Protein AF-A0A923YH72-F1 (afdb_monomer)

Foldseek 3Di:
DDDDDFLLCLLCLLVDPAAPLLLVVLVVLVLVLLCVVCVVVQVVLCVVVVHFWEWEWDADPVQRKIKIKTQGQWDDPVRVVLLLDDQDADPDPQGSRGGSCSNSSSLSNFAQKKKKWWDGAQDQKIKMWIDRSVVCNVVSDPDIDIDIDGDDNSGGMIMMMRGHTPDDQDPVSLVVSLQLNCQFQVVVQVVVRYWYHYNNHTRHHDDQDPQQFDADPVRHGQKDWDWADFVNFIKTKMKTFTLDWDLQQAAEFEDGNSGTLEHGRGHDDDCLQANDPVHDPALNSTTIYMYIYRYPFDAPPSSNGTPDDDCRVVRCSVVVSVVCVVVSVVSRARNPPPPDDDDPVNVVVVVVVVCVVCVDPVVVCCVPVDDDDPPVVVVVVLVVVQVVQVVDAFPDWDDDPQATEGEAEDAPDDQPDDQKGWDQPPVSNYIYIYGDPNHPVCVVNDPVCVVVVVLLRRLLSVQQNVCCVPPVDRDPVSSVVSSVVSVCVVVVVVVVVVVVVVPDDDDDDPPDDD

Solvent-accessible surface area (backbone atoms only — not comparable to full-atom values): 28415 Å² total; per-residue (Å²): 139,80,94,75,86,60,67,51,58,59,67,56,36,53,72,56,94,69,53,73,42,49,41,50,41,36,53,53,34,51,46,53,41,48,32,65,79,40,39,75,62,48,50,61,50,21,63,76,67,74,57,64,45,40,37,40,38,42,75,42,83,86,77,32,31,39,38,39,36,33,56,31,51,43,39,52,68,70,53,46,53,55,61,68,41,86,83,41,68,45,98,51,91,80,54,74,54,68,69,44,45,53,58,60,42,31,48,40,41,44,16,49,28,37,32,44,40,22,19,17,58,73,36,57,49,28,40,32,40,67,48,49,50,63,62,33,37,73,69,65,46,90,84,68,73,74,48,77,42,84,43,61,37,86,45,39,18,37,36,40,40,31,29,64,41,77,67,83,80,48,74,66,52,52,52,50,30,47,53,37,51,18,46,31,40,33,57,48,48,70,72,65,55,39,46,43,27,52,73,92,38,75,51,70,63,86,71,87,51,89,78,40,38,25,58,52,98,87,65,50,58,44,62,46,77,46,78,44,78,41,97,88,37,63,34,38,39,36,42,34,21,35,52,68,68,38,64,44,66,10,24,32,27,36,24,43,79,70,30,43,39,26,24,56,64,64,28,48,63,54,47,85,71,52,43,62,88,92,40,67,100,44,50,38,41,13,12,31,24,33,40,36,38,46,54,93,62,52,58,39,100,68,50,58,40,76,46,73,55,97,60,46,55,59,52,46,44,55,56,48,32,64,74,35,49,66,50,47,58,53,23,60,49,79,70,91,79,70,84,65,77,83,47,74,66,55,48,53,53,53,49,53,52,48,50,54,52,61,69,29,71,69,40,47,48,54,69,76,68,60,75,79,73,58,66,72,57,54,52,51,52,29,53,53,53,51,60,58,56,64,74,47,85,60,82,40,79,47,77,57,88,85,36,33,43,33,36,38,72,34,80,83,47,57,52,88,48,66,65,55,39,65,49,77,41,76,93,73,36,32,44,38,38,36,34,34,69,42,26,64,67,55,70,77,50,34,85,79,39,43,66,58,52,56,49,50,55,53,38,49,54,51,13,41,51,52,19,31,70,75,71,73,45,79,43,73,69,51,25,52,53,44,31,52,58,56,69,45,44,68,58,53,56,54,53,54,53,58,57,59,66,73,73,58,83,82,79,78,84,90,85,78,85,135

Structure (mmCIF, N/CA/C/O backbone):
data_AF-A0A923YH72-F1
#
_entry.id   AF-A0A923YH72-F1
#
loop_
_atom_site.group_PDB
_atom_site.id
_atom_site.type_symbol
_atom_site.label_atom_id
_atom_site.label_alt_id
_atom_site.label_comp_id
_atom_site.label_asym_id
_atom_site.label_entity_id
_atom_site.label_seq_id
_atom_site.pdbx_PDB_ins_code
_atom_site.Cartn_x
_atom_site.Cartn_y
_atom_site.Cartn_z
_atom_site.occupancy
_atom_site.B_iso_or_equiv
_atom_site.auth_seq_id
_atom_site.auth_comp_id
_atom_site.auth_asym_id
_atom_site.auth_atom_id
_atom_site.pdbx_PDB_model_num
ATOM 1 N N . MET A 1 1 ? 31.620 -33.106 -16.768 1.00 39.75 1 MET A N 1
ATOM 2 C CA . MET A 1 1 ? 30.250 -32.613 -17.028 1.00 39.75 1 MET A CA 1
ATOM 3 C C . MET A 1 1 ? 30.181 -31.180 -16.534 1.00 39.75 1 MET A C 1
ATOM 5 O O . MET A 1 1 ? 30.630 -30.943 -15.422 1.00 39.75 1 MET A O 1
ATOM 9 N N . GLN A 1 2 ? 29.693 -30.248 -17.352 1.00 46.66 2 GLN A N 1
ATOM 10 C CA . GLN A 1 2 ? 29.525 -28.841 -16.980 1.00 46.66 2 GLN A CA 1
ATOM 11 C C . GLN A 1 2 ? 28.047 -28.489 -17.139 1.00 46.66 2 GLN A C 1
ATOM 13 O O . GLN A 1 2 ? 27.486 -28.662 -18.221 1.00 46.66 2 GLN A O 1
ATOM 18 N N . LEU A 1 3 ? 27.411 -28.048 -16.055 1.00 43.97 3 LEU A N 1
ATOM 19 C CA . LEU A 1 3 ? 26.077 -27.466 -16.121 1.00 43.97 3 LEU A CA 1
ATOM 20 C C . LEU A 1 3 ? 26.208 -26.098 -16.799 1.00 43.97 3 LEU A C 1
ATOM 22 O O . LEU A 1 3 ? 26.983 -25.259 -16.344 1.00 43.97 3 LEU A O 1
ATOM 26 N N . SER A 1 4 ? 25.483 -25.887 -17.894 1.00 61.50 4 SER A N 1
ATOM 27 C CA . SER A 1 4 ? 25.393 -24.590 -18.567 1.00 61.50 4 SER A CA 1
ATOM 28 C C . SER A 1 4 ? 23.926 -24.280 -18.834 1.00 61.50 4 SER A C 1
ATOM 30 O O . SER A 1 4 ? 23.159 -25.168 -19.203 1.00 61.50 4 SER A O 1
ATOM 32 N N . VAL A 1 5 ? 23.532 -23.033 -18.588 1.00 64.06 5 VAL A N 1
ATOM 33 C CA . VAL A 1 5 ? 22.211 -22.523 -18.956 1.00 64.06 5 VAL A CA 1
ATOM 34 C C . VAL A 1 5 ? 22.367 -21.874 -20.322 1.00 64.06 5 VAL A C 1
ATOM 36 O O . VAL A 1 5 ? 23.119 -20.910 -20.458 1.00 64.06 5 VAL A O 1
ATOM 39 N N . GLY A 1 6 ? 21.713 -22.424 -21.343 1.00 69.81 6 GLY A N 1
ATOM 40 C CA . GLY A 1 6 ? 21.777 -21.863 -22.684 1.00 69.81 6 GLY A CA 1
ATOM 41 C C . GLY A 1 6 ? 20.861 -20.651 -22.862 1.00 69.81 6 GLY A C 1
ATOM 42 O O . GLY A 1 6 ? 19.958 -20.377 -22.062 1.00 69.81 6 GLY A O 1
ATOM 43 N N . ILE A 1 7 ? 21.106 -19.902 -23.937 1.00 75.69 7 ILE A N 1
ATOM 44 C CA . ILE A 1 7 ? 20.365 -18.683 -24.304 1.00 75.69 7 ILE A CA 1
ATOM 45 C C . ILE A 1 7 ? 18.872 -18.976 -24.524 1.00 75.69 7 ILE A C 1
ATOM 47 O O . ILE A 1 7 ? 18.031 -18.111 -24.292 1.00 75.69 7 ILE A O 1
ATOM 51 N N . GLU A 1 8 ? 18.511 -20.215 -24.870 1.00 72.81 8 GLU A N 1
ATOM 52 C CA . GLU A 1 8 ? 17.124 -20.669 -24.990 1.00 72.81 8 GLU A CA 1
ATOM 53 C C . GLU A 1 8 ? 16.299 -20.512 -23.701 1.00 72.81 8 GLU A C 1
ATOM 55 O O . GLU A 1 8 ? 15.068 -20.458 -23.765 1.00 72.81 8 GLU A O 1
ATOM 60 N N . SER A 1 9 ? 16.952 -20.382 -22.539 1.00 75.88 9 SER A N 1
ATOM 61 C CA . SER A 1 9 ? 16.293 -20.110 -21.255 1.00 75.88 9 SER A CA 1
ATOM 62 C C . SER A 1 9 ? 15.446 -18.830 -21.262 1.00 75.88 9 SER A C 1
ATOM 64 O O . SER A 1 9 ? 14.452 -18.768 -20.536 1.00 75.88 9 SER A O 1
ATOM 66 N N . ILE A 1 10 ? 15.741 -17.867 -22.147 1.00 77.25 10 ILE A N 1
ATOM 67 C CA . ILE A 1 10 ? 14.959 -16.633 -22.325 1.00 77.25 10 ILE A CA 1
ATOM 68 C C . ILE A 1 10 ? 13.483 -16.907 -22.674 1.00 77.25 10 ILE A C 1
ATOM 70 O O . ILE A 1 10 ? 12.592 -16.162 -22.266 1.00 77.25 10 ILE A O 1
ATOM 74 N N . ASN A 1 11 ? 13.188 -18.027 -23.351 1.00 77.88 11 ASN A N 1
ATOM 75 C CA . ASN A 1 11 ? 11.813 -18.431 -23.671 1.00 77.88 11 ASN A CA 1
ATOM 76 C C . ASN A 1 11 ? 11.006 -18.835 -22.431 1.00 77.88 11 ASN A C 1
ATOM 78 O O . ASN A 1 11 ? 9.776 -18.748 -22.440 1.00 77.88 11 ASN A O 1
ATOM 82 N N . SER A 1 12 ? 11.669 -19.278 -21.362 1.00 80.25 12 SER A N 1
ATOM 83 C CA . SER A 1 12 ? 10.991 -19.651 -20.120 1.00 80.25 12 SER A CA 1
ATOM 84 C C . SER A 1 12 ? 10.458 -18.435 -19.365 1.00 80.25 12 SER A C 1
ATOM 86 O O . SER A 1 12 ? 9.470 -18.573 -18.645 1.00 80.25 12 SER A O 1
ATOM 88 N N . TYR A 1 13 ? 11.014 -17.237 -19.587 1.00 82.12 13 TYR A N 1
ATOM 89 C CA . TYR A 1 13 ? 10.549 -16.009 -18.934 1.00 82.12 13 TYR A CA 1
ATOM 90 C C . TYR A 1 13 ? 9.105 -15.643 -19.297 1.00 82.12 13 TYR A C 1
ATOM 92 O O . TYR A 1 13 ? 8.387 -15.094 -18.466 1.00 82.12 13 TYR A O 1
ATOM 100 N N . LYS A 1 14 ? 8.618 -16.052 -20.477 1.00 82.31 14 LYS A N 1
ATOM 101 C CA . LYS A 1 14 ? 7.213 -15.882 -20.901 1.00 82.31 14 LYS A CA 1
ATOM 102 C C . LYS A 1 14 ? 6.206 -16.532 -19.944 1.00 82.31 14 LYS A C 1
ATOM 104 O O . LYS A 1 14 ? 5.061 -16.081 -19.854 1.00 82.31 14 LYS A O 1
ATOM 109 N N . ARG A 1 15 ? 6.631 -17.595 -19.248 1.00 79.69 15 ARG A N 1
ATOM 110 C CA . ARG A 1 15 ? 5.808 -18.416 -18.345 1.00 79.69 15 ARG A CA 1
ATOM 111 C C . ARG A 1 15 ? 5.895 -17.997 -16.878 1.00 79.69 15 ARG A C 1
ATOM 113 O O . ARG A 1 15 ? 5.286 -18.652 -16.040 1.00 79.69 15 ARG A O 1
ATOM 120 N N . LEU A 1 16 ? 6.633 -16.935 -16.558 1.00 81.12 16 LEU A N 1
ATOM 121 C CA . LEU A 1 16 ? 6.698 -16.437 -15.188 1.00 81.12 16 LEU A CA 1
ATOM 122 C C . LEU A 1 16 ? 5.338 -15.902 -14.734 1.00 81.12 16 LEU A C 1
ATOM 124 O O . LEU A 1 16 ? 4.614 -15.252 -15.499 1.00 81.12 16 LEU A O 1
ATOM 128 N N . SER A 1 17 ? 5.019 -16.169 -13.470 1.00 79.69 17 SER A N 1
ATOM 129 C CA . SER A 1 17 ? 3.803 -15.701 -12.809 1.00 79.69 17 SER A CA 1
ATOM 130 C C . SER A 1 17 ? 3.969 -14.250 -12.351 1.00 79.69 17 SER A C 1
ATOM 132 O O . SER A 1 17 ? 4.040 -13.975 -11.160 1.00 79.69 17 SER A O 1
ATOM 134 N N . TYR A 1 18 ? 4.072 -13.330 -13.309 1.00 81.56 18 TYR A N 1
ATOM 135 C CA . TYR A 1 18 ? 4.056 -11.891 -13.050 1.00 81.56 18 TYR A CA 1
ATOM 136 C C . TYR A 1 18 ? 2.646 -11.326 -13.142 1.00 81.56 18 TYR A C 1
ATOM 138 O O . TYR A 1 18 ? 1.871 -11.687 -14.033 1.00 81.56 18 TYR A O 1
ATOM 146 N N . ASN A 1 19 ? 2.371 -10.317 -12.321 1.00 89.12 19 ASN A N 1
ATOM 147 C CA . ASN A 1 19 ? 1.337 -9.347 -12.657 1.00 89.12 19 ASN A CA 1
ATOM 148 C C . ASN A 1 19 ? 1.905 -8.201 -13.507 1.00 89.12 19 ASN A C 1
ATOM 150 O O . ASN A 1 19 ? 3.076 -7.834 -13.403 1.00 89.12 19 ASN A O 1
ATOM 154 N N . VAL A 1 20 ? 1.047 -7.579 -14.327 1.00 93.56 20 VAL A N 1
ATOM 155 C CA . VAL A 1 20 ? 1.446 -6.501 -15.254 1.00 93.56 20 VAL A CA 1
ATOM 156 C C . VAL A 1 20 ? 2.139 -5.343 -14.534 1.00 93.56 20 VAL A C 1
ATOM 158 O O . VAL A 1 20 ? 3.118 -4.810 -15.044 1.00 93.56 20 VAL A O 1
ATOM 161 N N . TRP A 1 21 ? 1.660 -4.950 -13.353 1.00 93.56 21 TRP A N 1
ATOM 162 C CA . TRP A 1 21 ? 2.254 -3.848 -12.593 1.00 93.56 21 TRP A CA 1
ATOM 163 C C . TRP A 1 21 ? 3.635 -4.167 -12.030 1.00 93.56 21 TRP A C 1
ATOM 165 O O . TRP A 1 21 ? 4.477 -3.281 -12.040 1.00 93.56 21 TRP A O 1
ATOM 175 N N . PHE A 1 22 ? 3.896 -5.402 -11.599 1.00 91.50 22 PHE A N 1
ATOM 176 C CA . PHE A 1 22 ? 5.218 -5.788 -11.104 1.00 91.50 22 PHE A CA 1
ATOM 177 C C . PHE A 1 22 ? 6.232 -5.929 -12.242 1.00 91.50 22 PHE A C 1
ATOM 179 O O . PHE A 1 22 ? 7.355 -5.451 -12.123 1.00 91.50 22 PHE A O 1
ATOM 186 N N . ALA A 1 23 ? 5.814 -6.457 -13.396 1.00 93.00 23 ALA A N 1
ATOM 187 C CA . ALA A 1 23 ? 6.661 -6.456 -14.587 1.00 93.00 23 ALA A CA 1
ATOM 188 C C . ALA A 1 23 ? 6.964 -5.028 -15.085 1.00 93.00 23 ALA A C 1
ATOM 190 O O . ALA A 1 23 ? 8.086 -4.746 -15.493 1.00 93.00 23 ALA A O 1
ATOM 191 N N . LEU A 1 24 ? 5.994 -4.104 -15.030 1.00 96.06 24 LEU A N 1
ATOM 192 C CA . LEU A 1 24 ? 6.240 -2.686 -15.333 1.00 96.06 24 LEU A CA 1
ATOM 193 C C . LEU A 1 24 ? 7.142 -2.012 -14.291 1.00 96.06 24 LEU A C 1
ATOM 195 O O . LEU A 1 24 ? 7.974 -1.182 -14.656 1.00 96.06 24 LEU A O 1
ATOM 199 N N . ALA A 1 25 ? 6.995 -2.382 -13.017 1.00 94.62 25 ALA A N 1
ATOM 200 C CA . ALA A 1 25 ? 7.820 -1.879 -11.928 1.00 94.62 25 ALA A CA 1
ATOM 201 C C . ALA A 1 25 ? 9.307 -2.199 -12.143 1.00 94.62 25 ALA A C 1
ATOM 203 O O . ALA A 1 25 ? 10.143 -1.377 -11.805 1.00 94.62 25 ALA A O 1
ATOM 204 N N . GLU A 1 26 ? 9.677 -3.305 -12.796 1.00 93.12 26 GLU A N 1
ATOM 205 C CA . GLU A 1 26 ? 11.091 -3.560 -13.128 1.00 93.12 26 GLU A CA 1
ATOM 206 C C . GLU A 1 26 ? 11.718 -2.458 -14.003 1.00 93.12 26 GLU A C 1
ATOM 208 O O . GLU A 1 26 ? 12.903 -2.159 -13.863 1.00 93.12 26 GLU A O 1
ATOM 213 N N . PHE A 1 27 ? 10.948 -1.815 -14.889 1.00 95.50 27 PHE A N 1
ATOM 214 C CA . PHE A 1 27 ? 11.456 -0.694 -15.686 1.00 95.50 27 PHE A CA 1
ATOM 215 C C . PHE A 1 27 ? 11.559 0.586 -14.854 1.00 95.50 27 PHE A C 1
ATOM 217 O O . PHE A 1 27 ? 12.588 1.255 -14.891 1.00 95.50 27 PHE A O 1
ATOM 224 N N . VAL A 1 28 ? 10.533 0.886 -14.054 1.00 96.25 28 VAL A N 1
ATOM 225 C CA . VAL A 1 28 ? 10.515 2.063 -13.169 1.00 96.25 28 VAL A CA 1
ATOM 226 C C . VAL A 1 28 ? 11.594 1.955 -12.078 1.00 96.25 28 VAL A C 1
ATOM 228 O O . VAL A 1 28 ? 12.237 2.949 -11.740 1.00 96.25 28 VAL A O 1
ATOM 231 N N . ASP A 1 29 ? 11.863 0.750 -11.571 1.00 93.75 29 ASP A N 1
ATOM 232 C CA . ASP A 1 29 ? 12.967 0.448 -10.656 1.00 93.75 29 ASP A CA 1
ATOM 233 C C . ASP A 1 29 ? 14.308 0.852 -11.280 1.00 93.75 29 ASP A C 1
ATOM 235 O O . ASP A 1 29 ? 15.088 1.544 -10.632 1.00 93.75 29 ASP A O 1
ATOM 239 N N . ASN A 1 30 ? 14.554 0.502 -12.549 1.00 92.88 30 ASN A N 1
ATOM 240 C CA . ASN A 1 30 ? 15.789 0.884 -13.242 1.00 92.88 30 ASN A CA 1
ATOM 241 C C . ASN A 1 30 ? 15.890 2.402 -13.441 1.00 92.88 30 ASN A C 1
ATOM 243 O O . ASN A 1 30 ? 16.937 2.976 -13.150 1.00 92.88 30 ASN A O 1
ATOM 247 N N . SER A 1 31 ? 14.815 3.067 -13.877 1.00 95.25 31 SER A N 1
ATOM 248 C CA . SER A 1 31 ? 14.815 4.522 -14.087 1.00 95.25 31 SER A CA 1
ATOM 249 C C . SER A 1 31 ? 15.045 5.291 -12.776 1.00 95.25 31 SER A C 1
ATOM 251 O O . SER A 1 31 ? 15.844 6.229 -12.729 1.00 95.25 31 SER A O 1
ATOM 253 N N . THR A 1 32 ? 14.386 4.872 -11.688 1.00 94.38 32 THR A N 1
ATOM 254 C CA . THR A 1 32 ? 14.515 5.499 -10.358 1.00 94.38 32 THR A CA 1
ATOM 255 C C . THR A 1 32 ? 15.845 5.178 -9.677 1.00 94.38 32 THR A C 1
ATOM 257 O O . THR A 1 32 ? 16.389 6.033 -8.980 1.00 94.38 32 THR A O 1
ATOM 260 N N . GLN A 1 33 ? 16.401 3.981 -9.882 1.00 91.88 33 GLN A N 1
ATOM 261 C CA . GLN A 1 33 ? 17.747 3.634 -9.421 1.00 91.88 33 GLN A CA 1
ATOM 262 C C . GLN A 1 33 ? 18.804 4.455 -10.166 1.00 91.88 33 GLN A C 1
ATOM 264 O O . GLN A 1 33 ? 19.639 5.092 -9.531 1.00 91.88 33 GLN A O 1
ATOM 269 N N . SER A 1 34 ? 18.704 4.520 -11.495 1.00 93.31 34 SER A N 1
ATOM 270 C CA . SER A 1 34 ? 19.573 5.338 -12.345 1.00 93.31 34 SER A CA 1
ATOM 271 C C . SER A 1 34 ? 19.558 6.811 -11.925 1.00 93.31 34 SER A C 1
ATOM 273 O O . SER A 1 34 ? 20.612 7.445 -11.846 1.00 93.31 34 SER A O 1
ATOM 275 N N . TYR A 1 35 ? 18.380 7.343 -11.577 1.00 94.69 35 TYR A N 1
ATOM 276 C CA . TYR A 1 35 ? 18.267 8.694 -11.033 1.00 94.69 35 TYR A CA 1
ATOM 277 C C . TYR A 1 35 ? 18.981 8.843 -9.690 1.00 94.69 35 TYR A C 1
ATOM 279 O O . TYR A 1 35 ? 19.804 9.741 -9.548 1.00 94.69 35 TYR A O 1
ATOM 287 N N . ARG A 1 36 ? 18.729 7.950 -8.722 1.00 92.56 36 ARG A N 1
ATOM 288 C CA . ARG A 1 36 ? 19.400 7.984 -7.409 1.00 92.56 36 ARG A CA 1
ATOM 289 C C . ARG A 1 36 ? 20.919 7.946 -7.537 1.00 92.56 36 ARG A C 1
ATOM 291 O O . ARG A 1 36 ? 21.608 8.714 -6.871 1.00 92.56 36 ARG A O 1
ATOM 298 N N . ASP A 1 37 ? 21.433 7.085 -8.410 1.00 92.81 37 ASP A N 1
ATOM 299 C CA . ASP A 1 37 ? 22.872 6.910 -8.605 1.00 92.81 37 ASP A CA 1
ATOM 300 C C . ASP A 1 37 ? 23.541 8.145 -9.233 1.00 92.81 37 ASP A C 1
ATOM 302 O O . ASP A 1 37 ? 24.736 8.352 -9.024 1.00 92.81 37 ASP A O 1
ATOM 306 N N . ASN A 1 38 ? 22.775 8.983 -9.941 1.00 95.25 38 ASN A N 1
ATOM 307 C CA . ASN A 1 38 ? 23.257 10.157 -10.675 1.00 95.25 38 ASN A CA 1
ATOM 308 C C . ASN A 1 38 ? 22.566 11.462 -10.243 1.00 95.25 38 ASN A C 1
ATOM 310 O O . ASN A 1 38 ? 22.560 12.438 -10.995 1.00 95.25 38 ASN A O 1
ATOM 314 N N . LYS A 1 39 ? 21.992 11.492 -9.033 1.00 94.69 39 LYS A N 1
ATOM 315 C CA . LYS A 1 39 ? 21.066 12.541 -8.583 1.00 94.69 39 LYS A CA 1
ATOM 316 C C . LYS A 1 39 ? 21.628 13.950 -8.756 1.00 94.69 39 LYS A C 1
ATOM 318 O O . LYS A 1 39 ? 20.964 14.797 -9.330 1.00 94.69 39 LYS A O 1
ATOM 323 N N . ALA A 1 40 ? 22.868 14.182 -8.324 1.00 95.69 40 ALA A N 1
ATOM 324 C CA . ALA A 1 40 ? 23.490 15.505 -8.401 1.00 95.69 40 ALA A CA 1
ATOM 325 C C . ALA A 1 40 ? 23.635 16.027 -9.843 1.00 95.69 40 ALA A C 1
ATOM 327 O O . ALA A 1 40 ? 23.420 17.209 -10.089 1.00 95.69 40 ALA A O 1
ATOM 328 N N . LEU A 1 41 ? 23.981 15.153 -10.796 1.00 96.25 41 LEU A N 1
ATOM 329 C CA . LEU A 1 41 ? 24.112 15.528 -12.208 1.00 96.25 41 LEU A CA 1
ATOM 330 C C . LEU A 1 41 ? 22.742 15.771 -12.846 1.00 96.25 41 LEU A C 1
ATOM 332 O O . LEU A 1 41 ? 22.570 16.731 -13.591 1.00 96.25 41 LEU A O 1
ATOM 336 N N . LEU A 1 42 ? 21.773 14.905 -12.541 1.00 97.06 42 LEU A N 1
ATOM 337 C CA . LEU A 1 42 ? 20.429 14.994 -13.101 1.00 97.06 42 LEU A CA 1
ATOM 338 C C . LEU A 1 42 ? 19.643 16.170 -12.537 1.00 97.06 42 LEU A C 1
ATOM 340 O O . LEU A 1 42 ? 18.976 16.840 -13.307 1.00 97.06 42 LEU A O 1
ATOM 344 N N . ASP A 1 43 ? 19.759 16.476 -11.246 1.00 96.00 43 ASP A N 1
ATOM 345 C CA . ASP A 1 43 ? 19.106 17.651 -10.663 1.00 96.00 43 ASP A CA 1
ATOM 346 C C . ASP A 1 43 ? 19.602 18.943 -11.333 1.00 96.00 43 ASP A C 1
ATOM 348 O O . ASP A 1 43 ? 18.791 19.783 -11.711 1.00 96.00 43 ASP A O 1
ATOM 352 N N . ALA A 1 44 ? 20.911 19.064 -11.590 1.00 95.62 44 ALA A N 1
ATOM 353 C CA . ALA A 1 44 ? 21.470 20.208 -12.313 1.00 95.62 44 ALA A CA 1
ATOM 354 C C . ALA A 1 44 ? 20.980 20.289 -13.774 1.00 95.62 44 ALA A C 1
ATOM 356 O O . ALA A 1 44 ? 20.737 21.379 -14.292 1.00 95.62 44 ALA A O 1
ATOM 357 N N . ALA A 1 45 ? 20.820 19.150 -14.457 1.00 95.62 45 ALA A N 1
ATOM 358 C CA . ALA A 1 45 ? 20.220 19.118 -15.792 1.00 95.62 45 ALA A CA 1
ATOM 359 C C . ALA A 1 45 ? 18.736 19.527 -15.742 1.00 95.62 45 ALA A C 1
ATOM 361 O O . ALA A 1 45 ? 18.301 20.403 -16.487 1.00 95.62 45 ALA A O 1
ATOM 362 N N . TYR A 1 46 ? 17.980 18.967 -14.799 1.00 96.62 46 TYR A N 1
ATOM 363 C CA . TYR A 1 46 ? 16.552 19.207 -14.628 1.00 96.62 46 TYR A CA 1
ATOM 364 C C . TYR A 1 46 ? 16.210 20.646 -14.242 1.00 96.62 46 TYR A C 1
ATOM 366 O O . TYR A 1 46 ? 15.176 21.150 -14.679 1.00 96.62 46 TYR A O 1
ATOM 374 N N . GLU A 1 47 ? 17.069 21.327 -13.479 1.00 95.00 47 GLU A N 1
ATOM 375 C CA . GLU A 1 47 ? 16.932 22.761 -13.198 1.00 95.00 47 GLU A CA 1
ATOM 376 C C . GLU A 1 47 ? 16.955 23.593 -14.488 1.00 95.00 47 GLU A C 1
ATOM 378 O O . GLU A 1 47 ? 16.115 24.473 -14.670 1.00 95.00 47 GLU A O 1
ATOM 383 N N . ASN A 1 48 ? 17.863 23.278 -15.418 1.00 92.62 48 ASN A N 1
ATOM 384 C CA . ASN A 1 48 ? 17.952 23.965 -16.710 1.00 92.62 48 ASN A CA 1
ATOM 385 C C . ASN A 1 48 ? 16.779 23.622 -17.639 1.00 92.62 48 ASN A C 1
ATOM 387 O O . ASN A 1 48 ? 16.316 24.465 -18.406 1.00 92.62 48 ASN A O 1
ATOM 391 N N . GLU A 1 49 ? 16.295 22.384 -17.571 1.00 93.50 49 GLU A N 1
ATOM 392 C CA . GLU A 1 49 ? 15.181 21.885 -18.382 1.00 93.50 49 GLU A CA 1
ATOM 393 C C . GLU A 1 49 ? 13.801 22.232 -17.805 1.00 93.50 49 GLU A C 1
ATOM 395 O O . GLU A 1 49 ? 12.785 22.018 -18.469 1.00 93.50 49 GLU A O 1
ATOM 400 N N . ASN A 1 50 ? 13.751 22.762 -16.578 1.00 94.38 50 ASN A N 1
ATOM 401 C CA . ASN A 1 50 ? 12.532 22.965 -15.798 1.00 94.38 50 ASN A CA 1
ATOM 402 C C . ASN A 1 50 ? 11.665 21.692 -15.729 1.00 94.38 50 ASN A C 1
ATOM 404 O O . ASN A 1 50 ? 10.462 21.702 -16.004 1.00 94.38 50 ASN A O 1
ATOM 408 N N . THR A 1 51 ? 12.300 20.572 -15.388 1.00 95.06 51 THR A N 1
ATOM 409 C CA . THR A 1 51 ? 11.661 19.256 -15.310 1.00 95.06 51 THR A CA 1
ATOM 410 C C . THR A 1 51 ? 12.075 18.522 -14.035 1.00 95.06 51 THR A C 1
ATOM 412 O O . THR A 1 51 ? 12.651 19.097 -13.114 1.00 95.06 51 THR A O 1
ATOM 415 N N . ARG A 1 52 ? 11.728 17.244 -13.952 1.00 95.81 52 ARG A N 1
ATOM 416 C CA . ARG A 1 52 ? 12.227 16.287 -12.964 1.00 95.81 52 ARG A CA 1
ATOM 417 C C . ARG A 1 52 ? 12.284 14.902 -13.596 1.00 95.81 52 ARG A C 1
ATOM 419 O O . ARG A 1 52 ? 11.958 14.753 -14.781 1.00 95.81 52 ARG A O 1
ATOM 426 N N . LEU A 1 53 ? 12.641 13.876 -12.819 1.00 97.88 53 LEU A N 1
ATOM 427 C CA . LEU A 1 53 ? 12.580 12.509 -13.329 1.00 97.88 53 LEU A CA 1
ATOM 428 C C . LEU A 1 53 ? 11.145 12.198 -13.761 1.00 97.88 53 LEU A C 1
ATOM 430 O O . LEU A 1 53 ? 10.234 12.174 -12.944 1.00 97.88 53 LEU A O 1
ATOM 434 N N . THR A 1 54 ? 10.960 11.939 -15.044 1.00 98.38 54 THR A N 1
ATOM 435 C CA . THR A 1 54 ? 9.678 11.674 -15.679 1.00 98.38 54 THR A CA 1
ATOM 436 C C . THR A 1 54 ? 9.755 10.327 -16.365 1.00 98.38 54 THR A C 1
ATOM 438 O O . THR A 1 54 ? 10.603 10.107 -17.227 1.00 98.38 54 THR A O 1
ATOM 441 N N . ILE A 1 55 ? 8.856 9.423 -15.993 1.00 98.69 55 ILE A N 1
ATOM 442 C CA . ILE A 1 55 ? 8.771 8.072 -16.540 1.00 98.69 55 ILE A CA 1
ATOM 443 C C . ILE A 1 55 ? 7.395 7.916 -17.175 1.00 98.69 55 ILE A C 1
ATOM 445 O O . ILE A 1 55 ? 6.377 8.017 -16.499 1.00 98.69 55 ILE A O 1
ATOM 449 N N . SER A 1 56 ? 7.349 7.663 -18.476 1.00 98.62 56 SER A N 1
ATOM 450 C CA . SER A 1 56 ? 6.118 7.503 -19.249 1.00 98.62 56 SER A CA 1
ATOM 451 C C . SER A 1 56 ? 5.937 6.057 -19.695 1.00 98.62 56 SER A C 1
ATOM 453 O O . SER A 1 56 ? 6.873 5.423 -20.174 1.00 98.62 56 SER A O 1
ATOM 455 N N . ILE A 1 57 ? 4.727 5.528 -19.526 1.00 98.69 57 ILE A N 1
ATOM 456 C CA . ILE A 1 57 ? 4.346 4.160 -19.879 1.00 98.69 57 ILE A CA 1
ATOM 457 C C . ILE A 1 57 ? 3.101 4.224 -20.767 1.00 98.69 57 ILE A C 1
ATOM 459 O O . ILE A 1 57 ? 2.003 4.582 -20.323 1.00 98.69 57 ILE A O 1
ATOM 463 N N . LEU A 1 58 ? 3.263 3.840 -22.031 1.00 98.25 58 LEU A N 1
ATOM 464 C CA . LEU A 1 58 ? 2.227 3.884 -23.058 1.00 98.25 58 LEU A CA 1
ATOM 465 C C . LEU A 1 58 ? 2.006 2.493 -23.639 1.00 98.25 58 LEU A C 1
ATOM 467 O O . LEU A 1 58 ? 2.921 1.873 -24.161 1.00 98.25 58 LEU A O 1
ATOM 471 N N . TYR A 1 59 ? 0.773 2.008 -23.564 1.00 97.50 59 TYR A N 1
ATOM 472 C CA . TYR A 1 59 ? 0.339 0.766 -24.202 1.00 97.50 59 TYR A CA 1
ATOM 473 C C . TYR A 1 59 ? -0.643 1.093 -25.322 1.00 97.50 59 TYR A C 1
ATOM 475 O O . TYR A 1 59 ? -1.687 1.698 -25.069 1.00 97.50 59 TYR A O 1
ATOM 483 N N . ASP A 1 60 ? -0.308 0.648 -26.524 1.00 96.38 60 ASP A N 1
ATOM 484 C CA . ASP A 1 60 ? -1.101 0.775 -27.734 1.00 96.38 60 ASP A CA 1
ATOM 485 C C . ASP A 1 60 ? -1.726 -0.596 -28.078 1.00 96.38 60 ASP A C 1
ATOM 487 O O . ASP A 1 60 ? -1.006 -1.546 -28.418 1.00 96.38 60 ASP A O 1
ATOM 491 N N . PRO A 1 61 ? -3.061 -0.741 -27.964 1.00 93.44 61 PRO A N 1
ATOM 492 C CA . PRO A 1 61 ? -3.755 -1.990 -28.256 1.00 93.44 61 PRO A CA 1
ATOM 493 C C . PRO A 1 61 ? -3.862 -2.319 -29.751 1.00 93.44 61 PRO A C 1
ATOM 495 O O . PRO A 1 61 ? -4.102 -3.491 -30.070 1.00 93.44 61 PRO A O 1
ATOM 498 N N . ASP A 1 62 ? -3.715 -1.329 -30.634 1.00 93.75 62 ASP A N 1
ATOM 499 C CA . ASP A 1 62 ? -3.877 -1.479 -32.081 1.00 93.75 62 ASP A CA 1
ATOM 500 C C . ASP A 1 62 ? -2.591 -2.033 -32.683 1.00 93.75 62 ASP A C 1
ATOM 502 O O . ASP A 1 62 ? -2.606 -3.042 -33.390 1.00 93.75 62 ASP A O 1
ATOM 506 N N . THR A 1 63 ? -1.453 -1.451 -32.298 1.00 94.50 63 THR A N 1
ATOM 507 C CA . THR A 1 63 ? -0.133 -1.949 -32.708 1.00 94.50 63 THR A CA 1
ATOM 508 C C . THR A 1 63 ? 0.406 -3.060 -31.802 1.00 94.50 63 THR A C 1
ATOM 510 O O . THR A 1 63 ? 1.438 -3.651 -32.114 1.00 94.50 63 THR A O 1
ATOM 513 N N . ARG A 1 64 ? -0.287 -3.378 -30.694 1.00 95.25 64 ARG A N 1
ATOM 514 C CA . ARG A 1 64 ? 0.172 -4.306 -29.640 1.00 95.25 64 ARG A CA 1
ATOM 515 C C . ARG A 1 64 ? 1.596 -3.969 -29.198 1.00 95.25 64 ARG A C 1
ATOM 517 O O . ARG A 1 64 ? 2.469 -4.840 -29.196 1.00 95.25 64 ARG A O 1
ATOM 524 N N . THR A 1 65 ? 1.789 -2.711 -28.818 1.00 97.75 65 THR A N 1
ATOM 525 C CA . THR A 1 65 ? 3.082 -2.158 -28.408 1.00 97.75 65 THR A CA 1
ATOM 526 C C . THR A 1 65 ? 2.997 -1.584 -26.999 1.00 97.75 65 THR A C 1
ATOM 528 O O . THR A 1 65 ? 1.993 -0.985 -26.621 1.00 97.75 65 THR A O 1
ATOM 531 N N . LEU A 1 66 ? 4.061 -1.750 -26.221 1.00 98.38 66 LEU A N 1
ATOM 532 C CA . LEU A 1 66 ? 4.278 -1.094 -24.939 1.00 98.38 66 LEU A CA 1
ATOM 533 C C . LEU A 1 66 ? 5.566 -0.269 -25.029 1.00 98.38 66 LEU A C 1
ATOM 535 O O . LEU A 1 66 ? 6.616 -0.813 -25.347 1.00 98.38 66 LEU A O 1
ATOM 539 N N . THR A 1 67 ? 5.493 1.022 -24.738 1.00 98.62 67 THR A N 1
ATOM 540 C CA . THR A 1 67 ? 6.640 1.933 -24.706 1.00 98.62 67 THR A CA 1
ATOM 541 C C . THR A 1 67 ? 6.820 2.445 -23.286 1.00 98.62 67 THR A C 1
ATOM 543 O O . THR A 1 67 ? 5.885 2.997 -22.708 1.00 98.62 67 THR A O 1
ATOM 546 N N . ILE A 1 68 ? 8.016 2.269 -22.735 1.00 98.62 68 ILE A N 1
ATOM 547 C CA . ILE A 1 68 ? 8.444 2.849 -21.466 1.00 98.62 68 ILE A CA 1
ATOM 548 C C . ILE A 1 68 ? 9.573 3.819 -21.775 1.00 98.62 68 ILE A C 1
ATOM 550 O O . ILE A 1 68 ? 10.558 3.420 -22.388 1.00 98.62 68 ILE A O 1
ATOM 554 N N . ARG A 1 69 ? 9.449 5.080 -21.374 1.00 98.62 69 ARG A N 1
ATOM 555 C CA . ARG A 1 69 ? 10.490 6.085 -21.593 1.00 98.62 69 ARG A CA 1
ATOM 556 C C . ARG A 1 69 ? 10.730 6.899 -20.338 1.00 98.62 69 ARG A C 1
ATOM 558 O O . ARG A 1 69 ? 9.774 7.437 -19.787 1.00 98.62 69 ARG A O 1
ATOM 565 N N . ASP A 1 70 ? 11.991 7.041 -19.959 1.00 98.62 70 ASP A N 1
ATOM 566 C CA . ASP A 1 70 ? 12.443 7.954 -18.915 1.00 98.62 70 ASP A CA 1
ATOM 567 C C . ASP A 1 70 ? 13.422 9.003 -19.454 1.00 98.62 70 ASP A C 1
ATOM 569 O O . ASP A 1 70 ? 14.035 8.815 -20.507 1.00 98.62 70 ASP A O 1
ATOM 573 N N . ASN A 1 71 ? 13.555 10.113 -18.728 1.00 98.12 71 ASN A N 1
ATOM 574 C CA . ASN A 1 71 ? 14.584 11.137 -18.932 1.00 98.12 71 ASN A CA 1
ATOM 575 C C . ASN A 1 71 ? 15.716 11.037 -17.889 1.00 98.12 71 ASN A C 1
ATOM 577 O O . ASN A 1 71 ? 16.288 12.052 -17.511 1.00 98.12 71 ASN A O 1
ATOM 581 N N . SER A 1 72 ? 16.045 9.833 -17.406 1.00 97.12 72 SER A N 1
ATOM 582 C CA . SER A 1 72 ? 17.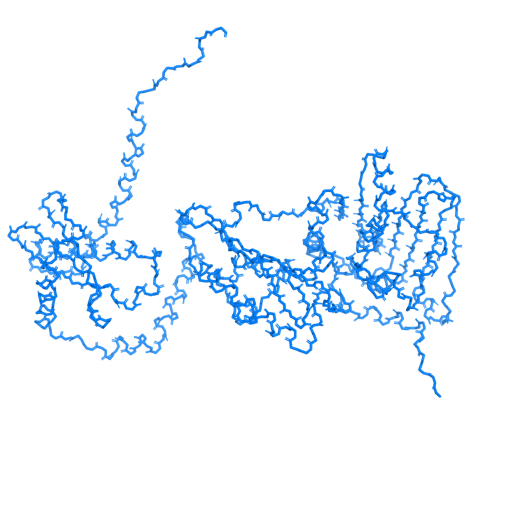186 9.625 -16.504 1.00 97.12 72 SER A CA 1
ATOM 583 C C . SER A 1 72 ? 18.522 9.797 -17.250 1.00 97.12 72 SER A C 1
ATOM 585 O O . SER A 1 72 ? 18.569 10.308 -18.370 1.00 97.12 72 SER A O 1
ATOM 587 N N . ILE A 1 73 ? 19.631 9.362 -16.643 1.00 97.50 73 ILE A N 1
ATOM 588 C CA . ILE A 1 73 ? 20.986 9.600 -17.165 1.00 97.50 73 ILE A CA 1
ATOM 589 C C . ILE A 1 73 ? 21.258 8.931 -18.517 1.00 97.50 73 ILE A C 1
ATOM 591 O O . ILE A 1 73 ? 22.107 9.423 -19.250 1.00 97.50 73 ILE A O 1
ATOM 595 N N . GLY A 1 74 ? 20.550 7.845 -18.846 1.00 97.12 74 GLY A N 1
ATOM 596 C CA . GLY A 1 74 ? 20.835 6.982 -19.993 1.00 97.12 74 GLY A CA 1
ATOM 597 C C . GLY A 1 74 ? 22.065 6.086 -19.799 1.00 97.12 74 GLY A C 1
ATOM 598 O O . GLY A 1 74 ? 22.672 6.028 -18.738 1.00 97.12 74 GLY A O 1
ATOM 599 N N . MET A 1 75 ? 22.419 5.350 -20.842 1.00 96.06 75 MET A N 1
ATOM 600 C CA . MET A 1 75 ? 23.529 4.391 -20.890 1.00 96.06 75 MET A CA 1
ATOM 601 C C . MET A 1 75 ? 24.368 4.610 -22.146 1.00 96.06 75 MET A C 1
ATOM 603 O O . MET A 1 75 ? 23.804 4.854 -23.220 1.00 96.06 75 MET A O 1
ATOM 607 N N . SER A 1 76 ? 25.687 4.473 -22.004 1.00 94.62 76 SER A N 1
ATOM 608 C CA . SER A 1 76 ? 26.626 4.347 -23.122 1.00 94.62 76 SER A CA 1
ATOM 609 C C . SER A 1 76 ? 26.501 2.978 -23.802 1.00 94.62 76 SER A C 1
ATOM 611 O O . SER A 1 76 ? 25.797 2.088 -23.311 1.00 94.62 76 SER A O 1
ATOM 613 N N . GLN A 1 77 ? 27.212 2.763 -24.915 1.00 92.88 77 GLN A N 1
ATOM 614 C CA . GLN A 1 77 ? 27.262 1.445 -25.563 1.00 92.88 77 GLN A CA 1
ATOM 615 C C . GLN A 1 77 ? 27.747 0.359 -24.591 1.00 92.88 77 GLN A C 1
ATOM 617 O O . GLN A 1 77 ? 27.087 -0.666 -24.442 1.00 92.88 77 GLN A O 1
ATOM 622 N N . THR A 1 78 ? 28.857 0.599 -23.892 1.00 90.81 78 THR A N 1
ATOM 623 C CA . THR A 1 78 ? 29.455 -0.367 -22.959 1.00 90.81 78 THR A CA 1
ATOM 624 C C . THR A 1 78 ? 28.524 -0.686 -21.789 1.00 90.81 78 THR A C 1
ATOM 626 O O . THR A 1 78 ? 28.423 -1.835 -21.362 1.00 90.81 78 THR A O 1
ATOM 629 N N . GLU A 1 79 ? 27.817 0.319 -21.266 1.00 90.81 79 GLU A N 1
ATOM 630 C CA . GLU A 1 79 ? 26.843 0.121 -20.187 1.00 90.81 79 GLU A CA 1
ATOM 631 C C . GLU A 1 79 ? 25.623 -0.669 -20.664 1.00 90.81 79 GLU A C 1
ATOM 633 O O . GLU A 1 79 ? 25.156 -1.560 -19.953 1.00 90.81 79 GLU A O 1
ATOM 638 N N . LEU A 1 80 ? 25.139 -0.396 -21.880 1.00 90.94 80 LEU A N 1
ATOM 639 C CA . LEU A 1 80 ? 24.046 -1.150 -22.485 1.00 90.94 80 LEU A CA 1
ATOM 640 C C . LEU A 1 80 ? 24.446 -2.607 -22.752 1.00 90.94 80 LEU A C 1
ATOM 642 O O . LEU A 1 80 ? 23.670 -3.515 -22.457 1.00 90.94 80 LEU A O 1
ATOM 646 N N . GLU A 1 81 ? 25.653 -2.847 -23.266 1.00 88.50 81 GLU A N 1
ATOM 647 C CA . GLU A 1 81 ? 26.201 -4.193 -23.459 1.00 88.50 81 GLU A CA 1
ATOM 648 C C . GLU A 1 81 ? 26.257 -4.957 -22.133 1.00 88.50 81 GLU A C 1
ATOM 650 O O . GLU A 1 81 ? 25.721 -6.063 -22.039 1.00 88.50 81 GLU A O 1
ATOM 655 N N . ALA A 1 82 ? 26.807 -4.343 -21.080 1.00 83.88 82 ALA A N 1
ATOM 656 C CA . ALA A 1 82 ? 26.846 -4.934 -19.745 1.00 83.88 82 ALA A CA 1
ATOM 657 C C . ALA A 1 82 ? 25.437 -5.219 -19.195 1.00 83.88 82 ALA A C 1
ATOM 659 O O . ALA A 1 82 ? 25.200 -6.282 -18.618 1.00 83.88 82 ALA A O 1
ATOM 660 N N . ALA A 1 83 ? 24.480 -4.314 -19.419 1.00 83.06 83 ALA A N 1
ATOM 661 C CA . ALA A 1 83 ? 23.094 -4.490 -19.001 1.00 83.06 83 ALA A CA 1
ATOM 662 C C . ALA A 1 83 ? 22.378 -5.631 -19.746 1.00 83.06 83 ALA A C 1
ATOM 664 O O . ALA A 1 83 ? 21.399 -6.171 -19.225 1.00 83.06 83 ALA A O 1
ATOM 665 N N . LEU A 1 84 ? 22.822 -6.008 -20.947 1.00 84.25 84 LEU A N 1
ATOM 666 C CA . LEU A 1 84 ? 22.232 -7.087 -21.747 1.00 84.25 84 LEU A CA 1
ATOM 667 C C . LEU A 1 84 ? 22.833 -8.470 -21.451 1.00 84.25 84 LEU A C 1
ATOM 669 O O . LEU A 1 84 ? 22.228 -9.478 -21.826 1.00 84.25 84 LEU A O 1
ATOM 673 N N . LEU A 1 85 ? 23.963 -8.545 -20.743 1.00 77.81 85 LEU A N 1
ATOM 674 C CA . LEU A 1 85 ? 24.560 -9.815 -20.330 1.00 77.81 85 LEU A CA 1
ATOM 675 C C . LEU A 1 85 ? 23.665 -10.557 -19.325 1.00 77.81 85 LEU A C 1
ATOM 677 O O . LEU A 1 85 ? 23.232 -10.020 -18.303 1.00 77.81 85 LEU A O 1
ATOM 681 N N . ILE A 1 86 ? 23.411 -11.836 -19.605 1.00 64.94 86 ILE A N 1
ATOM 682 C CA . ILE A 1 86 ? 22.703 -12.736 -18.691 1.00 64.94 86 ILE A CA 1
ATOM 683 C C . ILE A 1 86 ? 23.652 -13.051 -17.521 1.00 64.94 86 ILE A C 1
ATOM 685 O O . ILE A 1 86 ? 24.765 -13.513 -17.750 1.00 64.94 86 ILE A O 1
ATOM 689 N N . ALA A 1 87 ? 23.198 -12.816 -16.283 1.00 57.47 87 ALA A N 1
ATOM 690 C CA . ALA A 1 87 ? 23.915 -13.064 -15.019 1.00 57.47 87 ALA A CA 1
ATOM 691 C C . ALA A 1 87 ? 25.012 -12.059 -14.596 1.00 57.47 87 ALA A C 1
ATOM 693 O O . ALA A 1 87 ? 25.822 -12.374 -13.724 1.00 57.47 87 ALA A O 1
ATOM 694 N N . ALA A 1 88 ? 25.020 -10.832 -15.127 1.00 57.69 88 ALA A N 1
ATOM 695 C CA . ALA A 1 88 ? 25.804 -9.755 -14.519 1.00 57.69 88 ALA A CA 1
ATOM 696 C C . ALA A 1 88 ? 25.098 -9.243 -13.248 1.00 57.69 88 ALA A C 1
ATOM 698 O O . ALA A 1 88 ? 23.982 -8.719 -13.319 1.00 57.69 88 ALA A O 1
ATOM 699 N N . ASN A 1 89 ? 25.733 -9.397 -12.081 1.00 56.56 89 ASN A N 1
ATOM 700 C CA . ASN A 1 89 ? 25.243 -8.757 -10.862 1.00 56.56 89 ASN A CA 1
ATOM 701 C C . ASN A 1 89 ? 25.333 -7.229 -11.017 1.00 56.56 89 ASN A C 1
ATOM 703 O O . ASN A 1 89 ? 26.307 -6.726 -11.583 1.00 56.56 89 ASN A O 1
ATOM 707 N N . PRO A 1 90 ? 24.335 -6.479 -10.526 1.00 59.53 90 PRO A N 1
ATOM 708 C CA . PRO A 1 90 ? 24.395 -5.028 -10.530 1.00 59.53 90 PRO A CA 1
ATOM 709 C C . PRO A 1 90 ? 25.589 -4.548 -9.684 1.00 59.53 90 PRO A C 1
ATOM 711 O O . PRO A 1 90 ? 25.931 -5.186 -8.689 1.00 59.53 90 PRO A O 1
ATOM 714 N N . PRO A 1 91 ? 26.223 -3.420 -10.046 1.00 53.59 91 PRO A N 1
ATOM 715 C CA . PRO A 1 91 ? 27.463 -2.961 -9.415 1.00 53.59 91 PRO A CA 1
ATOM 716 C C . PRO A 1 91 ? 27.308 -2.521 -7.948 1.00 53.59 91 PRO A C 1
ATOM 718 O O . PRO A 1 91 ? 28.313 -2.311 -7.275 1.00 53.59 91 PRO A O 1
ATOM 721 N N . ARG A 1 92 ? 26.075 -2.360 -7.444 1.00 58.44 92 ARG A N 1
ATOM 722 C CA . ARG A 1 92 ? 25.786 -1.989 -6.052 1.00 58.44 92 ARG A CA 1
ATOM 723 C C . ARG A 1 92 ? 24.831 -2.991 -5.412 1.00 58.44 92 ARG A C 1
ATOM 725 O O . ARG A 1 92 ? 23.699 -3.159 -5.866 1.00 58.44 92 ARG A O 1
ATOM 732 N N . GLU A 1 93 ? 25.270 -3.602 -4.318 1.00 53.28 93 GLU A N 1
ATOM 733 C CA . GLU A 1 93 ? 24.399 -4.362 -3.425 1.00 53.28 93 GLU A CA 1
ATOM 734 C C . GLU A 1 93 ? 23.583 -3.373 -2.576 1.00 53.28 93 GLU A C 1
ATOM 736 O O . GLU A 1 93 ? 24.144 -2.468 -1.965 1.00 53.28 93 GLU A O 1
ATOM 741 N N . GLY A 1 94 ? 22.251 -3.498 -2.578 1.00 59.78 94 GLY A N 1
ATOM 742 C CA . GLY A 1 94 ? 21.356 -2.633 -1.790 1.00 59.78 94 GLY A CA 1
ATOM 743 C C . GLY A 1 94 ? 20.516 -1.624 -2.583 1.00 59.78 94 GLY A C 1
ATOM 744 O O . GLY A 1 94 ? 19.831 -0.816 -1.976 1.00 59.78 94 GLY A O 1
ATOM 745 N N . GLY A 1 95 ? 20.524 -1.662 -3.919 1.00 69.94 95 GLY A N 1
ATOM 746 C CA . GLY A 1 95 ? 19.603 -0.876 -4.754 1.00 69.94 95 GLY A CA 1
ATOM 747 C C . GLY A 1 95 ? 18.270 -1.581 -5.051 1.00 69.94 95 GLY A C 1
ATOM 748 O O . GLY A 1 95 ? 18.037 -2.724 -4.652 1.00 69.94 95 GLY A O 1
ATOM 749 N N . ARG A 1 96 ? 17.394 -0.927 -5.824 1.00 80.75 96 ARG A N 1
ATOM 750 C CA . ARG A 1 96 ? 16.131 -1.517 -6.334 1.00 80.75 96 ARG A CA 1
ATOM 751 C C . ARG A 1 96 ? 16.360 -2.613 -7.384 1.00 80.75 96 ARG A C 1
ATOM 753 O O . ARG A 1 96 ? 15.493 -3.457 -7.619 1.00 80.75 96 ARG A O 1
ATOM 760 N N . SER A 1 97 ? 17.545 -2.642 -7.987 1.00 70.94 97 SER A N 1
ATOM 761 C CA . SER A 1 97 ? 17.966 -3.640 -8.970 1.00 70.94 97 SER A CA 1
ATOM 762 C C . SER A 1 97 ? 18.991 -4.567 -8.322 1.00 70.94 97 SER A C 1
ATOM 764 O O . SER A 1 97 ? 20.154 -4.204 -8.230 1.00 70.94 97 SER A O 1
ATOM 766 N N . LYS A 1 98 ? 18.558 -5.742 -7.837 1.00 61.03 98 LYS A N 1
ATOM 767 C CA . LYS A 1 98 ? 19.403 -6.683 -7.066 1.00 61.03 98 LYS A CA 1
ATOM 768 C C . LYS A 1 98 ? 19.944 -7.863 -7.883 1.00 61.03 98 LYS A C 1
ATOM 770 O O . LYS A 1 98 ? 21.041 -8.333 -7.619 1.00 61.03 98 LYS A O 1
ATOM 775 N N . TYR A 1 99 ? 19.203 -8.325 -8.894 1.00 63.44 99 TYR A N 1
ATOM 776 C CA . TYR A 1 99 ? 19.488 -9.602 -9.575 1.00 63.44 99 TYR A CA 1
ATOM 777 C C . TYR A 1 99 ? 19.933 -9.470 -11.038 1.00 63.44 99 TYR A C 1
ATOM 779 O O . TYR A 1 99 ? 20.053 -10.480 -11.723 1.00 63.44 99 TYR A O 1
ATOM 787 N N . GLY A 1 100 ? 20.091 -8.250 -11.568 1.00 68.75 100 GLY A N 1
ATOM 788 C CA . GLY A 1 100 ? 20.549 -8.003 -12.948 1.00 68.75 100 GLY A CA 1
ATOM 789 C C . GLY A 1 100 ? 19.610 -8.476 -14.073 1.00 68.75 100 GLY A C 1
ATOM 790 O O . GLY A 1 100 ? 19.777 -8.075 -15.219 1.00 68.75 100 GLY A O 1
ATOM 791 N N . MET A 1 101 ? 18.579 -9.274 -13.773 1.00 78.38 101 MET A N 1
ATOM 792 C CA . MET A 1 101 ? 17.702 -9.916 -14.763 1.00 78.38 101 MET A CA 1
ATOM 793 C C . MET A 1 101 ? 16.410 -9.145 -15.073 1.00 78.38 101 MET A C 1
ATOM 795 O O . MET A 1 101 ? 15.870 -9.313 -16.165 1.00 78.38 101 MET A O 1
ATOM 799 N N . GLY A 1 102 ? 15.952 -8.261 -14.177 1.00 84.06 102 GLY A N 1
ATOM 800 C CA . GLY A 1 102 ? 14.612 -7.645 -14.204 1.00 84.06 102 GLY A CA 1
ATOM 801 C C . GLY A 1 102 ? 14.159 -7.120 -15.570 1.00 84.06 102 GLY A C 1
ATOM 802 O O . GLY A 1 102 ? 13.126 -7.547 -16.078 1.00 84.06 102 GLY A O 1
ATOM 803 N N . LEU A 1 103 ? 14.980 -6.283 -16.222 1.00 88.12 103 LEU A N 1
ATOM 804 C CA . LEU A 1 103 ? 14.673 -5.721 -17.547 1.00 88.12 103 LEU A CA 1
ATOM 805 C C . LEU A 1 103 ? 14.404 -6.802 -18.600 1.00 88.12 103 LEU A C 1
ATOM 807 O O . LEU A 1 103 ? 13.431 -6.717 -19.343 1.00 88.12 103 LEU A O 1
ATOM 811 N N . LYS A 1 104 ? 15.277 -7.813 -18.676 1.00 87.69 104 LYS A N 1
ATOM 812 C CA . LYS A 1 104 ? 15.218 -8.846 -19.722 1.00 87.69 104 LYS A CA 1
ATOM 813 C C . LYS A 1 104 ? 14.028 -9.757 -19.479 1.00 87.69 104 LYS A C 1
ATOM 815 O O . LYS A 1 104 ? 13.272 -10.053 -20.402 1.00 87.69 104 LYS A O 1
ATOM 820 N N . THR A 1 105 ? 13.839 -10.136 -18.220 1.00 88.81 105 THR A N 1
ATOM 821 C CA . THR A 1 105 ? 12.718 -10.952 -17.784 1.00 88.81 105 THR A CA 1
ATOM 822 C C . THR A 1 105 ? 11.388 -10.262 -18.079 1.00 88.81 105 THR A C 1
ATOM 824 O O . THR A 1 105 ? 10.534 -10.862 -18.727 1.00 88.81 105 THR A O 1
ATOM 827 N N . ALA A 1 106 ? 11.225 -8.994 -17.687 1.00 91.81 106 ALA A N 1
ATOM 828 C CA . ALA A 1 106 ? 10.005 -8.230 -17.934 1.00 91.81 106 ALA A CA 1
ATOM 829 C C . ALA A 1 106 ? 9.758 -7.999 -19.434 1.00 91.81 106 ALA A C 1
ATOM 831 O O . ALA A 1 106 ? 8.642 -8.213 -19.907 1.00 91.81 106 ALA A O 1
ATOM 832 N N . ALA A 1 107 ? 10.788 -7.629 -20.206 1.00 93.50 107 ALA A N 1
ATOM 833 C CA . ALA A 1 107 ? 10.654 -7.391 -21.644 1.00 93.50 107 ALA A CA 1
ATOM 834 C C . ALA A 1 107 ? 10.212 -8.655 -22.401 1.00 93.50 107 ALA A C 1
ATOM 836 O O . ALA A 1 107 ? 9.232 -8.612 -23.145 1.00 93.50 107 ALA A O 1
ATOM 837 N N . CYS A 1 108 ? 10.858 -9.796 -22.132 1.00 92.00 108 CYS A N 1
ATOM 838 C CA . CYS A 1 108 ? 10.506 -11.084 -22.741 1.00 92.00 108 CYS A CA 1
ATOM 839 C C . CYS A 1 108 ? 9.178 -11.641 -22.217 1.00 92.00 108 CYS A C 1
ATOM 841 O O . CYS A 1 108 ? 8.507 -12.406 -22.905 1.00 92.00 108 CYS A O 1
ATOM 843 N N . TRP A 1 109 ? 8.782 -11.277 -20.996 1.00 93.25 109 TRP A N 1
ATOM 844 C CA . TRP A 1 109 ? 7.455 -11.593 -20.485 1.00 93.25 109 TRP A CA 1
ATOM 845 C C . TRP A 1 109 ? 6.372 -10.784 -21.208 1.00 93.25 109 TRP A C 1
ATOM 847 O O . TRP A 1 109 ? 5.281 -11.299 -21.450 1.00 93.25 109 TRP A O 1
ATOM 857 N N . PHE A 1 110 ? 6.639 -9.537 -21.594 1.00 95.38 110 PHE A N 1
ATOM 858 C CA . PHE A 1 110 ? 5.662 -8.717 -22.305 1.00 95.38 110 PHE A CA 1
ATOM 859 C C . PHE A 1 110 ? 5.509 -9.093 -23.780 1.00 95.38 110 PHE A C 1
ATOM 861 O O . PHE A 1 110 ? 4.364 -9.207 -24.227 1.00 95.38 110 PHE A O 1
ATOM 868 N N . GLY A 1 111 ? 6.596 -9.301 -24.527 1.00 94.94 111 GLY A N 1
ATOM 869 C CA . GLY A 1 111 ? 6.523 -9.554 -25.969 1.00 94.94 111 GLY A CA 1
ATOM 870 C C . GLY A 1 111 ? 7.758 -10.214 -26.582 1.00 94.94 111 GLY A C 1
ATOM 871 O O . GLY A 1 111 ? 8.809 -10.333 -25.954 1.00 94.94 111 GLY A O 1
ATOM 872 N N . ASP A 1 112 ? 7.605 -10.635 -27.840 1.00 94.75 112 ASP A N 1
ATOM 873 C CA . ASP A 1 112 ? 8.641 -11.344 -28.608 1.00 94.75 112 ASP A CA 1
ATOM 874 C C . ASP A 1 112 ? 9.730 -10.437 -29.181 1.00 94.75 112 ASP A C 1
ATOM 876 O O . ASP A 1 112 ? 10.773 -10.923 -29.608 1.00 94.75 112 ASP A O 1
ATOM 880 N N . GLU A 1 113 ? 9.489 -9.133 -29.232 1.00 95.31 113 GLU A N 1
ATOM 881 C CA . GLU A 1 113 ? 10.423 -8.178 -29.810 1.00 95.31 113 GLU A CA 1
ATOM 882 C C . GLU A 1 113 ? 10.501 -6.954 -28.922 1.00 95.31 113 GLU A C 1
ATOM 884 O O . GLU A 1 113 ? 9.475 -6.385 -28.546 1.00 95.31 113 GLU A O 1
ATOM 889 N N . TRP A 1 114 ? 11.711 -6.531 -28.591 1.00 96.25 114 TRP A N 1
ATOM 890 C CA . TRP A 1 114 ? 11.900 -5.312 -27.828 1.00 96.25 114 TRP A CA 1
ATOM 891 C C . TRP A 1 114 ? 13.149 -4.562 -28.260 1.00 96.25 114 TRP A C 1
ATOM 893 O O . TRP A 1 114 ? 14.149 -5.138 -28.673 1.00 96.25 114 TRP A O 1
ATOM 903 N N . THR A 1 115 ? 13.069 -3.242 -28.198 1.00 97.31 115 THR A N 1
ATOM 904 C CA . THR A 1 115 ? 14.119 -2.309 -28.589 1.00 97.31 115 THR A CA 1
ATOM 905 C C . THR A 1 115 ? 14.450 -1.425 -27.404 1.00 97.31 115 THR A C 1
ATOM 907 O O . THR A 1 115 ? 13.543 -0.846 -26.812 1.00 97.31 115 THR A O 1
ATOM 910 N N . ILE A 1 116 ? 15.735 -1.285 -27.091 1.00 97.69 116 ILE A N 1
ATOM 911 C CA . ILE A 1 116 ? 16.235 -0.253 -26.183 1.00 97.69 116 ILE A CA 1
ATOM 912 C C . ILE A 1 116 ? 16.882 0.823 -27.042 1.00 97.69 116 ILE A C 1
ATOM 914 O O . ILE A 1 116 ? 17.767 0.524 -27.841 1.00 97.69 116 ILE A O 1
ATOM 918 N N . LYS A 1 117 ? 16.448 2.068 -26.877 1.00 98.19 117 LYS A N 1
ATOM 919 C CA . LYS A 1 117 ? 17.113 3.258 -27.398 1.00 98.19 117 LYS A CA 1
ATOM 920 C C . LYS A 1 117 ? 17.526 4.116 -26.213 1.00 98.19 117 LYS A C 1
ATOM 922 O O . LYS A 1 117 ? 16.683 4.507 -25.415 1.00 98.19 117 LYS A O 1
ATOM 927 N N . THR A 1 118 ? 18.805 4.422 -26.100 1.00 98.38 118 THR A N 1
ATOM 928 C CA . THR A 1 118 ? 19.354 5.140 -24.952 1.00 98.38 118 THR A CA 1
ATOM 929 C C . THR A 1 118 ? 20.317 6.220 -25.406 1.00 98.38 118 THR A C 1
ATOM 931 O O . THR A 1 118 ? 21.000 6.077 -26.421 1.00 98.38 118 THR A O 1
ATOM 934 N N . LYS A 1 119 ? 20.359 7.313 -24.653 1.00 98.19 119 LYS A N 1
ATOM 935 C CA . LYS A 1 119 ? 21.309 8.399 -24.834 1.00 98.19 119 LYS A CA 1
ATOM 936 C C . LYS A 1 119 ? 21.821 8.813 -23.463 1.00 98.19 119 LYS A C 1
ATOM 938 O O . LYS A 1 119 ? 21.015 9.222 -22.632 1.00 98.19 119 LYS A O 1
ATOM 943 N N . LYS A 1 120 ? 23.134 8.726 -23.240 1.00 98.06 120 LYS A N 1
ATOM 944 C CA . LYS A 1 120 ? 23.743 9.138 -21.975 1.00 98.06 120 LYS A CA 1
ATOM 945 C C . LYS A 1 120 ? 24.042 10.634 -21.940 1.00 98.06 120 LYS A C 1
ATOM 947 O O . LYS A 1 120 ? 24.620 11.147 -22.901 1.00 98.06 120 LYS A O 1
ATOM 952 N N . LEU A 1 121 ? 23.682 11.318 -20.853 1.00 97.62 121 LEU A N 1
ATOM 953 C CA . LEU A 1 121 ? 24.018 12.733 -20.646 1.00 97.62 121 LEU A CA 1
ATOM 954 C C . LEU A 1 121 ? 25.534 12.955 -20.789 1.00 97.62 121 LEU A C 1
ATOM 956 O O . LEU A 1 121 ? 26.329 12.231 -20.193 1.00 97.62 121 LEU A O 1
ATOM 960 N N . GLY A 1 122 ? 25.925 13.955 -21.578 1.00 96.19 122 GLY A N 1
ATOM 961 C CA . GLY A 1 122 ? 27.322 14.320 -21.835 1.00 96.19 122 GLY A CA 1
ATOM 962 C C . GLY A 1 122 ? 28.019 13.528 -22.949 1.00 96.19 122 GLY A C 1
ATOM 963 O O . GLY A 1 122 ? 29.105 13.912 -23.371 1.00 96.19 122 GLY A O 1
ATOM 964 N N . GLU A 1 123 ? 27.422 12.450 -23.466 1.00 96.69 123 GLU A N 1
ATOM 965 C CA . GLU A 1 123 ? 27.983 11.709 -24.611 1.00 96.69 123 GLU A CA 1
ATOM 966 C C . GLU A 1 123 ? 27.474 12.258 -25.957 1.00 96.69 123 GLU A C 1
ATOM 968 O O . GLU A 1 123 ? 26.480 12.972 -26.003 1.00 96.69 123 GLU A O 1
ATOM 973 N N . LYS A 1 124 ? 28.119 11.933 -27.083 1.00 97.06 124 LYS A N 1
ATOM 974 C CA . LYS A 1 124 ? 27.739 12.449 -28.423 1.00 97.06 124 LYS A CA 1
ATOM 975 C C . LYS A 1 124 ? 26.934 11.472 -29.270 1.00 97.06 124 LYS A C 1
ATOM 977 O O . LYS A 1 124 ? 26.630 11.743 -30.430 1.00 97.06 124 LYS A O 1
ATOM 982 N N . GLU A 1 125 ? 26.617 10.318 -28.703 1.00 97.12 125 GLU A N 1
ATOM 983 C CA . GLU A 1 125 ? 26.039 9.200 -29.430 1.00 97.12 125 GLU A CA 1
ATOM 984 C C . GLU A 1 125 ? 24.836 8.648 -28.671 1.00 97.12 125 GLU A C 1
ATOM 986 O O . GLU A 1 125 ? 24.837 8.562 -27.445 1.00 97.12 125 GLU A O 1
ATOM 991 N N . SER A 1 126 ? 23.788 8.291 -29.407 1.00 97.44 126 SER A N 1
ATOM 992 C CA . SER A 1 126 ? 22.696 7.455 -28.918 1.00 97.44 126 SER A CA 1
ATOM 993 C C . SER A 1 126 ? 22.863 6.046 -29.462 1.00 97.44 126 SER A C 1
ATOM 995 O O . SER A 1 126 ? 23.279 5.862 -30.606 1.00 97.44 126 SER A O 1
ATOM 997 N N . VAL A 1 127 ? 22.505 5.058 -28.651 1.00 97.56 127 VAL A N 1
ATOM 998 C CA . VAL A 1 127 ? 22.646 3.643 -28.986 1.00 97.56 127 VAL A CA 1
ATOM 999 C C . VAL A 1 127 ? 21.268 3.009 -29.035 1.00 97.56 127 VAL A C 1
ATOM 1001 O O . VAL A 1 127 ? 20.430 3.226 -28.154 1.00 97.56 127 VAL A O 1
ATOM 1004 N N . ARG A 1 128 ? 21.023 2.211 -30.071 1.00 97.19 128 ARG A N 1
ATOM 1005 C CA . ARG A 1 128 ? 19.816 1.407 -30.227 1.00 97.19 128 ARG A CA 1
ATOM 1006 C C . ARG A 1 128 ? 20.183 -0.064 -30.372 1.00 97.19 128 ARG A C 1
ATOM 1008 O O . ARG A 1 128 ? 20.990 -0.421 -31.218 1.00 97.19 128 ARG A O 1
ATOM 1015 N N . VAL A 1 129 ? 19.527 -0.929 -29.607 1.00 95.50 129 VAL A N 1
ATOM 1016 C CA . VAL A 1 129 ? 19.637 -2.388 -29.739 1.00 95.50 129 VAL A CA 1
ATOM 1017 C C . VAL A 1 129 ? 18.240 -2.988 -29.815 1.00 95.50 129 VAL A C 1
ATOM 1019 O O . VAL A 1 129 ? 17.373 -2.634 -29.019 1.00 95.50 129 VAL A O 1
ATOM 1022 N N . THR A 1 130 ? 18.023 -3.896 -30.767 1.00 94.50 130 THR A N 1
ATOM 1023 C CA . THR A 1 130 ? 16.766 -4.644 -30.919 1.00 94.50 130 THR A CA 1
ATOM 1024 C C . THR A 1 130 ? 17.008 -6.119 -30.648 1.00 94.50 130 THR A C 1
ATOM 1026 O O . THR A 1 130 ? 17.947 -6.704 -31.185 1.00 94.50 130 THR A O 1
ATOM 1029 N N . VAL A 1 131 ? 16.141 -6.718 -29.841 1.00 91.81 131 VAL A N 1
ATOM 1030 C CA . VAL A 1 131 ? 16.146 -8.141 -29.519 1.00 91.81 131 VAL A CA 1
ATOM 1031 C C . VAL A 1 131 ? 14.875 -8.772 -30.066 1.00 91.81 131 VAL A C 1
ATOM 1033 O O . VAL A 1 131 ? 13.771 -8.438 -29.639 1.00 91.81 131 VAL A O 1
ATOM 1036 N N . ASP A 1 132 ? 15.050 -9.705 -31.000 1.00 91.50 132 ASP A N 1
ATOM 1037 C CA . ASP A 1 132 ? 14.015 -10.641 -31.440 1.00 91.50 132 ASP A CA 1
ATOM 1038 C C . ASP A 1 132 ? 14.206 -11.946 -30.652 1.00 91.50 132 ASP A C 1
ATOM 1040 O O . ASP A 1 132 ? 15.182 -12.677 -30.847 1.00 91.50 132 ASP A O 1
ATOM 1044 N N . VAL A 1 133 ? 13.312 -12.192 -29.693 1.00 88.81 133 VAL A N 1
ATOM 1045 C CA . VAL A 1 133 ? 13.422 -13.294 -28.728 1.00 88.81 133 VAL A CA 1
ATOM 1046 C C . VAL A 1 133 ? 13.396 -14.662 -29.429 1.00 88.81 133 VAL A C 1
ATOM 1048 O O . VAL A 1 133 ? 14.291 -15.467 -29.145 1.00 88.81 133 VAL A O 1
ATOM 1051 N N . PRO A 1 134 ? 12.453 -14.952 -30.356 1.00 87.50 134 PRO A N 1
ATOM 1052 C CA . PRO A 1 134 ? 12.505 -16.166 -31.172 1.00 87.50 134 PRO A CA 1
ATOM 1053 C C . PRO A 1 134 ? 13.831 -16.343 -31.920 1.00 87.50 134 PRO A C 1
ATOM 1055 O O . PRO A 1 134 ? 14.456 -17.397 -31.801 1.00 87.50 134 PRO A O 1
ATOM 1058 N N . ALA A 1 135 ? 14.310 -15.314 -32.627 1.00 86.56 135 ALA A N 1
ATOM 1059 C CA . ALA A 1 135 ? 15.521 -15.423 -33.436 1.00 86.56 135 ALA A CA 1
ATOM 1060 C C . ALA A 1 135 ? 16.779 -15.666 -32.587 1.00 86.56 135 ALA A C 1
ATOM 1062 O O . ALA A 1 135 ? 17.631 -16.474 -32.964 1.00 86.56 135 ALA A O 1
ATOM 1063 N N . VAL A 1 136 ? 16.899 -14.999 -31.434 1.00 84.06 136 VAL A N 1
ATOM 1064 C CA . VAL A 1 136 ? 18.014 -15.198 -30.491 1.00 84.06 136 VAL A CA 1
ATOM 1065 C C . VAL A 1 136 ? 17.999 -16.617 -29.913 1.00 84.06 136 VAL A C 1
ATOM 1067 O O . VAL A 1 136 ? 19.047 -17.264 -29.836 1.00 84.06 136 VAL A O 1
ATOM 1070 N N . ALA A 1 137 ? 16.819 -17.137 -29.563 1.00 80.06 137 ALA A N 1
ATOM 1071 C CA . ALA A 1 137 ? 16.678 -18.490 -29.034 1.00 80.06 137 ALA A CA 1
ATOM 1072 C C . ALA A 1 137 ? 16.963 -19.579 -30.087 1.00 80.06 137 ALA A C 1
ATOM 1074 O O . ALA A 1 137 ? 17.621 -20.572 -29.778 1.00 80.06 137 ALA A O 1
ATOM 1075 N N . GLU A 1 138 ? 16.505 -19.396 -31.329 1.00 80.88 138 GLU A N 1
ATOM 1076 C CA . GLU A 1 138 ? 16.705 -20.350 -32.428 1.00 80.88 138 GLU A CA 1
ATOM 1077 C C . GLU A 1 138 ? 18.157 -20.401 -32.904 1.00 80.88 138 GLU A C 1
ATOM 1079 O O . GLU A 1 138 ? 18.724 -21.482 -33.069 1.00 80.88 138 GLU A O 1
ATOM 1084 N N . ARG A 1 139 ? 18.785 -19.233 -33.094 1.00 74.12 139 ARG A N 1
ATOM 1085 C CA . ARG A 1 139 ? 20.176 -19.141 -33.561 1.00 74.12 139 ARG A CA 1
ATOM 1086 C C . ARG A 1 139 ? 21.176 -19.585 -32.498 1.00 74.12 139 ARG A C 1
ATOM 1088 O O . ARG A 1 139 ? 22.322 -19.860 -32.837 1.00 74.12 139 ARG A O 1
ATOM 1095 N N . ARG A 1 140 ? 20.760 -19.645 -31.223 1.00 67.31 140 ARG A N 1
ATOM 1096 C CA . ARG A 1 140 ? 21.625 -19.887 -30.053 1.00 67.31 140 ARG A CA 1
ATOM 1097 C C . ARG A 1 140 ? 22.812 -18.917 -29.980 1.00 67.31 140 ARG A C 1
ATOM 1099 O O . ARG A 1 140 ? 23.835 -19.226 -29.376 1.00 67.31 140 ARG A O 1
ATOM 1106 N N . THR A 1 141 ? 22.677 -17.739 -30.590 1.00 67.31 141 THR A N 1
ATOM 1107 C CA . THR A 1 141 ? 23.671 -16.663 -30.552 1.00 67.31 141 THR A CA 1
ATOM 1108 C C . THR A 1 141 ? 23.047 -15.440 -29.898 1.00 67.31 141 THR A C 1
ATOM 1110 O O . THR A 1 141 ? 22.037 -14.938 -30.384 1.00 67.31 141 THR A O 1
ATOM 1113 N N . GLY A 1 142 ? 23.675 -14.921 -28.845 1.00 68.81 142 GLY A N 1
ATOM 1114 C CA . GLY A 1 142 ? 23.281 -13.668 -28.189 1.00 68.81 142 GLY A CA 1
ATOM 1115 C C . GLY A 1 142 ? 23.905 -12.429 -28.835 1.00 68.81 142 GLY A C 1
ATOM 1116 O O . GLY A 1 142 ? 23.990 -11.391 -28.192 1.00 68.81 142 GLY A O 1
ATOM 1117 N N . LEU A 1 143 ? 24.408 -12.549 -30.070 1.00 77.06 143 LEU A N 1
ATOM 1118 C CA . LEU A 1 143 ? 25.042 -11.447 -30.786 1.00 77.06 143 LEU A CA 1
ATOM 1119 C C . LEU A 1 143 ? 23.974 -10.447 -31.224 1.00 77.06 143 LEU A C 1
ATOM 1121 O O . LEU A 1 143 ? 23.131 -10.750 -32.069 1.00 77.06 143 LEU A O 1
ATOM 1125 N N . LEU A 1 144 ? 24.038 -9.257 -30.642 1.00 83.44 144 LEU A N 1
ATOM 1126 C CA . LEU A 1 144 ? 23.182 -8.127 -30.959 1.00 83.44 144 LEU A CA 1
ATOM 1127 C C . LEU A 1 144 ? 24.049 -7.049 -31.607 1.00 83.44 144 LEU A C 1
ATOM 1129 O O . LEU A 1 144 ? 25.146 -6.771 -31.129 1.00 83.44 144 LEU A O 1
ATOM 1133 N N . ALA A 1 145 ? 23.575 -6.463 -32.704 1.00 85.56 145 ALA A N 1
ATOM 1134 C CA . ALA A 1 145 ? 24.270 -5.370 -33.372 1.00 85.56 145 ALA A CA 1
ATOM 1135 C C . ALA A 1 145 ? 23.722 -4.031 -32.849 1.00 85.56 145 ALA A C 1
ATOM 1137 O O . ALA A 1 145 ? 22.542 -3.748 -33.088 1.00 85.56 145 ALA A O 1
ATOM 1138 N N . PRO A 1 146 ? 24.520 -3.226 -32.123 1.00 91.75 146 PRO A N 1
ATOM 1139 C CA . PRO A 1 146 ? 24.117 -1.880 -31.755 1.00 91.75 146 PRO A CA 1
ATOM 1140 C C . PRO A 1 146 ? 24.113 -0.969 -32.985 1.00 91.75 146 PRO A C 1
ATOM 1142 O O . PRO A 1 146 ? 25.014 -1.009 -33.820 1.00 91.75 146 PRO A O 1
ATOM 1145 N N . ASP A 1 147 ? 23.083 -0.141 -33.074 1.00 94.06 147 ASP A N 1
ATOM 1146 C CA . ASP A 1 147 ? 22.924 0.915 -34.064 1.00 94.06 147 ASP A CA 1
ATOM 1147 C C . ASP A 1 147 ? 23.204 2.262 -33.381 1.00 94.06 147 ASP A C 1
ATOM 1149 O O . ASP A 1 147 ? 22.501 2.645 -32.438 1.00 94.06 147 ASP A O 1
ATOM 1153 N N . ILE A 1 148 ? 24.277 2.935 -33.801 1.00 96.00 148 ILE A N 1
ATOM 1154 C CA . ILE A 1 148 ? 24.844 4.118 -33.139 1.00 96.00 148 ILE A CA 1
ATOM 1155 C C . ILE A 1 148 ? 24.567 5.349 -33.999 1.00 96.00 148 ILE A C 1
ATOM 1157 O O . ILE A 1 148 ? 24.891 5.376 -35.185 1.00 96.00 148 ILE A O 1
ATOM 1161 N N . HIS A 1 149 ? 23.992 6.385 -33.388 1.00 95.25 149 HIS A N 1
ATOM 1162 C CA . HIS A 1 149 ? 23.622 7.629 -34.067 1.00 95.25 149 HIS A CA 1
ATOM 1163 C C . HIS A 1 149 ? 24.180 8.847 -33.334 1.00 95.25 149 HIS A C 1
ATOM 1165 O O . HIS A 1 149 ? 24.064 8.889 -32.107 1.00 95.25 149 HIS A O 1
ATOM 1171 N N . PRO A 1 150 ? 24.678 9.878 -34.043 1.00 96.75 150 PRO A N 1
ATOM 1172 C CA . PRO A 1 150 ? 25.011 11.163 -33.435 1.00 96.75 150 PRO A CA 1
ATOM 1173 C C . PRO A 1 150 ? 23.815 11.764 -32.685 1.00 96.75 150 PRO A C 1
ATOM 1175 O O . PRO A 1 150 ? 22.672 11.676 -33.141 1.00 96.75 150 PRO A O 1
ATOM 1178 N N . ALA A 1 151 ? 24.075 12.381 -31.538 1.00 96.19 151 ALA A N 1
ATOM 1179 C CA . ALA A 1 151 ? 23.067 13.027 -30.709 1.00 96.19 151 ALA A CA 1
ATOM 1180 C C . ALA A 1 151 ? 23.687 14.144 -29.857 1.00 96.19 151 ALA A C 1
ATOM 1182 O O . ALA A 1 151 ? 24.868 14.098 -29.519 1.00 96.19 151 ALA A O 1
ATOM 1183 N N . GLU A 1 152 ? 22.867 15.124 -29.481 1.00 95.94 152 GLU A N 1
ATOM 1184 C CA . GLU A 1 152 ? 23.289 16.251 -28.644 1.00 95.94 152 GLU A CA 1
ATOM 1185 C C . GLU A 1 152 ? 23.796 15.794 -27.268 1.00 95.94 152 GLU A C 1
ATOM 1187 O O . GLU A 1 152 ? 23.222 14.891 -26.651 1.00 95.94 152 GLU A O 1
ATOM 1192 N N . GLU A 1 153 ? 24.843 16.450 -26.757 1.00 95.69 153 GLU A N 1
ATOM 1193 C CA . GLU A 1 153 ? 25.427 16.137 -25.442 1.00 95.69 153 GLU A CA 1
ATOM 1194 C C . GLU A 1 153 ? 24.442 16.370 -24.295 1.00 95.69 153 GLU A C 1
ATOM 1196 O O . GLU A 1 153 ? 24.433 15.609 -23.329 1.00 95.69 153 GLU A O 1
ATOM 1201 N N . SER A 1 154 ? 23.579 17.381 -24.424 1.00 94.50 154 SER A N 1
ATOM 1202 C CA . SER A 1 154 ? 22.541 17.691 -23.440 1.00 94.50 154 SER A CA 1
ATOM 1203 C C . SER A 1 154 ? 21.369 16.716 -23.469 1.00 94.50 154 SER A C 1
ATOM 1205 O O . SER A 1 154 ? 20.600 16.690 -22.523 1.00 94.50 154 SER A O 1
ATOM 1207 N N . ALA A 1 155 ? 21.203 15.906 -24.518 1.00 96.19 155 ALA A N 1
ATOM 1208 C CA . ALA A 1 155 ? 20.127 14.926 -24.548 1.00 96.19 155 ALA A CA 1
ATOM 1209 C C . ALA A 1 155 ? 20.461 13.740 -23.637 1.00 96.19 155 ALA A C 1
ATOM 1211 O O . ALA A 1 155 ? 21.578 13.212 -23.681 1.00 96.19 155 ALA A O 1
ATOM 1212 N N . HIS A 1 156 ? 19.464 13.274 -22.883 1.00 97.88 156 HIS A N 1
ATOM 1213 C CA . HIS A 1 156 ? 19.554 12.065 -22.072 1.00 97.88 156 HIS A CA 1
ATOM 1214 C C . HIS A 1 156 ? 18.192 11.389 -21.906 1.00 97.88 156 HIS A C 1
ATOM 1216 O O . HIS A 1 156 ? 17.168 12.053 -21.746 1.00 97.88 156 HIS A O 1
ATOM 1222 N N . TYR A 1 157 ? 18.162 10.064 -22.047 1.00 98.31 157 TYR A N 1
ATOM 1223 C CA . TYR A 1 157 ? 16.952 9.252 -21.890 1.00 98.31 157 TYR A CA 1
ATOM 1224 C C . TYR A 1 157 ? 17.255 7.760 -22.023 1.00 98.31 157 TYR A C 1
ATOM 1226 O O . TYR A 1 157 ? 18.242 7.359 -22.647 1.00 98.31 157 TYR A O 1
ATOM 1234 N N . THR A 1 158 ? 16.310 6.942 -21.563 1.00 98.56 158 THR A N 1
ATOM 1235 C CA . THR A 1 158 ? 16.150 5.554 -22.008 1.00 98.56 158 THR A CA 1
ATOM 1236 C C . THR A 1 158 ? 14.719 5.340 -22.493 1.00 98.56 158 THR A C 1
ATOM 1238 O O . THR A 1 158 ? 13.762 5.714 -21.824 1.00 98.56 158 THR A O 1
ATOM 1241 N N . GLU A 1 159 ? 14.556 4.740 -23.668 1.00 98.62 159 GLU A N 1
ATOM 1242 C CA . GLU A 1 159 ? 13.276 4.316 -24.232 1.00 98.62 159 GLU A CA 1
ATOM 1243 C C . GLU A 1 159 ? 13.324 2.816 -24.525 1.00 98.62 159 GLU A C 1
ATOM 1245 O O . GLU A 1 159 ? 14.185 2.332 -25.259 1.00 98.62 159 GLU A O 1
ATOM 1250 N N . ILE A 1 160 ? 12.375 2.079 -23.961 1.00 98.56 160 ILE A N 1
ATOM 1251 C CA . ILE A 1 160 ? 12.174 0.652 -24.174 1.00 98.56 160 ILE A CA 1
ATOM 1252 C C . ILE A 1 160 ? 10.844 0.479 -24.897 1.00 98.56 160 ILE A C 1
ATOM 1254 O O . ILE A 1 160 ? 9.784 0.772 -24.346 1.00 98.56 160 ILE A O 1
ATOM 1258 N N . LYS A 1 161 ? 10.891 -0.022 -26.129 1.00 98.56 161 LYS A N 1
ATOM 1259 C CA . LYS A 1 161 ? 9.709 -0.331 -26.936 1.00 98.56 161 LYS A CA 1
ATOM 1260 C C . LYS A 1 161 ? 9.574 -1.838 -27.081 1.00 98.56 161 LYS A C 1
ATOM 1262 O O . LYS A 1 161 ? 10.470 -2.473 -27.618 1.00 98.56 161 LYS A O 1
ATOM 1267 N N . ILE A 1 162 ? 8.461 -2.403 -26.635 1.00 98.38 162 ILE A N 1
ATOM 1268 C CA . ILE A 1 162 ? 8.166 -3.838 -26.661 1.00 98.38 162 ILE A CA 1
ATOM 1269 C C . ILE A 1 162 ? 6.989 -4.062 -27.610 1.00 98.38 162 ILE A C 1
ATOM 1271 O O . ILE A 1 162 ? 5.887 -3.571 -27.368 1.00 98.38 162 ILE A O 1
ATOM 1275 N N . GLY A 1 163 ? 7.229 -4.780 -28.700 1.00 97.44 163 GLY A N 1
ATOM 1276 C CA . GLY A 1 163 ? 6.241 -5.161 -29.702 1.00 97.44 163 GLY A CA 1
ATOM 1277 C C . GLY A 1 163 ? 5.834 -6.628 -29.585 1.00 97.44 163 GLY A C 1
ATOM 1278 O O . GLY A 1 163 ? 6.345 -7.379 -28.753 1.00 97.44 163 GLY A O 1
ATOM 1279 N N . LYS A 1 164 ? 4.890 -7.049 -30.439 1.00 95.62 164 LYS A N 1
ATOM 1280 C CA . LYS A 1 164 ? 4.384 -8.435 -30.484 1.00 95.62 164 LYS A CA 1
ATOM 1281 C C . LYS A 1 164 ? 3.944 -8.922 -29.091 1.00 95.62 164 LYS A C 1
ATOM 1283 O O . LYS A 1 164 ? 4.264 -10.034 -28.673 1.00 95.62 164 LYS A O 1
ATOM 1288 N N . LEU A 1 165 ? 3.222 -8.067 -28.356 1.00 95.88 165 LEU A N 1
ATOM 1289 C CA . LEU A 1 165 ? 2.863 -8.341 -26.964 1.00 95.88 165 LEU A CA 1
ATOM 1290 C C . LEU A 1 165 ? 2.067 -9.640 -26.818 1.00 95.88 165 LEU A C 1
ATOM 1292 O O . LEU A 1 165 ? 1.066 -9.840 -27.507 1.00 95.88 165 LEU A O 1
ATOM 1296 N N . HIS A 1 166 ? 2.434 -10.478 -25.854 1.00 92.19 166 HIS A N 1
ATOM 1297 C CA . HIS A 1 166 ? 1.775 -11.757 -25.568 1.00 92.19 166 HIS A CA 1
ATOM 1298 C C . HIS A 1 166 ? 0.384 -11.606 -24.949 1.00 92.19 166 HIS A C 1
ATOM 1300 O O . HIS A 1 166 ? -0.421 -12.535 -24.971 1.00 92.19 166 HIS A O 1
ATOM 1306 N N . ARG A 1 167 ? 0.095 -10.433 -24.382 1.00 88.50 167 ARG A N 1
ATOM 1307 C CA . ARG A 1 167 ? -1.074 -10.180 -23.540 1.00 88.50 167 ARG A CA 1
ATOM 1308 C C . ARG A 1 167 ? -1.628 -8.779 -23.804 1.00 88.50 167 ARG A C 1
ATOM 1310 O O . ARG A 1 167 ? -0.874 -7.853 -24.088 1.00 88.50 167 ARG A O 1
ATOM 1317 N N . ARG A 1 168 ? -2.957 -8.635 -23.743 1.00 90.44 168 ARG A N 1
ATOM 1318 C CA . ARG A 1 168 ? -3.665 -7.348 -23.873 1.00 90.44 168 ARG A CA 1
ATOM 1319 C C . ARG A 1 168 ? -3.977 -6.779 -22.493 1.00 90.44 168 ARG A C 1
ATOM 1321 O O . ARG A 1 168 ? -4.270 -7.534 -21.569 1.00 90.44 168 ARG A O 1
ATOM 1328 N N . PHE A 1 169 ? -3.966 -5.454 -22.357 1.00 91.69 169 PHE A N 1
ATOM 1329 C CA . PHE A 1 169 ? -4.355 -4.802 -21.103 1.00 91.69 169 PHE A CA 1
ATOM 1330 C C . PHE A 1 169 ? -5.843 -4.454 -21.145 1.00 91.69 169 PHE A C 1
ATOM 1332 O O . PHE A 1 169 ? -6.259 -3.576 -21.905 1.00 91.69 169 PHE A O 1
ATOM 1339 N N . SER A 1 170 ? -6.638 -5.137 -20.320 1.00 90.19 170 SER A N 1
ATOM 1340 C CA . SER A 1 170 ? -8.039 -4.770 -20.088 1.00 90.19 170 SER A CA 1
ATOM 1341 C C . SER A 1 170 ? -8.142 -3.435 -19.337 1.00 90.19 170 SER A C 1
ATOM 1343 O O . SER A 1 170 ? -7.170 -2.981 -18.728 1.00 90.19 170 SER A O 1
ATOM 1345 N N . THR A 1 171 ? -9.326 -2.818 -19.311 1.00 86.44 171 THR A N 1
ATOM 1346 C CA . THR A 1 171 ? -9.579 -1.616 -18.494 1.00 86.44 171 THR A CA 1
ATOM 1347 C C . THR A 1 171 ? -9.287 -1.862 -17.011 1.00 86.44 171 THR A C 1
ATOM 1349 O O . THR A 1 171 ? -8.650 -1.032 -16.364 1.00 86.44 171 THR A O 1
ATOM 1352 N N . ALA A 1 172 ? -9.671 -3.029 -16.481 1.00 86.38 172 ALA A N 1
ATOM 1353 C CA . ALA A 1 172 ? -9.379 -3.414 -15.101 1.00 86.38 172 ALA A CA 1
ATOM 1354 C C . ALA A 1 172 ? -7.867 -3.530 -14.852 1.00 86.38 172 ALA A C 1
ATOM 1356 O O . ALA A 1 172 ? -7.360 -2.991 -13.871 1.00 86.38 172 ALA A O 1
ATOM 1357 N N . THR A 1 173 ? -7.131 -4.152 -15.780 1.00 90.12 173 THR A N 1
ATOM 1358 C CA . THR A 1 173 ? -5.666 -4.253 -15.719 1.00 90.12 173 THR A CA 1
ATOM 1359 C C . THR A 1 173 ? -5.021 -2.871 -15.706 1.00 90.12 173 THR A C 1
ATOM 1361 O O . THR A 1 173 ? -4.206 -2.607 -14.834 1.00 90.12 173 THR A O 1
ATOM 1364 N N . LYS A 1 174 ? -5.426 -1.967 -16.609 1.00 92.38 174 LYS A N 1
ATOM 1365 C CA . LYS A 1 174 ? -4.925 -0.582 -16.656 1.00 92.38 174 LYS A CA 1
ATOM 1366 C C . LYS A 1 174 ? -5.160 0.154 -15.331 1.00 92.38 174 LYS A C 1
ATOM 1368 O O . LYS A 1 174 ? -4.254 0.803 -14.813 1.00 92.38 174 LYS A O 1
ATOM 1373 N N . ASN A 1 175 ? -6.355 0.014 -14.756 1.00 89.00 175 ASN A N 1
ATOM 1374 C CA . ASN A 1 175 ? -6.702 0.649 -13.485 1.00 89.00 175 ASN A CA 1
ATOM 1375 C C . ASN A 1 175 ? -5.913 0.084 -12.303 1.00 89.00 175 ASN A C 1
ATOM 1377 O O . ASN A 1 175 ? -5.411 0.860 -11.488 1.00 89.00 175 ASN A O 1
ATOM 1381 N N . ASN A 1 176 ? -5.757 -1.237 -12.231 1.00 90.38 176 ASN A N 1
ATOM 1382 C CA . ASN A 1 176 ? -4.924 -1.872 -11.214 1.00 90.38 176 ASN A CA 1
ATOM 1383 C C . ASN A 1 176 ? -3.459 -1.472 -11.382 1.00 90.38 176 ASN A C 1
ATOM 1385 O O . ASN A 1 176 ? -2.825 -1.110 -10.399 1.00 90.38 176 ASN A O 1
ATOM 1389 N N . THR A 1 177 ? -2.945 -1.417 -12.613 1.00 93.81 177 THR A N 1
ATOM 1390 C CA . THR A 1 177 ? -1.585 -0.944 -12.882 1.00 93.81 177 THR A CA 1
ATOM 1391 C C . THR A 1 177 ? -1.340 0.445 -12.314 1.00 93.81 177 THR A C 1
ATOM 1393 O O . THR A 1 177 ? -0.380 0.622 -11.572 1.00 93.81 177 THR A O 1
ATOM 1396 N N . ARG A 1 178 ? -2.233 1.406 -12.569 1.00 94.19 178 ARG A N 1
ATOM 1397 C CA . ARG A 1 178 ? -2.114 2.758 -12.005 1.00 94.19 178 ARG A CA 1
ATOM 1398 C C . ARG A 1 178 ? -2.095 2.744 -10.471 1.00 94.19 178 ARG A C 1
ATOM 1400 O O . ARG A 1 178 ? -1.229 3.372 -9.871 1.00 94.19 178 ARG A O 1
ATOM 1407 N N . LYS A 1 179 ? -3.015 2.002 -9.839 1.00 91.69 179 LYS A N 1
ATOM 1408 C CA . LYS A 1 179 ? -3.115 1.890 -8.370 1.00 91.69 179 LYS A CA 1
ATOM 1409 C C . LYS A 1 179 ? -1.863 1.269 -7.744 1.00 91.69 179 LYS A C 1
ATOM 1411 O O . LYS A 1 179 ? -1.357 1.785 -6.752 1.00 91.69 179 LYS A O 1
ATOM 1416 N N . HIS A 1 180 ? -1.364 0.180 -8.323 1.00 94.12 180 HIS A N 1
ATOM 1417 C CA . HIS A 1 180 ? -0.176 -0.503 -7.823 1.00 94.12 180 HIS A CA 1
ATOM 1418 C C . HIS A 1 180 ? 1.088 0.326 -8.045 1.00 94.12 180 HIS A C 1
ATOM 1420 O O . HIS A 1 180 ? 1.870 0.445 -7.114 1.00 94.12 180 HIS A O 1
ATOM 1426 N N . LEU A 1 181 ? 1.271 0.968 -9.206 1.00 95.62 181 LEU A N 1
ATOM 1427 C CA . LEU A 1 181 ? 2.411 1.871 -9.421 1.00 95.62 181 LEU A CA 1
ATOM 1428 C C . LEU A 1 181 ? 2.400 3.042 -8.427 1.00 95.62 181 LEU A C 1
ATOM 1430 O O . LEU A 1 181 ? 3.446 3.364 -7.868 1.00 95.62 181 LEU A O 1
ATOM 1434 N N . ALA A 1 182 ? 1.225 3.622 -8.148 1.00 94.62 182 ALA A N 1
ATOM 1435 C CA . ALA A 1 182 ? 1.089 4.660 -7.126 1.00 94.62 182 ALA A CA 1
ATOM 1436 C C . ALA A 1 182 ? 1.535 4.162 -5.747 1.00 94.62 182 ALA A C 1
ATOM 1438 O O . ALA A 1 182 ? 2.244 4.872 -5.043 1.00 94.62 182 ALA A O 1
ATOM 1439 N N . SER A 1 183 ? 1.146 2.939 -5.369 1.00 94.12 183 SER A N 1
ATOM 1440 C CA . SER A 1 183 ? 1.549 2.352 -4.090 1.00 94.12 183 SER A CA 1
ATOM 1441 C C . SER A 1 183 ? 3.039 2.011 -4.046 1.00 94.12 183 SER A C 1
ATOM 1443 O O . SER A 1 183 ? 3.701 2.391 -3.084 1.00 94.12 183 SER A O 1
ATOM 1445 N N . ILE A 1 184 ? 3.573 1.354 -5.083 1.00 95.25 184 ILE A N 1
ATOM 1446 C CA . ILE A 1 184 ? 4.971 0.901 -5.162 1.00 95.25 184 ILE A CA 1
ATOM 1447 C C . ILE A 1 184 ? 5.941 2.070 -4.992 1.00 95.25 184 ILE A C 1
ATOM 1449 O O . ILE A 1 184 ? 6.883 1.969 -4.203 1.00 95.25 184 ILE A O 1
ATOM 1453 N N . TYR A 1 185 ? 5.670 3.182 -5.679 1.00 95.00 185 TYR A N 1
ATOM 1454 C CA . TYR A 1 185 ? 6.555 4.348 -5.757 1.00 95.00 185 TYR A CA 1
ATOM 1455 C C . TYR A 1 185 ? 6.078 5.536 -4.921 1.00 95.00 185 TYR A C 1
ATOM 1457 O O . TYR A 1 185 ? 6.511 6.665 -5.130 1.00 95.00 185 TYR A O 1
ATOM 1465 N N . ARG A 1 186 ? 5.187 5.314 -3.950 1.00 92.69 186 ARG A N 1
ATOM 1466 C CA . ARG A 1 186 ? 4.582 6.398 -3.161 1.00 92.69 186 ARG A CA 1
ATOM 1467 C C . ARG A 1 186 ? 5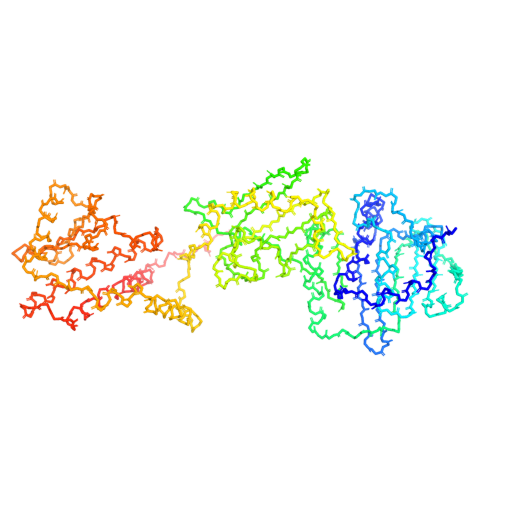.582 7.329 -2.472 1.00 92.69 186 ARG A C 1
ATOM 1469 O O . ARG A 1 186 ? 5.260 8.499 -2.299 1.00 92.69 186 ARG A O 1
ATOM 1476 N N . ARG A 1 187 ? 6.765 6.839 -2.071 1.00 91.31 187 ARG A N 1
ATOM 1477 C CA . ARG A 1 187 ? 7.820 7.683 -1.480 1.00 91.31 187 ARG A CA 1
ATOM 1478 C C . ARG A 1 187 ? 8.434 8.609 -2.528 1.00 91.31 187 ARG A C 1
ATOM 1480 O O . ARG A 1 187 ? 8.448 9.814 -2.307 1.00 91.31 187 ARG A O 1
ATOM 1487 N N . ASP A 1 188 ? 8.794 8.071 -3.697 1.00 92.25 188 ASP A N 1
ATOM 1488 C CA . ASP A 1 188 ? 9.318 8.865 -4.819 1.00 92.25 188 ASP A CA 1
ATOM 1489 C C . ASP A 1 188 ? 8.303 9.925 -5.292 1.00 92.25 188 ASP A C 1
ATOM 1491 O O . ASP A 1 188 ? 8.666 11.066 -5.576 1.00 92.25 188 ASP A O 1
ATOM 1495 N N . LEU A 1 189 ? 7.017 9.553 -5.347 1.00 92.25 189 LEU A N 1
ATOM 1496 C CA . LEU A 1 189 ? 5.926 10.448 -5.744 1.00 92.25 189 LEU A CA 1
ATOM 1497 C C . LEU A 1 189 ? 5.664 11.540 -4.694 1.00 92.25 189 LEU A C 1
ATOM 1499 O O . LEU A 1 189 ? 5.391 12.683 -5.052 1.00 92.25 189 LEU A O 1
ATOM 1503 N N . LYS A 1 190 ? 5.741 11.205 -3.398 1.00 87.56 190 LYS A N 1
ATOM 1504 C CA . LYS A 1 190 ? 5.484 12.144 -2.292 1.00 87.56 190 LYS A CA 1
ATOM 1505 C C . LYS A 1 190 ? 6.556 13.226 -2.185 1.00 87.56 190 LYS A C 1
ATOM 1507 O O . LYS A 1 190 ? 6.228 14.365 -1.876 1.00 87.56 190 LYS A O 1
ATOM 1512 N N . GLU A 1 191 ? 7.815 12.880 -2.433 1.00 82.44 191 GLU A N 1
ATOM 1513 C CA . GLU A 1 191 ? 8.923 13.843 -2.443 1.00 82.44 191 GLU A CA 1
ATOM 1514 C C . GLU A 1 191 ? 8.829 14.837 -3.610 1.00 82.44 191 GLU A C 1
ATOM 1516 O O . GLU A 1 191 ? 9.508 15.860 -3.604 1.00 82.44 191 GLU A O 1
ATOM 1521 N N . GLY A 1 192 ? 7.994 14.551 -4.616 1.00 83.38 192 GLY A N 1
ATOM 1522 C CA . GLY A 1 192 ? 7.838 15.392 -5.800 1.00 83.38 192 GLY A CA 1
ATOM 1523 C C . GLY A 1 192 ? 9.054 15.374 -6.728 1.00 83.38 192 GLY A C 1
ATOM 1524 O O . GLY A 1 192 ? 9.103 16.164 -7.664 1.00 83.38 192 GLY A O 1
ATOM 1525 N N . ALA A 1 193 ? 10.025 14.484 -6.493 1.00 81.88 193 ALA A N 1
ATOM 1526 C CA . ALA A 1 193 ? 11.228 14.337 -7.313 1.00 81.88 193 ALA A CA 1
ATOM 1527 C C . ALA A 1 193 ? 10.990 13.494 -8.579 1.00 81.88 193 ALA A C 1
ATOM 1529 O O . ALA A 1 193 ? 11.746 13.598 -9.543 1.00 81.88 193 ALA A O 1
ATOM 1530 N N . THR A 1 194 ? 9.947 12.655 -8.586 1.00 94.25 194 THR A N 1
ATOM 1531 C CA . THR A 1 194 ? 9.626 11.742 -9.691 1.00 94.25 194 THR A CA 1
ATOM 1532 C C . THR A 1 194 ? 8.169 11.876 -10.125 1.00 94.25 194 THR A C 1
ATOM 1534 O O . THR A 1 194 ? 7.260 11.871 -9.300 1.00 94.25 194 THR A O 1
ATOM 1537 N N . GLU A 1 195 ? 7.943 11.912 -11.434 1.00 97.19 195 GLU A N 1
ATOM 1538 C CA . GLU A 1 195 ? 6.640 11.794 -12.075 1.00 97.19 195 GLU A CA 1
ATOM 1539 C C . GLU A 1 195 ? 6.551 10.475 -12.843 1.00 97.19 195 GLU A C 1
ATOM 1541 O O . GLU A 1 195 ? 7.421 10.136 -13.645 1.00 97.19 195 GLU A O 1
ATOM 1546 N N . ILE A 1 196 ? 5.465 9.734 -12.629 1.00 98.38 196 ILE A N 1
ATOM 1547 C CA . ILE A 1 196 ? 5.160 8.522 -13.392 1.00 98.38 196 ILE A CA 1
ATOM 1548 C C . ILE A 1 196 ? 3.859 8.767 -14.147 1.00 98.38 196 ILE A C 1
ATOM 1550 O O . ILE A 1 196 ? 2.836 9.074 -13.543 1.00 98.38 196 ILE A O 1
ATOM 1554 N N . TRP A 1 197 ? 3.882 8.601 -15.462 1.00 98.19 197 TRP A N 1
ATOM 1555 C CA . TRP A 1 197 ? 2.742 8.779 -16.351 1.00 98.19 197 TRP A CA 1
ATOM 1556 C C . TRP A 1 197 ? 2.338 7.431 -16.940 1.00 98.19 197 TRP A C 1
ATOM 1558 O O . TRP A 1 197 ? 3.136 6.772 -17.603 1.00 98.19 197 TRP A O 1
ATOM 1568 N N . PHE A 1 198 ? 1.089 7.016 -16.739 1.00 97.75 198 PHE A N 1
ATOM 1569 C CA . PHE A 1 198 ? 0.538 5.799 -17.334 1.00 97.75 198 PHE A CA 1
ATOM 1570 C C . PHE A 1 198 ? -0.643 6.164 -18.231 1.00 97.75 198 PHE A C 1
ATOM 1572 O O . PHE A 1 198 ? -1.621 6.727 -17.751 1.00 97.75 198 PHE A O 1
ATOM 1579 N N . GLN A 1 199 ? -0.567 5.841 -19.528 1.00 95.38 199 GLN A N 1
ATOM 1580 C CA . GLN A 1 199 ? -1.605 6.208 -20.513 1.00 95.38 199 GLN A CA 1
ATOM 1581 C C . GLN A 1 199 ? -1.900 7.722 -20.544 1.00 95.38 199 GLN A C 1
ATOM 1583 O O . GLN A 1 199 ? -3.055 8.126 -20.621 1.00 95.38 199 GLN A O 1
ATOM 1588 N N . ASN A 1 200 ? -0.856 8.557 -20.479 1.00 93.31 200 ASN A N 1
ATOM 1589 C CA . ASN A 1 200 ? -0.944 10.026 -20.407 1.00 93.31 200 ASN A CA 1
ATOM 1590 C C . ASN A 1 200 ? -1.618 10.587 -19.142 1.00 93.31 200 ASN A C 1
ATOM 1592 O O . ASN A 1 200 ? -1.895 11.780 -19.076 1.00 93.31 200 ASN A O 1
ATOM 1596 N N . GLU A 1 201 ? -1.841 9.766 -18.117 1.00 96.38 201 GLU A N 1
ATOM 1597 C CA . GLU A 1 201 ? -2.328 10.223 -16.818 1.00 96.38 201 GLU A CA 1
ATOM 1598 C C . GLU A 1 201 ? -1.218 10.144 -15.772 1.00 96.38 201 GLU A C 1
ATOM 1600 O O . GLU A 1 201 ? -0.551 9.114 -15.632 1.00 96.38 201 GLU A O 1
ATOM 1605 N N . LEU A 1 202 ? -1.047 11.225 -15.009 1.00 96.25 202 LEU A N 1
ATOM 1606 C CA . LEU A 1 202 ? -0.104 11.265 -13.898 1.00 96.25 202 LEU A CA 1
ATOM 1607 C C . LEU A 1 202 ? -0.567 10.310 -12.789 1.00 96.25 202 LEU A C 1
ATOM 1609 O O . LEU A 1 202 ? -1.679 10.423 -12.266 1.00 96.25 202 LEU A O 1
ATOM 1613 N N . VAL A 1 203 ? 0.305 9.380 -12.415 1.00 96.31 203 VAL A N 1
ATOM 1614 C CA . VAL A 1 203 ? 0.117 8.477 -11.282 1.00 96.31 203 VAL A CA 1
ATOM 1615 C C . VAL A 1 203 ? 0.276 9.286 -9.999 1.00 96.31 203 VAL A C 1
ATOM 1617 O O . VAL A 1 203 ? 1.332 9.853 -9.734 1.00 96.31 203 VAL A O 1
ATOM 1620 N N . LYS A 1 204 ? -0.784 9.332 -9.191 1.00 91.69 204 LYS A N 1
ATOM 1621 C CA . LYS A 1 204 ? -0.813 10.063 -7.922 1.00 91.69 204 LYS A CA 1
ATOM 1622 C C . LYS A 1 204 ? -1.014 9.101 -6.764 1.00 91.69 204 LYS A C 1
ATOM 1624 O O . LYS A 1 204 ? -1.845 8.196 -6.845 1.00 91.69 204 LYS A O 1
ATOM 1629 N N . TRP A 1 205 ? -0.270 9.330 -5.690 1.00 90.06 205 TRP A N 1
ATOM 1630 C CA . TRP A 1 205 ? -0.485 8.675 -4.409 1.00 90.06 205 TRP A CA 1
ATOM 1631 C C . TRP A 1 205 ? -1.086 9.669 -3.420 1.00 90.06 205 TRP A C 1
ATOM 1633 O O . TRP A 1 205 ? -0.507 10.721 -3.158 1.00 90.06 205 TRP A O 1
ATOM 1643 N N . GLU A 1 206 ? -2.233 9.317 -2.850 1.00 82.06 206 GLU A N 1
ATOM 1644 C CA . GLU A 1 206 ? -2.819 10.054 -1.736 1.00 82.06 206 GLU A CA 1
ATOM 1645 C C . GLU A 1 206 ? -2.258 9.474 -0.435 1.00 82.06 206 GLU A C 1
ATOM 1647 O O . GLU A 1 206 ? -2.592 8.361 -0.028 1.00 82.06 206 GLU A O 1
ATOM 1652 N N . SER A 1 207 ? -1.339 10.205 0.199 1.00 71.88 207 SER A N 1
ATOM 1653 C CA . SER A 1 207 ? -0.782 9.797 1.489 1.00 71.88 207 SER A CA 1
ATOM 1654 C C . SER A 1 207 ? -1.821 9.911 2.597 1.00 71.88 207 SER A C 1
ATOM 1656 O O . SER A 1 207 ? -2.642 10.827 2.580 1.00 71.88 207 SER A O 1
ATOM 1658 N N . PHE A 1 208 ? -1.701 9.065 3.621 1.00 77.69 208 PHE A N 1
ATOM 1659 C CA . PHE A 1 208 ? -2.413 9.275 4.877 1.00 77.69 208 PHE A CA 1
ATOM 1660 C C . PHE A 1 208 ? -2.086 10.673 5.426 1.00 77.69 208 PHE A C 1
ATOM 1662 O O . PHE A 1 208 ? -0.923 11.002 5.667 1.00 77.69 208 PHE A O 1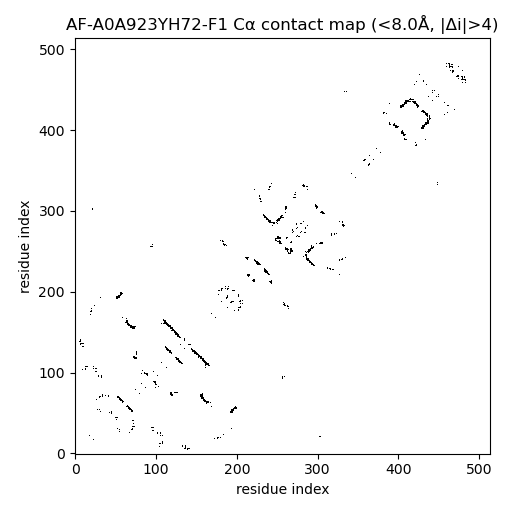
ATOM 1669 N N . GLY A 1 209 ? -3.111 11.514 5.557 1.00 69.44 209 GLY A N 1
ATOM 1670 C CA . GLY A 1 209 ? -3.005 12.851 6.132 1.00 69.44 209 GLY A CA 1
ATOM 1671 C C . GLY A 1 209 ? -3.204 12.828 7.646 1.00 69.44 209 GLY A C 1
ATOM 1672 O O . GLY A 1 209 ? -3.558 11.806 8.232 1.00 69.44 209 GLY A O 1
ATOM 1673 N N . SER A 1 210 ? -3.064 13.984 8.299 1.00 63.69 210 SER A N 1
ATOM 1674 C CA . SER A 1 210 ? -3.301 14.116 9.747 1.00 63.69 210 SER A CA 1
ATOM 1675 C C . SER A 1 210 ? -4.728 1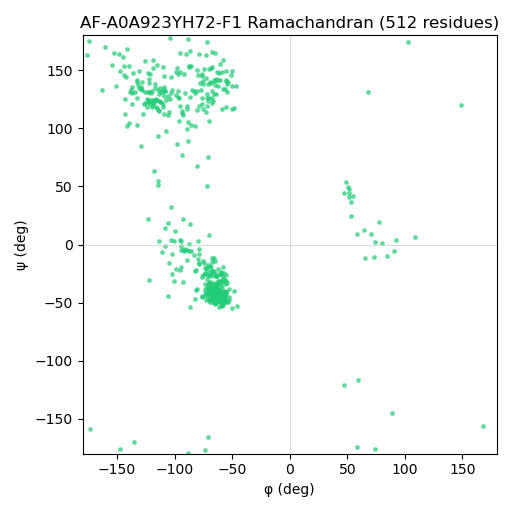3.735 10.173 1.00 63.69 210 SER A C 1
ATOM 1677 O O . SER A 1 210 ? -4.954 13.310 11.298 1.00 63.69 210 SER A O 1
ATOM 1679 N N . LYS A 1 211 ? -5.702 13.821 9.263 1.00 69.44 211 LYS A N 1
ATOM 1680 C CA . LYS A 1 211 ? -7.093 13.408 9.512 1.00 69.44 211 LYS A CA 1
ATOM 1681 C C . LYS A 1 211 ? -7.362 11.926 9.230 1.00 69.44 211 LYS A C 1
ATOM 1683 O O . LYS A 1 211 ? -8.471 11.462 9.462 1.00 69.44 211 LYS A O 1
ATOM 1688 N N . SER A 1 212 ? -6.384 11.191 8.694 1.00 82.94 212 SER A N 1
ATOM 1689 C CA . SER A 1 212 ? -6.559 9.776 8.354 1.00 82.94 212 SER A CA 1
ATOM 1690 C C . SER A 1 212 ? -6.524 8.874 9.583 1.00 82.94 212 SER A C 1
ATOM 1692 O O . SER A 1 212 ? -7.157 7.822 9.567 1.00 82.94 212 SER A O 1
ATOM 1694 N N . PHE A 1 213 ? -5.814 9.275 10.640 1.00 88.31 213 PHE A N 1
ATOM 1695 C CA . PHE A 1 213 ? -5.665 8.491 11.862 1.00 88.31 213 PHE A CA 1
ATOM 1696 C C . PHE A 1 213 ? -6.683 8.890 12.926 1.00 88.31 213 PHE A C 1
ATOM 1698 O O . PHE A 1 213 ? -7.109 10.040 13.014 1.00 88.31 213 PHE A O 1
ATOM 1705 N N . LEU A 1 214 ? -7.075 7.908 13.729 1.00 85.62 214 LEU A N 1
ATOM 1706 C CA . LEU A 1 214 ? -7.924 8.092 14.888 1.00 85.62 214 LEU A CA 1
ATOM 1707 C C . LEU A 1 214 ? -7.166 8.873 15.967 1.00 85.62 214 LEU A C 1
ATOM 1709 O O . LEU A 1 214 ? -6.007 8.566 16.231 1.00 85.62 214 LEU A O 1
ATOM 1713 N N . ASN A 1 215 ? -7.845 9.803 16.636 1.00 83.50 215 ASN A N 1
ATOM 1714 C CA . ASN A 1 215 ? -7.310 10.496 17.806 1.00 83.50 215 ASN A CA 1
ATOM 1715 C C . ASN 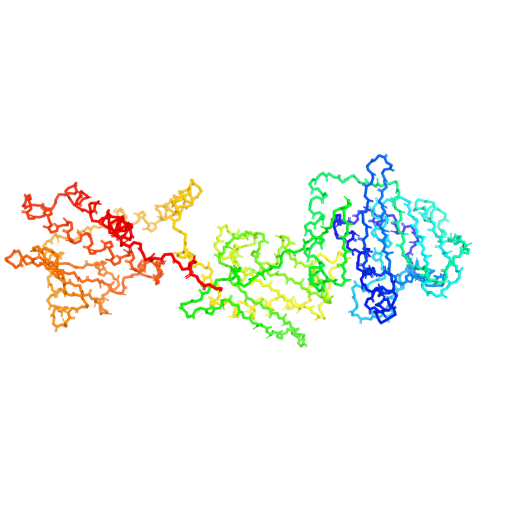A 1 215 ? -7.840 9.882 19.107 1.00 83.50 215 ASN A C 1
ATOM 1717 O O . ASN A 1 215 ? -8.976 9.398 19.159 1.00 83.50 215 ASN A O 1
ATOM 1721 N N . ASP A 1 216 ? -7.028 9.925 20.157 1.00 78.12 216 ASP A N 1
ATOM 1722 C CA . ASP A 1 216 ? -7.459 9.678 21.527 1.00 78.12 216 ASP A CA 1
ATOM 1723 C C . ASP A 1 216 ? -8.274 10.867 22.087 1.00 78.12 216 ASP A C 1
ATOM 1725 O O . ASP A 1 216 ? -8.572 11.843 21.392 1.00 78.12 216 ASP A O 1
ATOM 1729 N N . LYS A 1 217 ? -8.674 10.776 23.361 1.00 69.38 217 LYS A N 1
ATOM 1730 C CA . LYS A 1 217 ? -9.468 11.820 24.038 1.00 69.38 217 LYS A CA 1
ATOM 1731 C C . LYS A 1 217 ? -8.698 13.124 24.269 1.00 69.38 217 LYS A C 1
ATOM 1733 O O . LYS A 1 217 ? -9.325 14.149 24.510 1.00 69.38 217 LYS A O 1
ATOM 1738 N N . GLU A 1 218 ? -7.374 13.071 24.227 1.00 68.75 218 GLU A N 1
ATOM 1739 C CA . GLU A 1 218 ? -6.459 14.195 24.441 1.00 68.75 218 GLU A CA 1
ATOM 1740 C C . GLU A 1 218 ? -6.051 14.844 23.106 1.00 68.75 218 GLU A C 1
ATOM 1742 O O . GLU A 1 218 ? -5.414 15.894 23.091 1.00 68.75 218 GLU A O 1
ATOM 1747 N N . GLY A 1 219 ? -6.477 14.257 21.981 1.00 73.69 219 GLY A N 1
ATOM 1748 C CA . GLY A 1 219 ? -6.204 14.733 20.631 1.00 73.69 219 GLY A CA 1
ATOM 1749 C C . GLY A 1 219 ? -4.951 14.127 19.998 1.00 73.69 219 GLY A C 1
ATOM 1750 O O . GLY A 1 219 ? -4.625 14.496 18.869 1.00 73.69 219 GLY A O 1
ATOM 1751 N N . ASN A 1 220 ? -4.267 13.191 20.663 1.00 82.12 220 ASN A N 1
ATOM 1752 C CA . ASN A 1 220 ? -3.098 12.527 20.094 1.00 82.12 220 ASN A CA 1
ATOM 1753 C C . ASN A 1 220 ? -3.531 11.450 19.102 1.00 82.12 220 ASN A C 1
ATOM 1755 O O . ASN A 1 220 ? -4.461 10.684 19.352 1.00 82.12 220 ASN A O 1
ATOM 1759 N N . GLN A 1 221 ? -2.826 11.353 17.979 1.00 88.44 221 GLN A N 1
ATOM 1760 C CA . GLN A 1 221 ? -3.090 10.308 16.999 1.00 88.44 221 GLN A CA 1
ATOM 1761 C C . GLN A 1 221 ? -2.677 8.940 17.543 1.00 88.44 221 GLN A C 1
ATOM 1763 O O . GLN A 1 221 ? -1.588 8.776 18.095 1.00 88.44 221 GLN A O 1
ATOM 1768 N N . TYR A 1 222 ? -3.496 7.925 17.275 1.00 90.75 222 TYR A N 1
ATOM 1769 C CA . TYR A 1 222 ? -3.086 6.528 17.341 1.00 90.75 222 TYR A CA 1
ATOM 1770 C C . TYR A 1 222 ? -2.141 6.227 16.179 1.00 90.75 222 TYR A C 1
ATOM 1772 O O . TYR A 1 222 ? -2.515 5.589 15.193 1.00 90.75 222 TYR A O 1
ATOM 1780 N N . LEU A 1 223 ? -0.907 6.704 16.321 1.00 93.31 223 LEU A N 1
ATOM 1781 C CA . LEU A 1 223 ? 0.215 6.515 15.418 1.00 93.31 223 LEU A CA 1
ATOM 1782 C C . LEU A 1 223 ? 1.490 6.370 16.258 1.00 93.31 223 LEU A C 1
ATOM 1784 O O . LEU A 1 223 ? 1.798 7.230 17.080 1.00 93.31 223 LEU A O 1
ATOM 1788 N N . LYS A 1 224 ? 2.236 5.285 16.062 1.00 94.19 224 LYS A N 1
ATOM 1789 C CA . LYS A 1 224 ? 3.465 4.995 16.809 1.00 94.19 224 LYS A CA 1
ATOM 1790 C C . LYS A 1 224 ? 4.551 4.487 15.875 1.00 94.19 224 LYS A C 1
ATOM 1792 O O . LYS A 1 224 ? 4.296 3.606 15.060 1.00 94.19 224 LYS A O 1
ATOM 1797 N N . ASN A 1 225 ? 5.769 4.994 16.050 1.00 96.81 225 ASN A N 1
ATOM 1798 C CA . ASN A 1 225 ? 6.950 4.435 15.398 1.00 96.81 225 ASN A CA 1
ATOM 1799 C C . ASN A 1 225 ? 7.380 3.134 16.083 1.00 96.81 225 ASN A C 1
ATOM 1801 O O . ASN A 1 225 ? 7.361 3.037 17.311 1.00 96.81 225 ASN A O 1
ATOM 1805 N N . VAL A 1 226 ? 7.807 2.162 15.287 1.00 96.56 226 VAL A N 1
ATOM 1806 C CA . VAL A 1 226 ? 8.289 0.857 15.748 1.00 96.56 226 VAL A CA 1
ATOM 1807 C C . VAL A 1 226 ? 9.709 0.605 15.252 1.00 96.56 226 VAL A C 1
ATOM 1809 O O . VAL A 1 226 ? 10.098 1.061 14.174 1.00 96.56 226 VAL A O 1
ATOM 1812 N N . SER A 1 227 ? 10.480 -0.121 16.058 1.00 97.12 227 SER A N 1
ATOM 1813 C CA . SER A 1 227 ? 11.823 -0.596 15.730 1.00 97.12 227 SER A CA 1
ATOM 1814 C C . SER A 1 227 ? 11.986 -1.989 16.324 1.00 97.12 227 SER A C 1
ATOM 1816 O O . SER A 1 227 ? 11.991 -2.141 17.543 1.00 97.12 227 SER A O 1
ATOM 1818 N N . ILE A 1 228 ? 12.089 -2.997 15.467 1.00 97.06 228 ILE A N 1
ATOM 1819 C CA . ILE A 1 228 ? 12.065 -4.413 15.829 1.00 97.06 228 ILE A CA 1
ATOM 1820 C C . ILE A 1 228 ? 13.342 -5.061 15.304 1.00 97.06 228 ILE A C 1
ATOM 1822 O O . ILE A 1 228 ? 13.631 -4.988 14.115 1.00 97.06 228 ILE A O 1
ATOM 1826 N N . ASP A 1 229 ? 14.100 -5.706 16.183 1.00 96.12 229 ASP A N 1
ATOM 1827 C CA . ASP A 1 229 ? 15.229 -6.546 15.781 1.00 96.12 229 ASP A CA 1
ATOM 1828 C C . ASP A 1 229 ? 14.740 -7.946 15.381 1.00 96.12 229 ASP A C 1
ATOM 1830 O O . ASP A 1 229 ? 13.965 -8.566 16.114 1.00 96.12 229 ASP A O 1
ATOM 1834 N N . VAL A 1 230 ? 15.197 -8.446 14.237 1.00 95.94 230 VAL A N 1
ATOM 1835 C CA . VAL A 1 230 ? 14.919 -9.791 13.723 1.00 95.94 230 VAL A CA 1
ATOM 1836 C C . VAL A 1 230 ? 16.245 -10.392 13.271 1.00 95.94 230 VAL A C 1
ATOM 1838 O O . VAL A 1 230 ? 16.772 -10.023 12.222 1.00 95.94 230 VAL A O 1
ATOM 1841 N N . ASN A 1 231 ? 16.815 -11.289 14.074 1.00 93.25 231 ASN A N 1
ATOM 1842 C CA . ASN A 1 231 ? 18.099 -11.938 13.789 1.00 93.25 231 ASN A CA 1
ATOM 1843 C C . ASN A 1 231 ? 19.226 -10.937 13.447 1.00 93.25 231 ASN A C 1
ATOM 1845 O O . ASN A 1 231 ? 20.016 -11.159 12.528 1.00 93.25 231 ASN A O 1
ATOM 1849 N N . GLY A 1 232 ? 19.289 -9.806 14.165 1.00 91.38 232 GLY A N 1
ATOM 1850 C CA . GLY A 1 232 ? 20.268 -8.738 13.928 1.00 91.38 232 GLY A CA 1
ATOM 1851 C C . GLY A 1 232 ? 19.925 -7.783 12.776 1.00 91.38 232 GLY A C 1
ATOM 1852 O O . GLY A 1 232 ? 20.712 -6.880 12.484 1.00 91.38 232 GLY A O 1
ATOM 1853 N N . LYS A 1 233 ? 18.780 -7.966 12.103 1.00 94.50 233 LYS A N 1
ATOM 1854 C CA . LYS A 1 233 ? 18.235 -7.036 11.104 1.00 94.50 233 LYS A CA 1
ATOM 1855 C C . LYS A 1 233 ? 17.193 -6.139 11.759 1.00 94.50 233 LYS A C 1
ATOM 1857 O O . LYS A 1 233 ? 16.227 -6.626 12.343 1.00 94.50 233 LYS A O 1
ATOM 1862 N N . THR A 1 234 ? 17.345 -4.829 11.612 1.00 95.12 234 THR A N 1
ATOM 1863 C CA . THR A 1 234 ? 16.400 -3.867 12.187 1.00 95.12 234 THR A CA 1
ATOM 1864 C C . THR A 1 234 ? 15.268 -3.562 11.212 1.00 95.12 234 THR A C 1
ATOM 1866 O O . THR A 1 234 ? 15.485 -2.946 10.170 1.00 95.12 234 THR A O 1
ATOM 1869 N N . VAL A 1 235 ? 14.043 -3.917 11.591 1.00 97.44 235 VAL A N 1
ATOM 1870 C CA . VAL A 1 235 ? 12.809 -3.472 10.940 1.00 97.44 235 VAL A CA 1
ATOM 1871 C C . VAL A 1 235 ? 12.347 -2.179 11.598 1.00 97.44 235 VAL A C 1
ATOM 1873 O O . VAL A 1 235 ? 12.062 -2.154 12.793 1.00 97.44 235 VAL A O 1
ATOM 1876 N N . THR A 1 236 ? 12.253 -1.094 10.834 1.00 97.56 236 THR A N 1
ATOM 1877 C CA . THR A 1 236 ? 11.772 0.207 11.336 1.00 97.56 236 THR A CA 1
ATOM 1878 C C . THR A 1 236 ? 10.473 0.592 10.662 1.00 97.56 236 THR A C 1
ATOM 1880 O O . THR A 1 236 ? 10.212 0.170 9.543 1.00 97.56 236 THR A O 1
ATOM 1883 N N . GLY A 1 237 ? 9.645 1.415 11.291 1.00 96.00 237 GLY A N 1
ATOM 1884 C CA . GLY A 1 237 ? 8.390 1.791 10.661 1.00 96.00 237 GLY A CA 1
ATOM 1885 C C . GLY A 1 237 ? 7.425 2.491 11.586 1.00 96.00 237 GLY A C 1
ATOM 1886 O O . GLY A 1 237 ? 7.823 3.063 12.599 1.00 96.00 237 GLY A O 1
ATOM 1887 N N . TRP A 1 238 ? 6.146 2.411 11.244 1.00 95.44 238 TRP A N 1
ATOM 1888 C CA . TRP A 1 238 ? 5.063 2.912 12.074 1.00 95.44 238 TRP A CA 1
ATOM 1889 C C . TRP A 1 238 ? 3.819 2.029 11.986 1.00 95.44 238 TRP A C 1
ATOM 1891 O O . TRP A 1 238 ? 3.564 1.369 10.979 1.00 95.44 238 TRP A O 1
ATOM 1901 N N . VAL A 1 239 ? 3.032 2.062 13.057 1.00 95.81 239 VAL A N 1
ATOM 1902 C CA . VAL A 1 239 ? 1.724 1.417 13.204 1.00 95.81 239 VAL A CA 1
ATOM 1903 C C . VAL A 1 239 ? 0.701 2.495 13.536 1.00 95.81 239 VAL A C 1
ATOM 1905 O O . VAL A 1 239 ? 0.982 3.388 14.336 1.00 95.81 239 VAL A O 1
ATOM 1908 N N . GLY A 1 240 ? -0.487 2.423 12.943 1.00 94.19 240 GLY A N 1
ATOM 1909 C CA . GLY A 1 240 ? -1.561 3.368 13.212 1.00 94.19 240 GLY A CA 1
ATOM 1910 C C . GLY A 1 240 ? -2.957 2.768 13.091 1.00 94.19 240 GLY A C 1
ATOM 1911 O O . GLY A 1 240 ? -3.155 1.692 12.527 1.00 94.19 240 GLY A O 1
ATOM 1912 N N . VAL A 1 241 ? -3.941 3.482 13.640 1.00 92.50 241 VAL A N 1
ATOM 1913 C CA . VAL A 1 241 ? -5.367 3.152 13.501 1.00 92.50 241 VAL A CA 1
ATOM 1914 C C . VAL A 1 241 ? -6.053 4.237 12.689 1.00 92.50 241 VAL A C 1
ATOM 1916 O O . VAL A 1 241 ? -6.027 5.403 13.071 1.00 92.50 241 VAL A O 1
ATOM 1919 N N . LEU A 1 242 ? -6.701 3.865 11.589 1.00 89.50 242 LEU A N 1
ATOM 1920 C CA . LEU A 1 242 ? -7.440 4.802 10.749 1.00 89.50 242 LEU A CA 1
ATOM 1921 C C . LEU A 1 242 ? -8.749 5.263 11.414 1.00 89.50 242 LEU A C 1
ATOM 1923 O O . LEU A 1 242 ? -9.453 4.486 12.076 1.00 89.50 242 LEU A O 1
ATOM 1927 N N . ALA A 1 243 ? -9.098 6.535 11.213 1.00 82.62 243 ALA A N 1
ATOM 1928 C CA . ALA A 1 243 ? -10.367 7.112 11.655 1.00 82.62 243 ALA A CA 1
ATOM 1929 C C . ALA A 1 243 ? -11.548 6.495 10.887 1.00 82.62 243 ALA A C 1
ATOM 1931 O O . ALA A 1 243 ? -12.517 6.057 11.506 1.00 82.62 243 ALA A O 1
ATOM 1932 N N . SER A 1 244 ? -11.422 6.380 9.561 1.00 76.06 244 SER A N 1
ATOM 1933 C CA . SER A 1 244 ? -12.338 5.646 8.684 1.00 76.06 244 SER A CA 1
ATOM 1934 C C . SER A 1 244 ? -11.674 4.374 8.150 1.00 76.06 244 SER A C 1
ATOM 1936 O O . SER A 1 244 ? -10.503 4.371 7.772 1.00 76.06 244 SER A O 1
ATOM 1938 N N . GLY A 1 245 ? -12.411 3.263 8.166 1.00 67.81 245 GLY A N 1
ATOM 1939 C CA . GLY A 1 245 ? -11.902 1.962 7.738 1.00 67.81 245 GLY A CA 1
ATOM 1940 C C . GLY A 1 245 ? -12.063 1.702 6.240 1.00 67.81 245 GLY A C 1
ATOM 1941 O O . GLY A 1 245 ? -12.985 2.199 5.599 1.00 67.81 245 GLY A O 1
ATOM 1942 N N . GLY A 1 246 ? -11.193 0.854 5.694 1.00 73.25 246 GLY A N 1
ATOM 1943 C CA . GLY A 1 246 ? -11.370 0.211 4.395 1.00 73.25 246 GLY A CA 1
ATOM 1944 C C . GLY A 1 246 ? -10.435 -0.989 4.251 1.00 73.25 246 GLY A C 1
ATOM 1945 O O . GLY A 1 246 ? -9.245 -0.882 4.538 1.00 73.25 246 GLY A O 1
ATOM 1946 N N . ARG A 1 247 ? -10.944 -2.143 3.788 1.00 72.44 247 ARG A N 1
ATOM 1947 C CA . ARG A 1 247 ? -10.166 -3.407 3.737 1.00 72.44 247 ARG A CA 1
ATOM 1948 C C . ARG A 1 247 ? -8.841 -3.284 2.981 1.00 72.44 247 ARG A C 1
ATOM 1950 O O . ARG A 1 247 ? -7.879 -3.951 3.351 1.00 72.44 247 ARG A O 1
ATOM 1957 N N . THR A 1 248 ? -8.811 -2.443 1.946 1.00 80.94 248 THR A N 1
ATOM 1958 C CA . THR A 1 248 ? -7.632 -2.178 1.111 1.00 80.94 248 THR A CA 1
ATOM 1959 C C . THR A 1 248 ? -6.574 -1.327 1.812 1.00 80.94 248 THR A C 1
ATOM 1961 O O . THR A 1 248 ? -5.413 -1.387 1.426 1.00 80.94 248 THR A O 1
ATOM 1964 N N . PHE A 1 249 ? -6.964 -0.524 2.809 1.00 83.00 249 PHE A N 1
ATOM 1965 C CA . PHE A 1 249 ? -6.069 0.355 3.570 1.00 83.00 249 PHE A CA 1
ATOM 1966 C C . PHE A 1 249 ? -5.562 -0.281 4.870 1.00 83.00 249 PHE A C 1
ATOM 1968 O O . PHE A 1 249 ? -4.547 0.165 5.399 1.00 83.00 249 PHE A O 1
ATOM 1975 N N . GLY A 1 250 ? -6.244 -1.315 5.373 1.00 87.94 250 GLY A N 1
ATOM 1976 C CA . GLY A 1 250 ? -5.780 -2.111 6.508 1.00 87.94 250 GLY A CA 1
ATOM 1977 C C . GLY A 1 250 ? -4.642 -3.069 6.138 1.00 87.94 250 GLY A C 1
ATOM 1978 O O . GLY A 1 250 ? -4.576 -3.577 5.017 1.00 87.94 250 GLY A O 1
ATOM 1979 N N . GLY A 1 251 ? -3.783 -3.368 7.111 1.00 92.88 251 GLY A N 1
ATOM 1980 C CA . GLY A 1 251 ? -2.578 -4.186 6.955 1.00 92.88 251 GLY A CA 1
ATOM 1981 C C . GLY A 1 251 ? -1.283 -3.372 6.885 1.00 92.88 251 GLY A C 1
ATOM 1982 O O . GLY A 1 251 ? -1.282 -2.140 6.857 1.00 92.88 251 GLY A O 1
ATOM 1983 N N . PHE A 1 252 ? -0.160 -4.083 6.858 1.00 95.00 252 PHE A N 1
ATOM 1984 C CA . PHE A 1 252 ? 1.180 -3.510 6.826 1.00 95.00 252 PHE A CA 1
ATOM 1985 C C . PHE A 1 252 ? 1.735 -3.499 5.407 1.00 95.00 252 PHE A C 1
ATOM 1987 O O . PHE A 1 252 ? 1.747 -4.511 4.706 1.00 95.00 252 PHE A O 1
ATOM 1994 N N . SER A 1 253 ? 2.212 -2.340 4.970 1.00 95.31 253 SER A N 1
ATOM 1995 C CA . SER A 1 253 ? 3.022 -2.260 3.760 1.00 95.31 253 SER A CA 1
ATOM 1996 C C . SER A 1 253 ? 4.484 -2.515 4.111 1.00 95.31 253 SER A C 1
ATOM 1998 O O . SER A 1 253 ? 5.031 -1.832 4.972 1.00 95.31 253 SER A O 1
ATOM 2000 N N . LEU A 1 254 ? 5.112 -3.458 3.424 1.00 96.56 254 LEU A N 1
ATOM 2001 C CA . LEU A 1 254 ? 6.518 -3.811 3.557 1.00 96.56 254 LEU A CA 1
ATOM 2002 C C . LEU A 1 254 ? 7.318 -3.089 2.475 1.00 96.56 254 LEU A C 1
ATOM 2004 O O . LEU A 1 254 ? 6.992 -3.190 1.289 1.00 96.56 254 LEU A O 1
ATOM 2008 N N . LEU A 1 255 ? 8.347 -2.350 2.877 1.00 95.00 255 LEU A N 1
ATOM 2009 C CA . LEU A 1 255 ? 9.194 -1.563 1.990 1.00 95.00 255 LEU A CA 1
ATOM 2010 C C . LEU A 1 255 ? 10.648 -1.996 2.100 1.00 95.00 255 LEU A C 1
ATOM 2012 O O . LEU A 1 255 ? 11.120 -2.334 3.178 1.00 95.00 255 LEU A O 1
ATOM 2016 N N . GLN A 1 256 ? 11.361 -1.911 0.987 1.00 92.38 256 GLN A N 1
ATOM 2017 C CA . GLN A 1 256 ? 12.808 -2.060 0.933 1.00 92.38 256 GLN A CA 1
ATOM 2018 C C . GLN A 1 256 ? 13.359 -1.011 -0.033 1.00 92.38 256 GLN A C 1
ATOM 2020 O O . GLN A 1 256 ? 12.835 -0.868 -1.141 1.00 92.38 256 GLN A O 1
ATOM 2025 N N . ASN A 1 257 ? 14.388 -0.262 0.368 1.00 89.75 257 ASN A N 1
ATOM 2026 C CA . ASN A 1 257 ? 14.995 0.800 -0.455 1.00 89.75 257 ASN A CA 1
ATOM 2027 C C . ASN A 1 257 ? 13.955 1.799 -1.015 1.00 89.75 257 ASN A C 1
ATOM 2029 O O . ASN A 1 257 ? 13.885 2.071 -2.223 1.00 89.75 257 ASN A O 1
ATOM 2033 N N . ASP A 1 258 ? 13.071 2.272 -0.130 1.00 91.31 258 ASP A N 1
ATOM 2034 C CA . ASP A 1 258 ? 11.937 3.166 -0.415 1.00 91.31 258 ASP A CA 1
ATOM 2035 C C . ASP A 1 258 ? 10.911 2.653 -1.440 1.00 91.31 258 ASP A C 1
ATOM 2037 O O . ASP A 1 258 ? 10.030 3.402 -1.862 1.00 91.31 258 ASP A O 1
ATOM 2041 N N . ARG A 1 259 ? 11.001 1.385 -1.850 1.00 92.81 259 ARG A N 1
ATOM 2042 C CA . ARG A 1 259 ? 10.060 0.722 -2.757 1.00 92.81 259 ARG A CA 1
ATOM 2043 C C . ARG A 1 259 ? 9.152 -0.193 -1.950 1.00 92.81 259 ARG A C 1
ATOM 2045 O O . ARG A 1 259 ? 9.639 -1.024 -1.186 1.00 92.81 259 ARG A O 1
ATOM 2052 N N . VAL A 1 260 ? 7.838 -0.104 -2.144 1.00 94.75 260 VAL A N 1
ATOM 2053 C CA . VAL A 1 260 ? 6.922 -1.091 -1.546 1.00 94.75 260 VAL A CA 1
ATOM 2054 C C . VAL A 1 260 ? 7.106 -2.435 -2.254 1.00 94.75 260 VAL A C 1
ATOM 2056 O O . VAL A 1 260 ? 7.030 -2.514 -3.480 1.00 94.75 260 VAL A O 1
ATOM 2059 N N . ILE A 1 261 ? 7.367 -3.489 -1.484 1.00 93.94 261 ILE A N 1
ATOM 2060 C CA . ILE A 1 261 ? 7.416 -4.873 -1.970 1.00 93.94 261 ILE A CA 1
ATOM 2061 C C . ILE A 1 261 ? 6.009 -5.465 -1.947 1.00 93.94 261 ILE A C 1
ATOM 2063 O O . ILE A 1 261 ? 5.492 -5.884 -2.978 1.00 93.94 261 ILE A O 1
ATOM 2067 N N . ARG A 1 262 ? 5.360 -5.390 -0.781 1.00 93.12 262 ARG A N 1
ATOM 2068 C CA . ARG A 1 262 ? 3.983 -5.835 -0.559 1.00 93.12 262 ARG A CA 1
ATOM 2069 C C . ARG A 1 262 ? 3.225 -4.756 0.197 1.00 93.12 262 ARG A C 1
ATOM 2071 O O . ARG A 1 262 ? 3.673 -4.302 1.240 1.00 93.12 262 ARG A O 1
ATOM 2078 N N . GLY A 1 263 ? 2.086 -4.312 -0.315 1.00 89.94 263 GLY A N 1
ATOM 2079 C CA . GLY A 1 263 ? 1.345 -3.192 0.264 1.00 89.94 263 GLY A CA 1
ATOM 2080 C C . GLY A 1 263 ? 0.004 -2.993 -0.418 1.00 89.94 263 GLY A C 1
ATOM 2081 O O . GLY A 1 263 ? -0.519 -3.923 -1.028 1.00 89.94 263 GLY A O 1
ATOM 2082 N N . TYR A 1 264 ? -0.558 -1.790 -0.307 1.00 83.62 264 TYR A N 1
ATOM 2083 C CA . TYR A 1 264 ? -1.862 -1.462 -0.886 1.00 83.62 264 TYR A CA 1
ATOM 2084 C C . TYR A 1 264 ? -1.994 -1.937 -2.352 1.00 83.62 264 TYR A C 1
ATOM 2086 O O . TYR A 1 264 ? -1.086 -1.717 -3.157 1.00 83.62 264 TYR A O 1
ATOM 2094 N N . PRO A 1 265 ? -3.136 -2.536 -2.742 1.00 80.50 265 PRO A N 1
ATOM 2095 C CA . PRO A 1 265 ? -4.325 -2.844 -1.940 1.00 80.50 265 PRO A CA 1
ATOM 2096 C C . PRO A 1 265 ? -4.260 -4.201 -1.210 1.00 80.50 265 PRO A C 1
ATOM 2098 O O . PRO A 1 265 ? -5.215 -4.570 -0.532 1.00 80.50 265 PRO A O 1
ATOM 2101 N N . THR A 1 266 ? -3.165 -4.948 -1.352 1.00 85.94 266 THR A N 1
ATOM 2102 C CA . THR A 1 266 ? -2.957 -6.309 -0.825 1.00 85.94 266 THR A CA 1
ATOM 2103 C C . THR A 1 266 ? -1.853 -6.323 0.235 1.00 85.94 266 THR A C 1
ATOM 2105 O O . THR A 1 266 ? -0.851 -7.036 0.117 1.00 85.94 266 THR A O 1
ATOM 2108 N N . ALA A 1 267 ? -2.010 -5.471 1.250 1.00 91.31 267 ALA A N 1
ATOM 2109 C CA . ALA A 1 267 ? -1.043 -5.327 2.333 1.00 91.31 267 ALA A CA 1
ATOM 2110 C C . ALA A 1 267 ? -0.850 -6.641 3.112 1.00 91.31 267 ALA A C 1
ATOM 2112 O O . ALA A 1 267 ? -1.727 -7.507 3.135 1.00 91.31 267 ALA A O 1
ATOM 2113 N N . TRP A 1 268 ? 0.310 -6.788 3.748 1.00 93.44 268 TRP A N 1
ATOM 2114 C CA . TRP A 1 268 ? 0.626 -7.945 4.578 1.00 93.44 268 TRP A CA 1
ATOM 2115 C C . TRP A 1 268 ? -0.184 -7.901 5.881 1.00 93.44 268 TRP A C 1
ATOM 2117 O O . TRP A 1 268 ? -0.237 -6.874 6.560 1.00 93.44 268 TRP A O 1
ATOM 2127 N N . LYS A 1 269 ? -0.858 -9.006 6.210 1.00 92.44 269 LYS A N 1
ATOM 2128 C CA . LYS A 1 269 ? -1.749 -9.128 7.372 1.00 92.44 269 LYS A CA 1
ATOM 2129 C C . LYS A 1 269 ? -1.363 -10.372 8.172 1.00 92.44 269 LYS A C 1
ATOM 2131 O O . LYS A 1 269 ? -1.942 -11.428 7.934 1.00 92.44 269 LYS A O 1
ATOM 2136 N N . PRO A 1 270 ? -0.378 -10.270 9.077 1.00 90.44 270 PRO A N 1
ATOM 2137 C CA . PRO A 1 270 ? 0.062 -11.413 9.867 1.00 90.44 270 PRO A CA 1
ATOM 2138 C C . PRO A 1 270 ? -1.064 -11.936 10.759 1.00 90.44 270 PRO A C 1
ATOM 2140 O O . PRO A 1 270 ? -1.787 -11.155 11.395 1.00 90.44 270 PRO A O 1
ATOM 2143 N N . ALA A 1 271 ? -1.209 -13.261 10.810 1.00 85.50 271 ALA A N 1
ATOM 2144 C CA . ALA A 1 271 ? -2.342 -13.913 11.462 1.00 85.50 271 ALA A CA 1
ATOM 2145 C C . ALA A 1 271 ? -2.386 -13.632 12.971 1.00 85.50 271 ALA A C 1
ATOM 2147 O O . ALA A 1 271 ? -3.461 -13.422 13.537 1.00 85.50 271 ALA A O 1
ATOM 2148 N N . ALA A 1 272 ? -1.213 -13.503 13.601 1.00 85.31 272 ALA A N 1
ATOM 2149 C CA . ALA A 1 272 ? -1.068 -13.116 15.005 1.00 85.31 272 ALA A CA 1
ATOM 2150 C C . ALA A 1 272 ? -1.771 -11.783 15.348 1.00 85.31 272 ALA A C 1
ATOM 2152 O O . ALA A 1 272 ? -2.200 -11.569 16.482 1.00 85.31 272 ALA A O 1
ATOM 2153 N N . ILE A 1 273 ? -1.936 -10.892 14.363 1.00 86.19 273 ILE A N 1
ATOM 2154 C CA . ILE A 1 273 ? -2.534 -9.563 14.537 1.00 86.19 273 ILE A CA 1
ATOM 2155 C C . ILE A 1 273 ? -3.950 -9.517 13.955 1.00 86.19 273 ILE A C 1
ATOM 2157 O O . ILE A 1 273 ? -4.869 -8.995 14.595 1.00 86.19 273 ILE A O 1
ATOM 2161 N N . PHE A 1 274 ? -4.153 -10.069 12.760 1.00 83.56 274 PHE A N 1
ATOM 2162 C CA . PHE A 1 274 ? -5.391 -9.901 11.992 1.00 83.56 274 PHE A CA 1
ATOM 2163 C C . PHE A 1 274 ? -6.347 -11.103 12.034 1.00 83.56 274 PHE A C 1
ATOM 2165 O O . PHE A 1 274 ? -7.493 -10.956 11.613 1.00 83.56 274 PHE A O 1
ATOM 2172 N N . GLY A 1 275 ? -5.938 -12.247 12.594 1.00 77.81 275 GLY A N 1
ATOM 2173 C CA . GLY A 1 275 ? -6.744 -13.472 12.632 1.00 77.81 275 GLY A CA 1
ATOM 2174 C C . GLY A 1 275 ? -6.529 -14.365 11.405 1.00 77.81 275 GLY A C 1
ATOM 2175 O O . GLY A 1 275 ? -5.412 -14.472 10.915 1.00 77.81 275 GLY A O 1
ATOM 2176 N N . GLN A 1 276 ? -7.581 -15.044 10.934 1.00 62.81 276 GLN A N 1
ATOM 2177 C CA . GLN A 1 276 ? -7.487 -15.963 9.787 1.00 62.81 276 GLN A CA 1
ATOM 2178 C C . GLN A 1 276 ? -6.989 -15.262 8.509 1.00 62.81 276 GLN A C 1
ATOM 2180 O O . GLN A 1 276 ? -7.278 -14.082 8.292 1.00 62.81 276 GLN A O 1
ATOM 2185 N N . GLU A 1 277 ? -6.269 -15.999 7.653 1.00 48.62 277 GLU A N 1
ATOM 2186 C CA . GLU A 1 277 ? -5.831 -15.515 6.336 1.00 48.62 277 GLU A CA 1
ATOM 2187 C C . GLU A 1 277 ? -7.029 -15.010 5.508 1.00 48.62 277 GLU A C 1
ATOM 2189 O O . GLU A 1 277 ? -8.108 -15.591 5.527 1.00 48.62 277 GLU A O 1
ATOM 2194 N N . GLU A 1 278 ? -6.835 -13.879 4.821 1.00 51.06 278 GLU A N 1
ATOM 2195 C CA . GLU A 1 278 ? -7.846 -13.031 4.147 1.00 51.06 278 GLU A CA 1
ATOM 2196 C C . GLU A 1 278 ? -8.774 -12.182 5.037 1.00 51.06 278 GLU A C 1
ATOM 2198 O O . GLU A 1 278 ? -9.387 -11.232 4.529 1.00 51.06 278 GLU A O 1
ATOM 2203 N N . GLY A 1 279 ? -8.770 -12.410 6.354 1.00 50.19 279 GLY A N 1
ATOM 2204 C CA . GLY A 1 279 ? -9.419 -11.576 7.363 1.00 50.19 279 GLY A CA 1
ATOM 2205 C C . GLY A 1 279 ? -10.950 -11.589 7.296 1.00 50.19 279 GLY A C 1
ATOM 2206 O O . GLY A 1 279 ? -11.565 -11.330 6.258 1.00 50.19 279 GLY A O 1
ATOM 2207 N N . SER A 1 280 ? -11.587 -11.796 8.448 1.00 53.25 280 SER A N 1
ATOM 2208 C CA . SER A 1 280 ? -12.981 -11.402 8.669 1.00 53.25 280 SER A CA 1
ATOM 2209 C C . SER A 1 280 ? -13.188 -9.939 8.241 1.00 53.25 280 SER A C 1
ATOM 2211 O O . SER A 1 280 ? -12.263 -9.124 8.309 1.00 53.25 280 SER A O 1
ATOM 2213 N N . ASN A 1 281 ? -14.390 -9.570 7.780 1.00 59.91 281 ASN A N 1
ATOM 2214 C CA . ASN A 1 281 ? -14.737 -8.177 7.455 1.00 59.91 281 ASN A CA 1
ATOM 2215 C C . ASN A 1 281 ? -14.893 -7.322 8.734 1.00 59.91 281 ASN A C 1
ATOM 2217 O O . ASN A 1 281 ? -15.898 -6.651 8.932 1.00 59.91 281 ASN A O 1
ATOM 2221 N N . ASP A 1 282 ? -13.907 -7.382 9.622 1.00 69.62 282 ASP A N 1
ATOM 2222 C CA . ASP A 1 282 ? -13.897 -6.713 10.910 1.00 69.62 282 ASP A CA 1
ATOM 2223 C C . ASP A 1 282 ? -13.166 -5.366 10.854 1.00 69.62 282 ASP A C 1
ATOM 2225 O O . ASP A 1 282 ? -12.411 -5.037 9.931 1.00 69.62 282 ASP A O 1
ATOM 2229 N N . THR A 1 283 ? -13.396 -4.568 11.889 1.00 76.00 283 THR A N 1
ATOM 2230 C CA . THR A 1 283 ? -12.854 -3.217 12.024 1.00 76.00 283 THR A CA 1
ATOM 2231 C C . THR A 1 283 ? -11.328 -3.195 12.136 1.00 76.00 283 THR A C 1
ATOM 2233 O O . THR A 1 283 ? -10.707 -2.234 11.682 1.00 76.00 283 THR A O 1
ATOM 2236 N N . VAL A 1 284 ? -10.688 -4.256 12.643 1.00 83.50 284 VAL A N 1
ATOM 2237 C CA . VAL A 1 284 ? -9.217 -4.369 12.694 1.00 83.50 284 VAL A CA 1
ATOM 2238 C C . VAL A 1 284 ? -8.652 -4.484 11.283 1.00 83.50 284 VAL A C 1
ATOM 2240 O O . VAL A 1 284 ? -7.779 -3.706 10.904 1.00 83.50 284 VAL A O 1
ATOM 2243 N N . ASN A 1 285 ? -9.209 -5.387 10.478 1.00 82.62 285 ASN A N 1
ATOM 2244 C CA . ASN A 1 285 ? -8.823 -5.655 9.096 1.00 82.62 285 ASN A CA 1
ATOM 2245 C C . ASN A 1 285 ? -9.072 -4.478 8.145 1.00 82.62 285 ASN A C 1
ATOM 2247 O O . ASN A 1 285 ? -8.544 -4.475 7.026 1.00 82.62 285 ASN A O 1
ATOM 2251 N N . GLN A 1 286 ? -9.857 -3.494 8.581 1.00 83.81 286 GLN A N 1
ATOM 2252 C CA . GLN A 1 286 ? -10.153 -2.269 7.849 1.00 83.81 286 GLN A CA 1
ATOM 2253 C C . GLN A 1 286 ? -9.369 -1.043 8.342 1.00 83.81 286 GLN A C 1
ATOM 2255 O O . GLN A 1 286 ? -9.207 -0.101 7.569 1.00 83.81 286 GLN A O 1
ATOM 2260 N N . ARG A 1 287 ? -8.932 -1.008 9.610 1.00 88.25 287 ARG A N 1
ATOM 2261 C CA . ARG A 1 287 ? -8.425 0.223 10.249 1.00 88.25 287 ARG A CA 1
ATOM 2262 C C . ARG A 1 287 ? -7.005 0.129 10.777 1.00 88.25 287 ARG A C 1
ATOM 2264 O O . ARG A 1 287 ? -6.338 1.156 10.818 1.00 88.25 287 ARG A O 1
ATOM 2271 N N . LEU A 1 288 ? -6.551 -1.044 11.215 1.00 92.06 288 LEU A N 1
ATOM 2272 C CA . LEU A 1 288 ? -5.174 -1.207 11.671 1.00 92.06 288 LEU A CA 1
ATOM 2273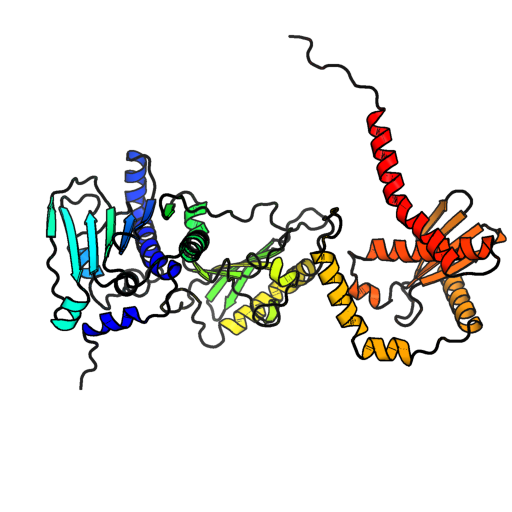 C C . LEU A 1 288 ? -4.261 -1.256 10.448 1.00 92.06 288 LEU A C 1
ATOM 2275 O O . LEU A 1 288 ? -4.427 -2.120 9.584 1.00 92.06 288 LEU A O 1
ATOM 2279 N N . CYS A 1 289 ? -3.313 -0.331 10.366 1.00 94.00 289 CYS A N 1
ATOM 2280 C CA . CYS A 1 289 ? -2.386 -0.240 9.250 1.00 94.00 289 CYS A CA 1
ATOM 2281 C C . CYS A 1 289 ? -0.980 0.143 9.710 1.00 94.00 289 CYS A C 1
ATOM 2283 O O . CYS A 1 289 ? -0.759 0.543 10.854 1.00 94.00 289 CYS A O 1
ATOM 2285 N N . GLY A 1 290 ? -0.019 0.020 8.805 1.00 94.31 290 GLY A N 1
ATOM 2286 C CA . GLY A 1 290 ? 1.331 0.492 9.060 1.00 94.31 290 GLY A CA 1
ATOM 2287 C C . GLY A 1 290 ? 2.248 0.381 7.858 1.00 94.31 290 GLY A C 1
ATOM 2288 O O . GLY A 1 290 ? 1.892 -0.169 6.810 1.00 94.31 290 GLY A O 1
ATOM 2289 N N . GLU A 1 291 ? 3.457 0.889 8.031 1.00 95.06 291 GLU A N 1
ATOM 2290 C CA . GLU A 1 291 ? 4.552 0.738 7.082 1.00 95.06 291 GLU A CA 1
ATOM 2291 C C . GLU A 1 291 ? 5.782 0.228 7.808 1.00 95.06 291 GLU A C 1
ATOM 2293 O O . GLU A 1 291 ? 6.147 0.778 8.843 1.00 95.06 291 GLU A O 1
ATOM 2298 N N . LEU A 1 292 ? 6.426 -0.790 7.245 1.00 97.06 292 LEU A N 1
ATOM 2299 C CA . LEU A 1 292 ? 7.621 -1.413 7.797 1.00 97.06 292 LEU A CA 1
ATOM 2300 C C . LEU A 1 292 ? 8.718 -1.419 6.731 1.00 97.06 292 LEU A C 1
ATOM 2302 O O . LEU A 1 292 ? 8.542 -1.984 5.653 1.00 97.06 292 LEU A O 1
ATOM 2306 N N . ASN A 1 293 ? 9.846 -0.787 7.030 1.00 96.81 293 ASN A N 1
ATOM 2307 C CA . ASN A 1 293 ? 11.087 -0.897 6.277 1.00 96.81 293 ASN A CA 1
ATOM 2308 C C . ASN A 1 293 ? 11.784 -2.192 6.694 1.00 96.81 293 ASN A C 1
ATOM 2310 O O . ASN A 1 293 ? 12.185 -2.343 7.847 1.00 96.81 293 ASN A O 1
ATOM 2314 N N . VAL A 1 294 ? 11.919 -3.110 5.747 1.00 95.19 294 VAL A N 1
ATOM 2315 C CA . VAL A 1 294 ? 12.523 -4.438 5.895 1.00 95.19 294 VAL A CA 1
ATOM 2316 C C . VAL A 1 294 ? 13.795 -4.514 5.044 1.00 95.19 294 VAL A C 1
ATOM 2318 O O . VAL A 1 294 ? 14.004 -5.410 4.217 1.00 95.19 294 VAL A O 1
ATOM 2321 N N . ASP A 1 295 ? 14.666 -3.522 5.218 1.00 91.06 295 ASP A N 1
ATOM 2322 C CA . ASP A 1 295 ? 15.975 -3.510 4.573 1.00 91.06 295 ASP A CA 1
ATOM 2323 C C . ASP A 1 295 ? 16.825 -4.682 5.105 1.00 91.06 295 ASP A C 1
ATOM 2325 O O . ASP A 1 295 ? 16.804 -5.007 6.289 1.00 91.06 295 ASP A O 1
ATOM 2329 N N . GLY A 1 296 ? 17.533 -5.383 4.212 1.00 87.62 296 GLY A N 1
ATOM 2330 C CA . GLY A 1 296 ? 18.327 -6.575 4.561 1.00 87.62 296 GLY A CA 1
ATOM 2331 C C . GLY A 1 296 ? 17.591 -7.924 4.472 1.00 87.62 296 GLY A C 1
ATOM 2332 O O . GLY A 1 296 ? 18.227 -8.978 4.578 1.00 87.62 296 GLY A O 1
ATOM 2333 N N . PHE A 1 297 ? 16.282 -7.933 4.211 1.00 91.62 297 PHE A N 1
ATOM 2334 C CA . PHE A 1 297 ? 15.523 -9.159 3.930 1.00 91.62 297 PHE A CA 1
ATOM 2335 C C . PHE A 1 297 ? 15.592 -9.534 2.442 1.00 91.62 297 PHE A C 1
ATOM 2337 O O . PHE A 1 297 ? 15.815 -8.687 1.569 1.00 91.62 297 PHE A O 1
ATOM 2344 N N . GLN A 1 298 ? 15.449 -10.824 2.130 1.00 89.56 298 GLN A N 1
ATOM 2345 C CA . GLN A 1 298 ? 15.397 -11.277 0.739 1.00 89.56 298 GLN A CA 1
ATOM 2346 C C . GLN A 1 298 ? 14.002 -11.035 0.165 1.00 89.56 298 GLN A C 1
ATOM 2348 O O . GLN A 1 298 ? 13.007 -11.155 0.867 1.00 89.56 298 GLN A O 1
ATOM 2353 N N . VAL A 1 299 ? 13.923 -10.716 -1.122 1.00 88.69 299 VAL A N 1
ATOM 2354 C CA . VAL A 1 299 ? 12.653 -10.600 -1.849 1.00 88.69 299 VAL A CA 1
ATOM 2355 C C . VAL A 1 299 ? 12.548 -11.749 -2.838 1.00 88.69 299 VAL A C 1
ATOM 2357 O O . VAL A 1 299 ? 13.565 -12.271 -3.302 1.00 88.69 299 VAL A O 1
ATOM 2360 N N . ASN A 1 300 ? 11.328 -12.157 -3.169 1.00 85.19 300 ASN A N 1
ATOM 2361 C CA . ASN A 1 300 ? 11.135 -13.144 -4.223 1.00 85.19 300 ASN A CA 1
ATOM 2362 C C . ASN A 1 300 ? 11.580 -12.589 -5.597 1.00 85.19 300 ASN A C 1
ATOM 2364 O O . ASN A 1 300 ? 11.762 -11.386 -5.792 1.00 85.19 300 ASN A O 1
ATOM 2368 N N . HIS A 1 301 ? 11.754 -13.477 -6.579 1.00 77.50 301 HIS A N 1
ATOM 2369 C CA . HIS A 1 301 ? 12.249 -13.108 -7.914 1.00 77.50 301 HIS A CA 1
ATOM 2370 C C . HIS A 1 301 ? 11.367 -12.087 -8.657 1.00 77.50 301 HIS A C 1
ATOM 2372 O O . HIS A 1 301 ? 11.859 -11.393 -9.545 1.00 77.50 301 HIS A O 1
ATOM 2378 N N . THR A 1 302 ? 10.080 -11.995 -8.309 1.00 78.62 302 THR A N 1
ATOM 2379 C CA . THR A 1 302 ? 9.130 -11.034 -8.882 1.00 78.62 302 THR A CA 1
ATOM 2380 C C . THR A 1 302 ? 9.031 -9.718 -8.097 1.00 78.62 302 THR A C 1
ATOM 2382 O O . THR A 1 302 ? 8.363 -8.792 -8.557 1.00 78.62 302 THR A O 1
ATOM 2385 N N . LYS A 1 303 ? 9.708 -9.610 -6.942 1.00 84.88 303 LYS A N 1
ATOM 2386 C CA . LYS A 1 303 ? 9.628 -8.496 -5.978 1.00 84.88 303 LYS A CA 1
ATOM 2387 C C . LYS A 1 303 ? 8.194 -8.165 -5.538 1.00 84.88 303 LYS A C 1
ATOM 2389 O O . LYS A 1 303 ? 7.858 -6.989 -5.360 1.00 84.88 303 LYS A O 1
ATOM 2394 N N . GLU A 1 304 ? 7.371 -9.201 -5.401 1.00 85.94 304 GLU A N 1
ATOM 2395 C CA . GLU A 1 304 ? 5.970 -9.127 -4.959 1.00 85.94 304 GLU A CA 1
ATOM 2396 C C . GLU A 1 304 ? 5.813 -9.456 -3.470 1.00 85.94 304 GLU A C 1
ATOM 2398 O O . GLU A 1 304 ? 4.817 -9.079 -2.857 1.00 85.94 304 GLU A O 1
ATOM 2403 N N . ASP A 1 305 ? 6.787 -10.162 -2.888 1.00 90.50 305 ASP A N 1
ATOM 2404 C CA . ASP A 1 305 ? 6.775 -10.520 -1.472 1.00 90.50 305 ASP A CA 1
ATOM 2405 C C . ASP A 1 305 ? 8.188 -10.702 -0.905 1.00 90.50 305 ASP A C 1
ATOM 2407 O O . ASP A 1 305 ? 9.173 -10.844 -1.645 1.00 90.50 305 ASP A O 1
ATOM 2411 N N . ILE A 1 306 ? 8.271 -10.709 0.422 1.00 92.31 306 ILE A N 1
ATOM 2412 C CA . ILE A 1 306 ? 9.486 -11.038 1.161 1.00 92.31 306 ILE A CA 1
ATOM 2413 C C . ILE A 1 306 ? 9.683 -12.556 1.144 1.00 92.31 306 ILE A C 1
ATOM 2415 O O . ILE A 1 306 ? 8.764 -13.334 1.383 1.00 92.31 306 ILE A O 1
ATOM 2419 N N . SER A 1 307 ? 10.904 -12.978 0.838 1.00 91.88 307 SER A N 1
ATOM 2420 C CA . SER A 1 307 ? 11.342 -14.367 0.917 1.00 91.88 307 SER A CA 1
ATOM 2421 C C . SER A 1 307 ? 11.988 -14.597 2.280 1.00 91.88 307 SER A C 1
ATOM 2423 O O . SER A 1 307 ? 13.217 -14.626 2.387 1.00 91.88 307 SER A O 1
ATOM 2425 N N . TRP A 1 308 ? 11.156 -14.725 3.311 1.00 92.44 308 TRP A N 1
ATOM 2426 C CA . TRP A 1 308 ? 11.588 -14.976 4.686 1.00 92.44 308 TRP A CA 1
ATOM 2427 C C . TRP A 1 308 ? 12.504 -16.202 4.774 1.00 92.44 308 TRP A C 1
ATOM 2429 O O . TRP A 1 308 ? 12.297 -17.188 4.062 1.00 92.44 308 TRP A O 1
ATOM 2439 N N . GLN A 1 309 ? 13.549 -16.113 5.592 1.00 92.50 309 GLN A N 1
ATOM 2440 C CA . GLN A 1 309 ? 14.460 -17.217 5.897 1.00 92.50 309 GLN A CA 1
ATOM 2441 C C . GLN A 1 309 ? 14.249 -17.678 7.338 1.00 92.50 309 GLN A C 1
ATOM 2443 O O . GLN A 1 309 ? 13.997 -16.848 8.207 1.00 92.50 309 GLN A O 1
ATOM 2448 N N . ASP A 1 310 ? 14.391 -18.980 7.582 1.00 92.38 310 ASP A N 1
ATOM 2449 C CA . ASP A 1 310 ? 14.302 -19.575 8.919 1.00 92.38 310 ASP A CA 1
ATOM 2450 C C . ASP A 1 310 ? 13.067 -19.072 9.703 1.00 92.38 310 ASP A C 1
ATOM 2452 O O . ASP A 1 310 ? 11.940 -19.233 9.237 1.00 92.38 310 ASP A O 1
ATOM 2456 N N . ASP A 1 311 ? 13.275 -18.446 10.862 1.00 93.62 311 ASP A N 1
ATOM 2457 C CA . ASP A 1 311 ? 12.257 -17.917 11.776 1.00 93.62 311 ASP A CA 1
ATOM 2458 C C . ASP A 1 311 ? 12.031 -16.395 11.640 1.00 93.62 311 ASP A C 1
ATOM 2460 O O . ASP A 1 311 ? 11.342 -15.786 12.460 1.00 93.62 311 ASP A O 1
ATOM 2464 N N . GLU A 1 312 ? 12.567 -15.753 10.592 1.00 95.38 312 GLU A N 1
ATOM 2465 C CA . GLU A 1 312 ? 12.486 -14.296 10.402 1.00 95.38 312 GLU A CA 1
ATOM 2466 C C . GLU A 1 312 ? 11.043 -13.770 10.428 1.00 95.38 312 GLU A C 1
ATOM 2468 O O . GLU A 1 312 ? 10.764 -12.737 11.043 1.00 95.38 312 GLU A O 1
ATOM 2473 N N . GLN A 1 313 ? 10.128 -14.472 9.750 1.00 94.94 313 GLN A N 1
ATOM 2474 C CA . GLN A 1 313 ? 8.719 -14.085 9.708 1.00 94.94 313 GLN A CA 1
ATOM 2475 C C . GLN A 1 313 ? 8.077 -14.231 11.087 1.00 94.94 313 GLN A C 1
ATOM 2477 O O . GLN A 1 313 ? 7.416 -13.308 11.550 1.00 94.94 313 GLN A O 1
ATOM 2482 N N . GLU A 1 314 ? 8.300 -15.361 11.756 1.00 94.88 314 GLU A N 1
ATOM 2483 C CA . GLU A 1 314 ? 7.702 -15.680 13.055 1.00 94.88 314 GLU A CA 1
ATOM 2484 C C . GLU A 1 314 ? 8.128 -14.661 14.122 1.00 94.88 314 GLU A C 1
ATOM 2486 O O . GLU A 1 314 ? 7.277 -14.092 14.807 1.00 94.88 314 GLU A O 1
ATOM 2491 N N . ILE A 1 315 ? 9.425 -14.335 14.183 1.00 95.69 315 ILE A N 1
ATOM 2492 C CA . ILE A 1 315 ? 9.972 -13.332 15.107 1.00 95.69 315 ILE A CA 1
ATOM 2493 C C . ILE A 1 315 ? 9.377 -11.947 14.834 1.00 95.69 315 ILE A C 1
ATOM 2495 O O . ILE A 1 315 ? 9.040 -11.217 15.774 1.00 95.69 315 ILE A O 1
ATOM 2499 N N . LEU A 1 316 ? 9.265 -11.551 13.560 1.00 96.12 316 LEU A N 1
ATOM 2500 C CA . LEU A 1 316 ? 8.673 -10.263 13.208 1.00 96.12 316 LEU A CA 1
ATOM 2501 C C . LEU A 1 316 ? 7.192 -10.217 13.592 1.00 96.12 316 LEU A C 1
ATOM 2503 O O . LEU A 1 316 ? 6.749 -9.219 14.155 1.00 96.12 316 LEU A O 1
ATOM 2507 N N . GLU A 1 317 ? 6.433 -11.273 13.301 1.00 94.94 317 GLU A N 1
ATOM 2508 C CA . GLU A 1 317 ? 5.010 -11.357 13.629 1.00 94.94 317 GLU A CA 1
ATOM 2509 C C . GLU A 1 317 ? 4.764 -11.298 15.136 1.00 94.94 317 GLU A C 1
ATOM 2511 O O . GLU A 1 317 ? 3.903 -10.534 15.572 1.00 94.94 317 GLU A O 1
ATOM 2516 N N . GLU A 1 318 ? 5.542 -12.035 15.932 1.00 94.75 318 GLU A N 1
ATOM 2517 C CA . GLU A 1 318 ? 5.441 -12.040 17.392 1.00 94.75 318 GLU A CA 1
ATOM 2518 C C . GLU A 1 318 ? 5.726 -10.650 17.973 1.00 94.75 318 GLU A C 1
ATOM 2520 O O . GLU A 1 318 ? 4.891 -10.071 18.675 1.00 94.75 318 GLU A O 1
ATOM 2525 N N . LYS A 1 319 ? 6.878 -10.060 17.629 1.00 96.12 319 LYS A N 1
ATOM 2526 C CA . LYS A 1 319 ? 7.278 -8.747 18.157 1.00 96.12 319 LYS A CA 1
ATOM 2527 C C . LYS A 1 319 ? 6.347 -7.634 17.679 1.00 96.12 319 LYS A C 1
ATOM 2529 O O . LYS A 1 319 ? 6.007 -6.739 18.450 1.00 96.12 319 LYS A O 1
ATOM 2534 N N . LEU A 1 320 ? 5.890 -7.687 16.428 1.00 95.81 320 LEU A N 1
ATOM 2535 C CA . LEU A 1 320 ? 4.935 -6.712 15.907 1.00 95.81 320 LEU A CA 1
ATOM 2536 C C . LEU A 1 320 ? 3.560 -6.865 16.567 1.00 95.81 320 LEU A C 1
ATOM 2538 O O . LEU A 1 320 ? 2.892 -5.859 16.808 1.00 95.81 320 LEU A O 1
ATOM 2542 N N . ALA A 1 321 ? 3.131 -8.088 16.890 1.00 92.88 321 ALA A N 1
ATOM 2543 C CA . ALA A 1 321 ? 1.875 -8.317 17.594 1.00 92.88 321 ALA A CA 1
ATOM 2544 C C . ALA A 1 321 ? 1.889 -7.698 18.994 1.00 92.88 321 ALA A C 1
ATOM 2546 O O . ALA A 1 321 ? 0.905 -7.057 19.375 1.00 92.88 321 ALA A O 1
ATOM 2547 N N . GLU A 1 322 ? 3.008 -7.809 19.714 1.00 91.62 322 GLU A N 1
ATOM 2548 C CA . GLU A 1 322 ? 3.226 -7.128 20.995 1.00 91.62 322 GLU A CA 1
ATOM 2549 C C . GLU A 1 322 ? 3.096 -5.603 20.859 1.00 91.62 322 GLU A C 1
ATOM 2551 O O . GLU A 1 322 ? 2.317 -4.978 21.584 1.00 91.62 322 GLU A O 1
ATOM 2556 N N . GLU A 1 3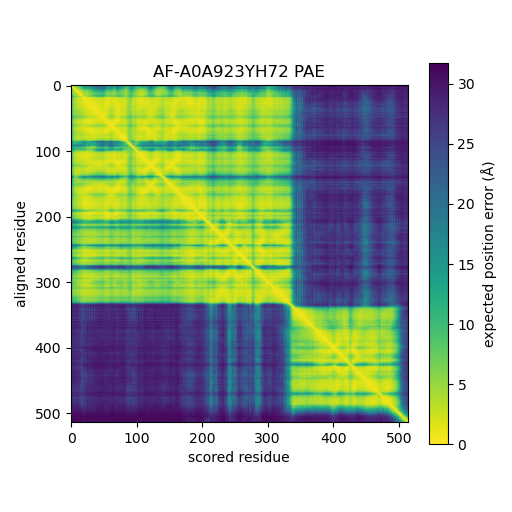23 ? 3.766 -5.010 19.866 1.00 91.38 323 GLU A N 1
ATOM 2557 C CA . GLU A 1 323 ? 3.679 -3.573 19.565 1.00 91.38 323 GLU A CA 1
ATOM 2558 C C . GLU A 1 323 ? 2.252 -3.122 19.198 1.00 91.38 323 GLU A C 1
ATOM 2560 O O . GLU A 1 323 ? 1.833 -2.002 19.510 1.00 91.38 323 GLU A O 1
ATOM 2565 N N . CYS A 1 324 ? 1.472 -4.004 18.568 1.00 90.94 324 CYS A N 1
ATOM 2566 C CA . CYS A 1 324 ? 0.128 -3.711 18.080 1.00 90.94 324 CYS A CA 1
ATOM 2567 C C . CYS A 1 324 ? -0.991 -3.965 19.100 1.00 90.94 324 CYS A C 1
ATOM 2569 O O . CYS A 1 324 ? -2.137 -3.635 18.789 1.00 90.94 324 CYS A O 1
ATOM 2571 N N . LYS A 1 325 ? -0.727 -4.514 20.298 1.00 86.69 325 LYS A N 1
ATOM 2572 C CA . LYS A 1 325 ? -1.777 -4.906 21.269 1.00 86.69 325 LYS A CA 1
ATOM 2573 C C . LYS A 1 325 ? -2.807 -3.801 21.530 1.00 86.69 325 LYS A C 1
ATOM 2575 O O . LYS A 1 325 ? -4.005 -4.004 21.316 1.00 86.69 325 LYS A O 1
ATOM 2580 N N . THR A 1 326 ? -2.344 -2.615 21.923 1.00 83.81 326 THR A N 1
ATOM 2581 C CA . THR A 1 326 ? -3.212 -1.460 22.214 1.00 83.81 326 THR A CA 1
ATOM 2582 C C . THR A 1 326 ? -3.909 -0.941 20.955 1.00 83.81 326 THR A C 1
ATOM 2584 O O . THR A 1 326 ? -5.110 -0.682 20.965 1.00 83.81 326 THR A O 1
ATOM 2587 N N . PHE A 1 327 ? -3.182 -0.850 19.839 1.00 88.94 327 PHE A N 1
ATOM 2588 C CA . PHE A 1 327 ? -3.704 -0.366 18.556 1.00 88.94 327 PHE A CA 1
ATOM 2589 C C . PHE A 1 327 ? -4.814 -1.271 18.025 1.00 88.94 327 PHE A C 1
ATOM 2591 O O . PHE A 1 327 ? -5.842 -0.796 17.548 1.00 88.94 327 PHE A O 1
ATOM 2598 N N . ARG A 1 328 ? -4.653 -2.584 18.176 1.00 84.06 328 ARG A N 1
ATOM 2599 C CA . ARG A 1 328 ? -5.651 -3.583 17.809 1.00 84.06 328 ARG A CA 1
ATOM 2600 C C . ARG A 1 328 ? -6.920 -3.455 18.648 1.00 84.06 328 ARG A C 1
ATOM 2602 O O . ARG A 1 328 ? -8.014 -3.516 18.094 1.00 84.06 328 ARG A O 1
ATOM 2609 N N . GLN A 1 329 ? -6.800 -3.251 19.961 1.00 77.50 329 GLN A N 1
ATOM 2610 C CA . GLN A 1 329 ? -7.956 -3.020 20.838 1.00 77.50 329 GLN A CA 1
ATOM 2611 C C . GLN A 1 329 ? -8.718 -1.745 20.450 1.00 77.50 329 GLN A C 1
ATOM 2613 O O . GLN A 1 329 ? -9.948 -1.729 20.401 1.00 77.50 329 GLN A O 1
ATOM 2618 N N . VAL A 1 330 ? -7.984 -0.688 20.111 1.00 77.75 330 VAL A N 1
ATOM 2619 C CA . VAL A 1 330 ? -8.559 0.578 19.653 1.00 77.75 330 VAL A CA 1
ATOM 2620 C C . VAL A 1 330 ? -9.237 0.418 18.290 1.00 77.75 330 VAL A C 1
ATOM 2622 O O . VAL A 1 330 ? -10.366 0.868 18.115 1.00 77.75 330 VA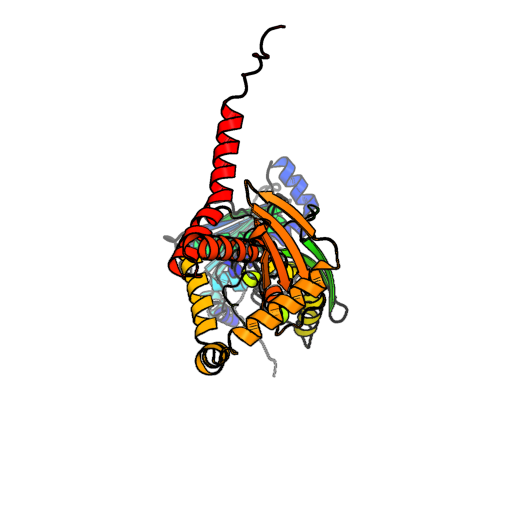L A O 1
ATOM 2625 N N . ALA A 1 331 ? -8.607 -0.286 17.345 1.00 81.94 331 ALA A N 1
ATOM 2626 C CA . ALA A 1 331 ? -9.171 -0.551 16.021 1.00 81.94 331 ALA A CA 1
ATOM 2627 C C . ALA A 1 331 ? -10.480 -1.354 16.088 1.00 81.94 331 ALA A C 1
ATOM 2629 O O . ALA A 1 331 ? -11.388 -1.083 15.299 1.00 81.94 331 ALA A O 1
ATOM 2630 N N . ARG A 1 332 ? -10.603 -2.273 17.063 1.00 74.88 332 ARG A N 1
ATOM 2631 C CA . ARG A 1 332 ? -11.841 -3.020 17.352 1.00 74.88 332 ARG A CA 1
ATOM 2632 C C . ARG A 1 332 ? -12.997 -2.123 17.779 1.00 74.88 332 ARG A C 1
ATOM 2634 O O . ARG A 1 332 ? -14.143 -2.456 17.503 1.00 74.88 332 ARG A O 1
ATOM 2641 N N . THR A 1 333 ? -12.707 -1.004 18.439 1.00 65.62 333 THR A N 1
ATOM 2642 C CA . THR A 1 333 ? -13.738 -0.119 18.986 1.00 65.62 333 THR A CA 1
ATOM 2643 C C . THR A 1 333 ? -14.324 0.747 17.863 1.00 65.62 333 THR A C 1
ATOM 2645 O O . THR A 1 333 ? -13.573 1.518 17.254 1.00 65.62 333 THR A O 1
ATOM 2648 N N . PRO A 1 334 ? -15.636 0.672 17.569 1.00 56.88 334 PRO A N 1
ATOM 2649 C CA . PRO A 1 334 ? -16.272 1.517 16.559 1.00 56.88 334 PRO A CA 1
ATOM 2650 C C . PRO A 1 334 ? -16.034 3.002 16.861 1.00 56.88 334 PRO A C 1
ATOM 2652 O O . PRO A 1 334 ? -16.160 3.440 18.009 1.00 56.88 334 PRO A O 1
ATOM 2655 N N . TYR A 1 335 ? -15.651 3.790 15.851 1.00 49.00 335 TYR A N 1
ATOM 2656 C CA . TYR A 1 335 ? -15.464 5.229 16.034 1.00 49.00 335 TYR A CA 1
ATOM 2657 C C . TYR A 1 335 ? -16.814 5.901 16.311 1.00 49.00 335 TYR A C 1
ATOM 2659 O O . TYR A 1 335 ? -17.729 5.839 15.499 1.00 49.00 335 TYR A O 1
ATOM 2667 N N . LYS A 1 336 ? -16.914 6.579 17.456 1.00 49.28 336 LYS A N 1
ATOM 2668 C CA . LYS A 1 336 ? -18.114 7.270 17.960 1.00 49.28 336 LYS A CA 1
ATOM 2669 C C . LYS A 1 336 ? -18.528 8.540 17.196 1.00 49.28 336 LYS A C 1
ATOM 2671 O O . LYS A 1 336 ? -19.387 9.270 17.678 1.00 49.28 336 LYS A O 1
ATOM 2676 N N . GLY A 1 337 ? -17.905 8.843 16.061 1.00 45.59 337 GLY A N 1
ATOM 2677 C CA . GLY A 1 337 ? -18.160 10.079 15.314 1.00 45.59 337 GLY A CA 1
ATOM 2678 C C . GLY A 1 337 ? -19.191 9.958 14.196 1.00 45.59 337 GLY A C 1
ATOM 2679 O O . GLY A 1 337 ? -19.454 10.951 13.526 1.00 45.59 337 GLY A O 1
ATOM 2680 N N . ASP A 1 338 ? -19.746 8.770 13.958 1.00 48.25 338 ASP A N 1
ATOM 2681 C CA . ASP A 1 338 ? -20.674 8.569 12.852 1.00 48.25 338 ASP A CA 1
ATOM 2682 C C . ASP A 1 338 ? -22.112 8.872 13.291 1.00 48.25 338 ASP A C 1
ATOM 2684 O O . ASP A 1 338 ? -22.828 8.015 13.801 1.00 48.25 338 ASP A O 1
ATOM 2688 N N . THR A 1 339 ? -22.519 10.136 13.153 1.00 48.06 339 THR A N 1
ATOM 2689 C CA . THR A 1 339 ? -23.885 10.602 13.449 1.00 48.06 339 THR A CA 1
ATOM 2690 C C . THR A 1 339 ? -24.874 10.287 12.326 1.00 48.06 339 THR A C 1
ATOM 2692 O O . THR A 1 339 ? -26.043 10.676 12.398 1.00 48.06 339 THR A O 1
ATOM 2695 N N . ARG A 1 340 ? -24.432 9.593 11.267 1.00 62.22 340 ARG A N 1
ATOM 2696 C CA . ARG A 1 340 ? -25.316 9.187 10.178 1.00 62.22 340 ARG A CA 1
ATOM 2697 C C . ARG A 1 340 ? -26.307 8.133 10.662 1.00 62.22 340 ARG A C 1
ATOM 2699 O O . ARG A 1 340 ? -26.020 7.322 11.541 1.00 62.22 340 ARG A O 1
ATOM 2706 N N . ARG A 1 341 ? -27.478 8.100 10.028 1.00 60.81 341 ARG A N 1
ATOM 2707 C CA . ARG A 1 341 ? -28.395 6.971 10.203 1.00 60.81 341 ARG A CA 1
ATOM 2708 C C . ARG A 1 341 ? -27.723 5.684 9.700 1.00 60.81 341 ARG A C 1
ATOM 2710 O O . ARG A 1 341 ? -27.053 5.743 8.662 1.00 60.81 341 ARG A O 1
ATOM 2717 N N . PRO A 1 342 ? -27.914 4.543 10.385 1.00 69.62 342 PRO A N 1
ATOM 2718 C CA . PRO A 1 342 ? -27.468 3.251 9.877 1.00 69.62 342 PRO A CA 1
ATOM 2719 C C . PRO A 1 342 ? -27.942 3.034 8.433 1.00 69.62 342 PRO A C 1
ATOM 2721 O O . PRO A 1 342 ? -29.075 3.369 8.085 1.00 69.62 342 PRO A O 1
ATOM 2724 N N . THR A 1 343 ? -27.053 2.526 7.586 1.00 73.94 343 THR A N 1
ATOM 2725 C CA . THR A 1 343 ? -27.356 2.097 6.214 1.00 73.94 343 THR A CA 1
ATOM 2726 C C . THR A 1 343 ? -27.839 0.651 6.223 1.00 73.94 343 THR A C 1
ATOM 2728 O O . THR A 1 343 ? -27.608 -0.057 7.199 1.00 73.94 343 THR A O 1
ATOM 2731 N N . GLU A 1 344 ? -28.424 0.185 5.115 1.00 78.50 344 GLU A N 1
ATOM 2732 C CA . GLU A 1 344 ? -28.782 -1.235 4.924 1.00 78.50 344 GLU A CA 1
ATOM 2733 C C . GLU A 1 344 ? -27.624 -2.174 5.277 1.00 78.50 344 GLU A C 1
ATOM 2735 O O . GLU A 1 344 ? -27.806 -3.159 5.976 1.00 78.50 344 GLU A O 1
ATOM 2740 N N . LYS A 1 345 ? -26.392 -1.804 4.911 1.00 62.22 345 LYS A N 1
ATOM 2741 C CA . LYS A 1 345 ? -25.214 -2.606 5.239 1.00 62.22 345 LYS A CA 1
ATOM 2742 C C . LYS A 1 345 ? -24.936 -2.681 6.746 1.00 62.22 345 LYS A C 1
ATOM 2744 O O . LYS A 1 345 ? -24.557 -3.739 7.233 1.00 62.22 345 LYS A O 1
ATOM 2749 N N . ASP A 1 346 ? -25.091 -1.578 7.481 1.00 64.31 346 ASP A N 1
ATOM 2750 C CA . ASP A 1 346 ? -24.892 -1.604 8.939 1.00 64.31 346 ASP A CA 1
ATOM 2751 C C . ASP A 1 346 ? -25.999 -2.417 9.623 1.00 64.31 346 ASP A C 1
ATOM 2753 O O . ASP A 1 346 ? -25.750 -3.062 10.639 1.00 64.31 346 ASP A O 1
ATOM 2757 N N . ILE A 1 347 ? -27.213 -2.394 9.058 1.00 75.12 347 ILE A N 1
ATOM 2758 C CA . ILE A 1 347 ? -28.336 -3.218 9.513 1.00 75.12 347 ILE A CA 1
ATOM 2759 C C . ILE A 1 347 ? -28.010 -4.697 9.287 1.00 75.12 347 ILE A C 1
ATOM 2761 O O . ILE A 1 347 ? -28.096 -5.469 10.237 1.00 75.12 347 ILE A O 1
ATOM 2765 N N . ASP A 1 348 ? -27.572 -5.080 8.087 1.00 73.88 348 ASP A N 1
ATOM 2766 C CA . ASP A 1 348 ? -27.189 -6.459 7.761 1.00 73.88 348 ASP A CA 1
ATOM 2767 C C . ASP A 1 348 ? -26.065 -6.971 8.674 1.00 73.88 348 ASP A C 1
ATOM 2769 O O . ASP A 1 348 ? -26.123 -8.094 9.176 1.00 73.88 348 ASP A O 1
ATOM 2773 N N . GLU A 1 349 ? -25.048 -6.143 8.935 1.00 65.31 349 GLU A N 1
ATOM 2774 C CA . GLU A 1 349 ? -23.955 -6.490 9.848 1.00 65.31 349 GLU A CA 1
ATOM 2775 C C . GLU A 1 349 ? -24.456 -6.673 11.294 1.00 65.31 349 GLU A C 1
ATOM 2777 O O . GLU A 1 349 ? -24.070 -7.643 11.949 1.00 65.31 349 GLU A O 1
ATOM 2782 N N . ALA A 1 350 ? -25.342 -5.798 11.785 1.00 69.12 350 ALA A N 1
ATOM 2783 C CA . ALA A 1 350 ? -25.932 -5.921 13.120 1.00 69.12 350 ALA A CA 1
ATOM 2784 C C . ALA A 1 350 ? -26.841 -7.157 13.249 1.00 69.12 350 ALA A C 1
ATOM 2786 O O . ALA A 1 350 ? -26.790 -7.857 14.261 1.00 69.12 350 ALA A O 1
ATOM 2787 N N . VAL A 1 351 ? -27.643 -7.453 12.220 1.00 80.19 351 VAL A N 1
ATOM 2788 C CA . VAL A 1 351 ? -28.500 -8.646 12.168 1.00 80.19 351 VAL A CA 1
ATOM 2789 C C . VAL A 1 351 ? -27.648 -9.909 12.158 1.00 80.19 351 VAL A C 1
ATOM 2791 O O . VAL A 1 351 ? -27.895 -10.803 12.959 1.00 80.19 351 VAL A O 1
ATOM 2794 N N . SER A 1 352 ? -26.607 -9.966 11.326 1.00 80.88 352 SER A N 1
ATOM 2795 C CA . SER A 1 352 ? -25.731 -11.137 11.240 1.00 80.88 352 SER A CA 1
ATOM 2796 C C . SER A 1 352 ? -24.998 -11.422 12.557 1.00 80.88 352 SER A C 1
ATOM 2798 O O . SER A 1 352 ? -24.886 -12.581 12.960 1.00 80.88 352 SER A O 1
ATOM 2800 N N . GLN A 1 353 ? -24.542 -10.381 13.263 1.00 72.44 353 GLN A N 1
ATOM 2801 C CA . GLN A 1 353 ? -23.956 -10.534 14.600 1.00 72.44 353 GLN A CA 1
ATOM 2802 C C . GLN A 1 353 ? -24.970 -11.118 15.588 1.00 72.44 353 GLN A C 1
ATOM 2804 O O . GLN A 1 353 ? -24.661 -12.077 16.294 1.00 72.44 353 GLN A O 1
ATOM 2809 N N . LEU A 1 354 ? -26.197 -10.591 15.590 1.00 81.31 354 LEU A N 1
ATOM 2810 C CA . LEU A 1 354 ? -27.257 -11.073 16.469 1.00 81.31 354 LEU A CA 1
ATOM 2811 C C . LEU A 1 354 ? -27.671 -12.519 16.145 1.00 81.31 354 LEU A C 1
ATOM 2813 O O . LEU A 1 354 ? -27.894 -13.308 17.059 1.00 81.31 354 LEU A O 1
ATOM 2817 N N . GLU A 1 355 ? -27.739 -12.892 14.865 1.00 84.06 355 GLU A N 1
ATOM 2818 C CA . GLU A 1 355 ? -28.004 -14.271 14.435 1.00 84.06 355 GLU A CA 1
ATOM 2819 C C . GLU A 1 355 ? -26.928 -15.237 14.938 1.00 84.06 355 GLU A C 1
ATOM 2821 O O . GLU A 1 355 ? -27.248 -16.328 15.407 1.00 84.06 355 GLU A O 1
ATOM 2826 N N . GLN A 1 356 ? -25.655 -14.838 14.882 1.00 81.25 356 GLN A N 1
ATOM 2827 C CA . GLN A 1 356 ? -24.557 -15.653 15.392 1.00 81.25 356 GLN A CA 1
ATOM 2828 C C . GLN A 1 356 ? -24.631 -15.824 16.916 1.00 81.25 356 GLN A C 1
ATOM 2830 O O . GLN A 1 356 ? -24.403 -16.925 17.422 1.00 81.25 356 GLN A O 1
ATOM 2835 N N . GLU A 1 357 ? -24.948 -14.754 17.648 1.00 80.00 357 GLU A N 1
ATOM 2836 C CA . GLU A 1 357 ? -25.100 -14.797 19.104 1.00 80.00 357 GLU A CA 1
ATOM 2837 C C . GLU A 1 357 ? -26.279 -15.688 19.517 1.00 80.00 357 GLU A C 1
ATOM 2839 O O . GLU A 1 357 ? -26.095 -16.620 20.305 1.00 80.00 357 GLU A O 1
ATOM 2844 N N . LEU A 1 358 ? -27.465 -15.463 18.940 1.00 86.00 358 LEU A N 1
ATOM 2845 C CA . LEU A 1 358 ? -28.682 -16.224 19.245 1.00 86.00 358 LEU A CA 1
ATOM 2846 C C . LEU A 1 358 ? -28.638 -17.668 18.727 1.00 86.00 358 LEU A C 1
ATOM 2848 O O . LEU A 1 358 ? -29.288 -18.538 19.298 1.00 86.00 358 LEU A O 1
ATOM 2852 N N . GLY A 1 359 ? -27.863 -17.938 17.674 1.00 84.50 359 GLY A N 1
ATOM 2853 C CA . GLY A 1 359 ? -27.632 -19.282 17.145 1.00 84.50 359 GLY A CA 1
ATOM 2854 C C . GLY A 1 359 ? -26.607 -20.102 17.935 1.00 84.50 359 GLY A C 1
ATOM 2855 O O . GLY A 1 359 ? -26.371 -21.265 17.606 1.00 84.50 359 GLY A O 1
ATOM 2856 N N . SER A 1 360 ? -25.965 -19.521 18.952 1.00 88.12 360 SER A N 1
ATOM 2857 C CA . SER A 1 360 ? -24.984 -20.226 19.775 1.00 88.12 360 SER A CA 1
ATOM 2858 C C . SER A 1 360 ? -25.649 -21.177 20.776 1.00 88.12 360 SER A C 1
ATOM 2860 O O . SER A 1 360 ? -26.695 -20.872 21.346 1.00 88.12 360 SER A O 1
ATOM 2862 N N . ASN A 1 361 ? -24.992 -22.304 21.073 1.00 84.31 361 ASN A N 1
ATOM 2863 C CA . ASN A 1 361 ? -25.462 -23.230 22.114 1.00 84.31 361 ASN A CA 1
ATOM 2864 C C . ASN A 1 361 ? -25.622 -22.529 23.477 1.00 84.31 361 ASN A C 1
ATOM 2866 O O . ASN A 1 361 ? -26.554 -22.829 24.209 1.00 84.31 361 ASN A O 1
ATOM 2870 N N . ALA A 1 362 ? -24.766 -21.548 23.787 1.00 80.62 362 ALA A N 1
ATOM 2871 C CA . ALA A 1 362 ? -24.865 -20.770 25.022 1.00 80.62 362 ALA A CA 1
ATOM 2872 C C . ALA A 1 362 ? -26.160 -19.941 25.102 1.00 80.62 362 ALA A C 1
ATOM 2874 O O . ALA A 1 362 ? -26.744 -19.822 26.179 1.00 80.62 362 ALA A O 1
ATOM 2875 N N . ALA A 1 363 ? -26.625 -19.379 23.980 1.00 83.44 363 ALA A N 1
ATOM 2876 C CA . ALA A 1 363 ? -27.902 -18.675 23.924 1.00 83.44 363 ALA A CA 1
ATOM 2877 C C . ALA A 1 363 ? -29.082 -19.644 24.072 1.00 83.44 363 ALA A C 1
ATOM 2879 O O . ALA A 1 363 ? -30.002 -19.348 24.830 1.00 83.44 363 ALA A O 1
ATOM 2880 N N . ILE A 1 364 ? -29.023 -20.813 23.420 1.00 79.50 364 ILE A N 1
ATOM 2881 C CA . ILE A 1 364 ? -30.037 -21.872 23.564 1.00 79.50 364 ILE A CA 1
ATOM 2882 C C . ILE A 1 364 ? -30.156 -22.294 25.032 1.00 79.50 364 ILE A C 1
ATOM 2884 O O . ILE A 1 364 ? -31.246 -22.229 25.594 1.00 79.50 364 ILE A O 1
ATOM 2888 N N . ASP A 1 365 ? -29.035 -22.622 25.679 1.00 84.06 365 ASP A N 1
ATOM 2889 C CA . ASP A 1 365 ? -29.002 -23.000 27.094 1.00 84.06 365 ASP A CA 1
ATOM 2890 C C . ASP A 1 365 ? -29.566 -21.880 27.984 1.00 84.06 365 ASP A C 1
ATOM 2892 O O . ASP A 1 365 ? -30.334 -22.135 28.910 1.00 84.06 365 ASP A O 1
ATOM 2896 N N . THR A 1 366 ? -29.235 -20.620 27.683 1.00 84.81 366 THR A N 1
ATOM 2897 C CA . THR A 1 366 ? -29.734 -19.466 28.446 1.00 84.81 366 THR A CA 1
ATOM 2898 C C . THR A 1 366 ? -31.249 -19.286 28.306 1.00 84.81 366 THR A C 1
ATOM 2900 O O . THR A 1 366 ? -31.910 -18.915 29.269 1.00 84.81 366 THR A O 1
ATOM 2903 N N . ILE A 1 367 ? -31.812 -19.540 27.123 1.00 83.25 367 ILE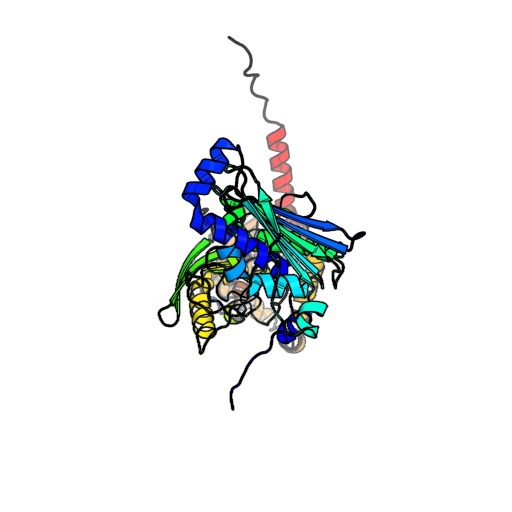 A N 1
ATOM 2904 C CA . ILE A 1 367 ? -33.243 -19.350 26.847 1.00 83.25 367 ILE A CA 1
ATOM 2905 C C . ILE A 1 367 ? -34.076 -20.534 27.356 1.00 83.25 367 ILE A C 1
ATOM 2907 O O . ILE A 1 367 ? -35.176 -20.324 27.864 1.00 83.25 367 ILE A O 1
ATOM 2911 N N . GLU A 1 368 ? -33.579 -21.765 27.212 1.00 84.00 368 GLU A N 1
ATOM 2912 C CA . GLU A 1 368 ? -34.343 -22.980 27.521 1.00 84.00 368 GLU A CA 1
ATOM 2913 C C . GLU A 1 368 ? -34.142 -23.495 28.951 1.00 84.00 368 GLU A C 1
ATOM 2915 O O . GLU A 1 368 ? -35.070 -24.076 29.513 1.00 84.00 368 GLU A O 1
ATOM 2920 N N . LEU A 1 369 ? -32.955 -23.314 29.545 1.00 81.25 369 LEU A N 1
ATOM 2921 C CA . LEU A 1 369 ? -32.597 -23.958 30.819 1.00 81.25 369 LEU A CA 1
ATOM 2922 C C . LEU A 1 369 ? -32.616 -23.012 32.025 1.00 81.25 369 LEU A C 1
ATOM 2924 O O . LEU A 1 369 ? -32.606 -23.482 33.164 1.00 81.25 369 LEU A O 1
ATOM 2928 N N . VAL A 1 370 ? -32.619 -21.693 31.816 1.00 82.75 370 VAL A N 1
ATOM 2929 C CA . VAL A 1 370 ? -32.602 -20.722 32.919 1.00 82.75 370 VAL A CA 1
ATOM 2930 C C . VAL A 1 370 ? -34.025 -20.465 33.408 1.00 82.75 370 VAL A C 1
ATOM 2932 O O . VAL A 1 370 ? -34.792 -19.716 32.807 1.00 82.75 370 VAL A O 1
ATOM 2935 N N . GLU A 1 371 ? -34.371 -21.063 34.545 1.00 81.19 371 GLU A N 1
ATOM 2936 C CA . GLU A 1 371 ? -35.622 -20.772 35.245 1.00 81.19 371 GLU A CA 1
ATOM 2937 C C . GLU A 1 371 ? -35.484 -19.517 36.116 1.00 81.19 371 GLU A C 1
ATOM 2939 O O . GLU A 1 371 ? -34.552 -19.380 36.914 1.00 81.19 371 GLU A O 1
ATOM 2944 N N . ALA A 1 372 ? -36.442 -18.597 35.988 1.00 80.94 372 ALA A N 1
ATOM 2945 C CA . ALA A 1 372 ? -36.488 -17.408 36.828 1.00 80.94 372 ALA A CA 1
ATOM 2946 C C . ALA A 1 372 ? -36.790 -17.791 38.292 1.00 80.94 372 ALA A C 1
ATOM 2948 O O . ALA A 1 372 ? -37.754 -18.523 38.548 1.00 80.94 372 ALA A O 1
ATOM 2949 N N . PRO A 1 373 ? -36.027 -17.273 39.276 1.00 86.94 373 PRO A N 1
ATOM 2950 C CA . PRO A 1 373 ? -36.389 -17.398 40.682 1.00 86.94 373 PRO A CA 1
ATOM 2951 C C . PRO A 1 373 ? -37.775 -16.790 40.963 1.00 86.94 373 PRO A C 1
ATOM 2953 O O . PRO A 1 373 ? -38.219 -15.909 40.225 1.00 86.94 373 PRO A O 1
ATOM 2956 N N . PRO A 1 374 ? -38.453 -17.186 42.056 1.00 89.88 374 PRO A N 1
ATOM 2957 C CA . PRO A 1 374 ? -39.712 -16.563 42.451 1.00 89.88 374 PRO A CA 1
ATOM 2958 C C . PRO A 1 374 ? -39.574 -15.043 42.607 1.00 89.88 374 PRO A C 1
ATOM 2960 O O . PRO A 1 374 ? -38.596 -14.572 43.189 1.00 89.88 374 PRO A O 1
ATOM 2963 N N . GLU A 1 375 ? -40.591 -14.290 42.181 1.00 87.00 375 GLU A N 1
ATOM 2964 C CA . GLU A 1 375 ? -40.582 -12.816 42.206 1.00 87.00 375 GLU A CA 1
ATOM 2965 C C . GLU A 1 375 ? -40.226 -12.248 43.589 1.00 87.00 375 GLU A C 1
ATOM 2967 O O . GLU A 1 375 ? -39.436 -11.318 43.720 1.00 87.00 375 GLU A O 1
ATOM 2972 N N . THR A 1 376 ? -40.716 -12.881 44.657 1.00 88.88 376 THR A N 1
ATOM 2973 C CA . THR A 1 376 ? -40.430 -12.478 46.042 1.00 88.88 376 THR A CA 1
ATOM 2974 C C . THR A 1 376 ? -38.940 -12.543 46.397 1.00 88.88 376 THR A C 1
ATOM 2976 O O . THR A 1 376 ? -38.461 -11.738 47.201 1.00 88.88 376 THR A O 1
ATOM 2979 N N . VAL A 1 377 ? -38.187 -13.474 45.803 1.00 88.25 377 VAL A N 1
ATOM 2980 C CA . VAL A 1 377 ? -36.731 -13.599 45.975 1.00 88.25 377 VAL A CA 1
ATOM 2981 C C . VAL A 1 377 ? -36.014 -12.478 45.225 1.00 88.25 377 VAL A C 1
ATOM 2983 O O . VAL A 1 377 ? -35.123 -11.846 45.797 1.00 88.25 377 VAL A O 1
ATOM 2986 N N . LEU A 1 378 ? -36.430 -12.192 43.988 1.00 88.69 378 LEU A N 1
ATOM 2987 C CA . LEU A 1 378 ? -35.870 -11.116 43.164 1.00 88.69 378 LEU A CA 1
ATOM 2988 C C . LEU A 1 378 ? -36.102 -9.741 43.808 1.00 88.69 378 LEU A C 1
ATOM 2990 O O . LEU A 1 378 ? -35.157 -8.966 43.971 1.00 88.69 378 LEU A O 1
ATOM 2994 N N . GLU A 1 379 ? -37.321 -9.476 44.286 1.00 87.38 379 GLU A N 1
ATOM 2995 C CA . GLU A 1 379 ? -37.657 -8.256 45.025 1.00 87.38 379 GLU A CA 1
ATOM 2996 C C . GLU A 1 379 ? -36.813 -8.096 46.296 1.00 87.38 379 GLU A C 1
ATOM 2998 O O . GLU A 1 379 ? -36.309 -7.007 46.585 1.00 87.38 379 GLU A O 1
ATOM 3003 N N . THR A 1 380 ? -36.652 -9.173 47.074 1.00 89.19 380 THR A N 1
ATOM 3004 C CA . THR A 1 380 ? -35.868 -9.143 48.319 1.00 89.19 380 THR A CA 1
ATOM 3005 C C . THR A 1 380 ? -34.392 -8.884 48.031 1.00 89.19 380 THR A C 1
ATOM 3007 O O . THR A 1 380 ? -33.770 -8.067 48.710 1.00 89.19 380 THR A O 1
ATOM 3010 N N . SER A 1 381 ? -33.840 -9.529 46.999 1.00 88.75 381 SER A N 1
ATOM 3011 C CA . SER A 1 381 ? -32.467 -9.300 46.544 1.00 88.75 381 SER A CA 1
ATOM 3012 C C . SER A 1 381 ? -32.254 -7.842 46.131 1.00 88.75 381 SER A C 1
ATOM 3014 O O . SER A 1 381 ? -31.320 -7.207 46.622 1.00 88.75 381 SER A O 1
ATOM 3016 N N . SER A 1 382 ? -33.161 -7.283 45.323 1.00 90.25 382 SER A N 1
ATOM 3017 C CA . SER A 1 382 ? -33.089 -5.882 44.897 1.00 90.25 382 SER A CA 1
ATOM 3018 C C . SER A 1 382 ? -33.119 -4.921 46.087 1.00 90.25 382 SER A C 1
ATOM 3020 O O . SER A 1 382 ? -32.255 -4.053 46.200 1.00 90.25 382 SER A O 1
ATOM 3022 N N . LYS A 1 383 ? -34.041 -5.119 47.039 1.00 90.81 383 LYS A N 1
ATOM 3023 C CA . LYS A 1 383 ? -34.133 -4.291 48.256 1.00 90.81 383 LYS A CA 1
ATOM 3024 C C . LYS A 1 383 ? -32.853 -4.328 49.094 1.00 90.81 383 LYS A C 1
ATOM 3026 O O . LYS A 1 383 ? -32.421 -3.288 49.582 1.00 90.81 383 LYS A O 1
ATOM 3031 N N . LEU A 1 384 ? -32.231 -5.499 49.254 1.00 91.19 384 LEU A N 1
ATOM 3032 C CA . LEU A 1 384 ? -30.984 -5.639 50.017 1.00 91.19 384 LEU A CA 1
ATOM 3033 C C . LEU A 1 384 ? -29.819 -4.896 49.355 1.00 91.19 384 LEU A C 1
ATOM 3035 O O . LEU A 1 384 ? -29.097 -4.170 50.038 1.00 91.19 384 LEU A O 1
ATOM 3039 N N . VAL A 1 385 ? -29.662 -5.040 48.035 1.00 92.62 385 VAL A N 1
ATOM 3040 C CA . VAL A 1 385 ? -28.620 -4.328 47.279 1.00 92.62 385 VAL A CA 1
ATOM 3041 C C . VAL A 1 385 ? -28.838 -2.819 47.370 1.00 92.62 385 VAL A C 1
ATOM 3043 O O . VAL A 1 385 ? -27.910 -2.078 47.690 1.00 92.62 385 VAL A O 1
ATOM 3046 N N . MET A 1 386 ? -30.073 -2.356 47.167 1.00 93.50 386 MET A N 1
ATOM 3047 C CA . MET A 1 386 ? -30.401 -0.931 47.242 1.00 93.50 386 MET A CA 1
ATOM 3048 C C . MET A 1 386 ? -30.153 -0.352 48.640 1.00 93.50 386 MET A C 1
ATOM 3050 O O . MET A 1 386 ? -29.567 0.725 48.749 1.00 93.50 386 MET A O 1
ATOM 3054 N N . ALA A 1 387 ? -30.499 -1.080 49.706 1.00 92.06 387 ALA A N 1
ATOM 3055 C CA . ALA A 1 387 ? -30.235 -0.662 51.082 1.00 92.06 387 ALA A CA 1
ATOM 3056 C C . ALA A 1 387 ? -28.733 -0.554 51.400 1.00 92.06 387 ALA A C 1
ATOM 3058 O O . ALA A 1 387 ? -28.325 0.350 52.132 1.00 92.06 387 ALA A O 1
ATOM 3059 N N . GLU A 1 388 ? -27.902 -1.451 50.860 1.00 92.56 388 GLU A N 1
ATOM 3060 C CA . GLU A 1 388 ? -26.447 -1.390 51.035 1.00 92.56 388 GLU A CA 1
ATOM 3061 C C . GLU A 1 388 ? -25.846 -0.202 50.280 1.00 92.56 388 GLU A C 1
ATOM 3063 O O . GLU A 1 388 ? -25.107 0.608 50.843 1.00 92.56 388 GLU A O 1
ATOM 3068 N N . VAL A 1 389 ? -26.213 -0.060 49.008 1.00 92.25 389 VAL A N 1
ATOM 3069 C CA . VAL A 1 389 ? -25.681 0.973 48.119 1.00 92.25 389 VAL A CA 1
ATOM 3070 C C . VAL A 1 389 ? -26.096 2.377 48.576 1.00 92.25 389 VAL A C 1
ATOM 3072 O O . VAL A 1 389 ? -25.284 3.305 48.527 1.00 92.25 389 VAL A O 1
ATOM 3075 N N . ALA A 1 390 ? -27.310 2.533 49.115 1.00 90.31 390 ALA A N 1
ATOM 3076 C CA . ALA A 1 390 ? -27.819 3.800 49.639 1.00 90.31 390 ALA A CA 1
ATOM 3077 C C . ALA A 1 390 ? -27.064 4.326 50.879 1.00 90.31 390 ALA A C 1
ATOM 3079 O O . ALA A 1 390 ? -27.238 5.491 51.240 1.00 90.31 390 ALA A O 1
ATOM 3080 N N . LYS A 1 391 ? -26.197 3.521 51.518 1.00 92.00 391 LYS A N 1
ATOM 3081 C CA . LYS A 1 391 ? -25.302 3.989 52.597 1.00 92.00 391 LYS A CA 1
ATOM 3082 C C . LYS A 1 391 ? -24.216 4.942 52.093 1.00 92.00 391 LYS A C 1
ATOM 3084 O O . LYS A 1 391 ? -23.651 5.702 52.880 1.00 92.00 391 LYS A O 1
ATOM 3089 N N . LYS A 1 392 ? -23.895 4.885 50.798 1.00 91.44 392 LYS A N 1
ATOM 3090 C CA . LYS A 1 392 ? -22.949 5.780 50.121 1.00 91.44 392 LYS A CA 1
ATOM 3091 C C . LYS A 1 392 ? -23.742 6.899 49.415 1.00 91.44 392 LYS A C 1
ATOM 3093 O O . LYS A 1 392 ? -24.896 6.686 49.043 1.00 91.44 392 LYS A O 1
ATOM 3098 N N . PRO A 1 393 ? -23.175 8.104 49.218 1.00 91.81 393 PRO A N 1
ATOM 3099 C CA . PRO A 1 393 ? -23.864 9.151 48.469 1.00 91.81 393 PRO A CA 1
ATOM 3100 C C . PRO A 1 393 ? -24.076 8.730 47.001 1.00 91.81 393 PRO A C 1
ATOM 3102 O O . PRO A 1 393 ? -23.185 8.105 46.416 1.00 91.81 393 PRO A O 1
ATOM 3105 N N . PRO A 1 394 ? -25.219 9.081 46.381 1.00 95.12 394 PRO A N 1
ATOM 3106 C CA . PRO A 1 394 ? -25.461 8.794 44.972 1.00 95.12 394 PRO A CA 1
ATOM 3107 C C . PRO A 1 394 ? -24.466 9.531 44.075 1.00 95.12 394 PRO A C 1
ATOM 3109 O O . PRO A 1 394 ? -24.045 10.654 44.360 1.00 95.12 394 PRO A O 1
ATOM 3112 N N . ARG A 1 395 ? -24.130 8.918 42.938 1.00 94.88 395 ARG A N 1
ATOM 3113 C CA . ARG A 1 395 ? -23.288 9.546 41.914 1.00 94.88 395 ARG A CA 1
ATOM 3114 C C . ARG A 1 395 ? -24.037 10.649 41.164 1.00 94.88 395 ARG A C 1
ATOM 3116 O O . ARG A 1 395 ? -23.406 11.600 40.708 1.00 94.88 395 ARG A O 1
ATOM 3123 N N . MET A 1 396 ? -25.357 10.514 41.048 1.00 95.38 396 MET A N 1
ATOM 3124 C CA . MET A 1 396 ? -26.274 11.517 40.506 1.00 95.38 396 MET A CA 1
ATOM 3125 C C . MET A 1 396 ? -27.525 11.571 41.381 1.00 95.38 396 MET A C 1
ATOM 3127 O O . MET A 1 396 ? -28.096 10.528 41.679 1.00 95.38 396 MET A O 1
ATOM 3131 N N . ASP A 1 397 ? -27.959 12.771 41.751 1.00 95.25 397 ASP A N 1
ATOM 3132 C CA . ASP A 1 397 ? -29.227 13.029 42.438 1.00 95.25 397 ASP A CA 1
ATOM 3133 C C . ASP A 1 397 ? -29.831 14.299 41.839 1.00 95.25 397 ASP A C 1
ATOM 3135 O O . ASP A 1 397 ? -29.323 15.400 42.062 1.00 95.25 397 ASP A O 1
ATOM 3139 N N . ILE A 1 398 ? -30.851 14.133 40.997 1.00 92.50 398 ILE A N 1
ATOM 3140 C CA . ILE A 1 398 ? -31.453 15.228 40.233 1.00 92.50 398 ILE A CA 1
ATOM 3141 C C . ILE A 1 398 ? -32.974 15.222 40.354 1.00 92.50 398 ILE A C 1
ATOM 3143 O O . ILE A 1 398 ? -33.610 14.171 40.455 1.00 92.50 398 ILE A O 1
ATOM 3147 N N . GLN A 1 399 ? -33.564 16.414 40.288 1.00 91.31 399 GLN A N 1
ATOM 3148 C CA . GLN A 1 399 ? -35.006 16.600 40.180 1.00 91.31 399 GLN A CA 1
ATOM 3149 C C . GLN A 1 399 ? -35.389 16.774 38.704 1.00 91.31 399 GLN A C 1
ATOM 3151 O O . GLN A 1 399 ? -34.958 17.726 38.057 1.00 91.31 399 GLN A O 1
ATOM 3156 N N . VAL A 1 400 ? -36.222 15.877 38.180 1.00 86.19 400 VAL A N 1
ATOM 3157 C CA . VAL A 1 400 ? -36.762 15.914 36.814 1.00 86.19 400 VAL A CA 1
ATOM 3158 C C . VAL A 1 400 ? -38.274 16.121 36.897 1.00 86.19 400 VAL A C 1
ATOM 3160 O O . VAL A 1 400 ? -39.058 15.187 37.082 1.00 86.19 400 VAL A O 1
ATOM 3163 N N . GLY A 1 401 ? -38.704 17.382 36.819 1.00 85.88 401 GLY A N 1
ATOM 3164 C CA . GLY A 1 401 ? -40.099 17.753 37.055 1.00 85.88 401 GLY A CA 1
ATOM 3165 C C . GLY A 1 401 ? -40.549 17.342 38.460 1.00 85.88 401 GLY A C 1
ATOM 3166 O O . GLY A 1 401 ? -40.013 17.822 39.455 1.00 85.88 401 GLY A O 1
ATOM 3167 N N . SER A 1 402 ? -41.525 16.433 38.556 1.00 85.56 402 SER A N 1
ATOM 3168 C CA . SER A 1 402 ? -42.024 15.924 39.848 1.00 85.56 402 SER A CA 1
ATOM 3169 C C . SER A 1 402 ? -41.387 14.608 40.314 1.00 85.56 402 SER A C 1
ATOM 3171 O O . SER A 1 402 ? -41.818 14.067 41.330 1.00 85.56 402 SER A O 1
ATOM 3173 N N . LEU A 1 403 ? -40.408 14.090 39.568 1.00 89.94 403 LEU A N 1
ATOM 3174 C CA . LEU A 1 403 ? -39.690 12.850 39.850 1.00 89.94 403 LEU A CA 1
ATOM 3175 C C . LEU A 1 403 ? -38.265 13.176 40.303 1.00 89.94 403 LEU A C 1
ATOM 3177 O O . LEU A 1 403 ? -37.569 13.939 39.635 1.00 89.94 403 LEU A O 1
ATOM 3181 N N . ARG A 1 404 ? -37.808 12.574 41.398 1.00 92.88 404 ARG A N 1
ATOM 3182 C CA . ARG A 1 404 ? -36.400 12.614 41.806 1.00 92.88 404 ARG A CA 1
ATOM 3183 C C . ARG A 1 404 ? -35.703 11.340 41.340 1.00 92.88 404 ARG A C 1
ATOM 3185 O O . ARG A 1 404 ? -36.229 10.249 41.547 1.00 92.88 404 ARG A O 1
ATOM 3192 N N . VAL A 1 405 ? -34.538 11.465 40.711 1.00 94.56 405 VAL A N 1
ATOM 3193 C CA . VAL A 1 405 ? -33.778 10.325 40.177 1.00 94.56 405 VAL A CA 1
ATOM 3194 C C . VAL A 1 405 ? -32.422 10.264 40.861 1.00 94.56 405 VAL A C 1
ATOM 3196 O O . VAL A 1 405 ? -31.643 11.216 40.781 1.00 94.56 405 VAL A O 1
ATOM 3199 N N . LYS A 1 406 ? -32.139 9.132 41.509 1.00 95.94 406 LYS A N 1
ATOM 3200 C CA . LYS A 1 406 ? -30.856 8.841 42.152 1.00 95.94 406 LYS A CA 1
ATOM 3201 C C . LYS A 1 406 ? -30.163 7.693 41.428 1.00 95.94 406 LYS A C 1
ATOM 3203 O O . LYS A 1 406 ? -30.773 6.651 41.213 1.00 95.94 406 LYS A O 1
ATOM 3208 N N . LEU A 1 407 ? -28.895 7.869 41.068 1.00 96.69 407 LEU A N 1
ATOM 3209 C CA . LEU A 1 407 ? -28.088 6.842 40.406 1.00 96.69 407 LEU A CA 1
ATOM 3210 C C . LEU A 1 407 ? -26.869 6.483 41.245 1.00 96.69 407 LEU A C 1
ATOM 3212 O O . LEU A 1 407 ? -26.098 7.351 41.666 1.00 96.69 407 LEU A O 1
ATOM 3216 N N . TYR A 1 408 ? -26.673 5.185 41.398 1.00 96.69 408 TYR A N 1
ATOM 3217 C CA . TYR A 1 408 ? -25.570 4.566 42.100 1.00 96.69 408 TYR A CA 1
ATOM 3218 C C . TYR A 1 408 ? -24.856 3.561 41.192 1.00 96.69 408 TYR A C 1
ATOM 3220 O O . TYR A 1 408 ? -25.422 3.053 40.222 1.00 96.69 408 TYR A O 1
ATOM 3228 N N . PHE A 1 409 ? -23.602 3.272 41.528 1.00 94.31 409 PHE A N 1
ATOM 3229 C CA . PHE A 1 409 ? -22.796 2.247 40.873 1.00 94.31 409 PHE A CA 1
ATOM 3230 C C . PHE A 1 409 ? -22.314 1.268 41.935 1.00 94.31 409 PHE A C 1
ATOM 3232 O O . PHE A 1 409 ? -21.598 1.660 42.859 1.00 94.31 409 PHE A O 1
ATOM 3239 N N . ASP A 1 410 ? -22.719 0.010 41.806 1.00 92.50 410 ASP A N 1
ATOM 3240 C CA . ASP A 1 410 ? -22.275 -1.049 42.697 1.00 92.50 410 ASP A CA 1
ATOM 3241 C C . ASP A 1 410 ? -20.992 -1.679 42.145 1.00 92.50 410 ASP A C 1
ATOM 3243 O O . ASP A 1 410 ? -21.008 -2.486 41.213 1.00 92.50 410 ASP A O 1
ATOM 3247 N N . HIS A 1 411 ? -19.861 -1.253 42.706 1.00 89.50 411 HIS A N 1
ATOM 3248 C CA . HIS A 1 411 ? -18.533 -1.758 42.359 1.00 89.50 411 HIS A CA 1
ATOM 3249 C C . HIS A 1 411 ? -18.202 -3.101 43.025 1.00 89.50 411 HIS A C 1
ATOM 3251 O O . HIS A 1 411 ? -17.213 -3.725 42.641 1.00 89.50 411 HIS A O 1
ATOM 3257 N N . GLU A 1 412 ? -19.001 -3.526 44.005 1.00 88.69 412 GLU A N 1
ATOM 3258 C CA . GLU A 1 412 ? -18.799 -4.736 44.811 1.00 88.69 412 GLU A CA 1
ATOM 3259 C C . GLU A 1 412 ? -19.822 -5.837 44.461 1.00 88.69 412 GLU A C 1
ATOM 3261 O O . GLU A 1 412 ? -19.759 -6.941 45.006 1.00 88.69 412 GLU A O 1
ATOM 3266 N N . ALA A 1 413 ? -20.738 -5.556 43.526 1.00 89.56 413 ALA A N 1
ATOM 3267 C CA . ALA A 1 413 ? -21.707 -6.507 43.000 1.00 89.56 413 ALA A CA 1
ATOM 3268 C C . ALA A 1 413 ? -21.036 -7.766 42.434 1.00 89.56 413 ALA A C 1
ATOM 3270 O O . ALA A 1 413 ? -19.927 -7.738 41.894 1.00 89.56 413 ALA A O 1
ATOM 3271 N N . ARG A 1 414 ? -21.747 -8.894 42.517 1.00 87.06 414 ARG A N 1
ATOM 3272 C CA . ARG A 1 414 ? -21.290 -10.129 41.882 1.00 87.06 414 ARG A CA 1
ATOM 3273 C C . ARG A 1 414 ? -21.534 -10.070 40.367 1.00 87.06 414 ARG A C 1
ATOM 3275 O O . ARG A 1 414 ? -22.555 -9.518 39.946 1.00 87.06 414 ARG A O 1
ATOM 3282 N N . PRO A 1 415 ? -20.652 -10.659 39.539 1.00 87.44 415 PRO A N 1
ATOM 3283 C CA . PRO A 1 415 ? -20.838 -10.681 38.086 1.00 87.44 415 PRO A CA 1
ATOM 3284 C C . PRO A 1 415 ? -22.122 -11.387 37.617 1.00 87.44 415 PRO A C 1
ATOM 3286 O O . PRO A 1 415 ? -22.617 -11.081 36.540 1.00 87.44 415 PRO A O 1
ATOM 3289 N N . ASP A 1 416 ? -22.656 -12.317 38.409 1.00 83.50 416 ASP A N 1
ATOM 3290 C CA . ASP A 1 416 ? -23.881 -13.082 38.139 1.00 83.50 416 ASP A CA 1
ATOM 3291 C C . ASP A 1 416 ? -25.161 -12.430 38.700 1.00 83.50 416 ASP A C 1
ATOM 3293 O O . ASP A 1 416 ? -26.261 -12.931 38.470 1.00 83.50 416 ASP A O 1
ATOM 3297 N N . SER A 1 417 ? -25.046 -11.310 39.421 1.00 87.38 417 SER A N 1
ATOM 3298 C CA . SER A 1 417 ? -26.199 -10.519 39.865 1.00 87.38 417 SER A CA 1
ATOM 3299 C C . SER A 1 417 ? -26.843 -9.749 38.707 1.00 87.38 417 SER A C 1
ATOM 3301 O O . SER A 1 417 ? -26.214 -9.496 37.678 1.00 87.38 417 SER A O 1
ATOM 3303 N N . ALA A 1 418 ? -28.084 -9.291 38.912 1.00 90.94 418 ALA A N 1
ATOM 3304 C CA . ALA A 1 418 ? -28.813 -8.478 37.940 1.00 90.94 418 ALA A CA 1
ATOM 3305 C C . ALA A 1 418 ? -27.987 -7.275 37.442 1.00 90.94 418 ALA A C 1
ATOM 3307 O O . ALA A 1 418 ? -27.199 -6.674 38.176 1.00 90.94 418 ALA A O 1
ATOM 3308 N N . TYR A 1 419 ? -28.176 -6.924 36.171 1.00 93.00 419 TYR A N 1
ATOM 3309 C CA . TYR A 1 419 ? -27.403 -5.880 35.496 1.00 93.00 419 TYR A CA 1
ATOM 3310 C C . TYR A 1 419 ? -27.704 -4.463 36.033 1.00 93.00 419 TYR A C 1
ATOM 3312 O O . TYR A 1 419 ? -26.818 -3.600 36.041 1.00 93.00 419 TYR A O 1
ATOM 3320 N N . TYR A 1 420 ? -28.909 -4.242 36.572 1.00 95.88 420 TYR A N 1
ATOM 3321 C CA . TYR A 1 420 ? -29.210 -3.168 37.521 1.00 95.88 420 TYR A CA 1
ATOM 3322 C C . TYR A 1 420 ? -30.248 -3.613 38.558 1.00 95.88 420 TYR A C 1
ATOM 3324 O O . TYR A 1 420 ? -31.001 -4.562 38.352 1.00 95.88 420 TYR A O 1
ATOM 3332 N N . HIS A 1 421 ? -30.299 -2.872 39.660 1.00 94.25 421 HIS A N 1
ATOM 3333 C CA . HIS A 1 421 ? -31.345 -2.922 40.671 1.00 94.25 421 HIS A CA 1
ATOM 3334 C C . HIS A 1 421 ? -32.038 -1.568 40.756 1.00 94.25 421 HIS A C 1
ATOM 3336 O O . HIS A 1 421 ? -31.434 -0.526 40.479 1.00 94.25 421 HIS A O 1
ATOM 3342 N N . MET A 1 422 ? -33.303 -1.573 41.157 1.00 92.38 422 MET A N 1
ATOM 3343 C CA . MET A 1 422 ? -34.033 -0.340 41.397 1.00 92.38 422 MET A CA 1
ATOM 3344 C C . MET A 1 422 ? -34.919 -0.424 42.631 1.00 92.38 422 MET A C 1
ATOM 3346 O O . MET A 1 422 ? -35.386 -1.495 43.024 1.00 92.38 422 MET A O 1
ATOM 3350 N N . GLU A 1 423 ? -35.166 0.741 43.215 1.00 89.25 423 GLU A N 1
ATOM 3351 C CA . GLU A 1 423 ? -36.108 0.939 44.305 1.00 89.25 423 GLU A CA 1
ATOM 3352 C C . GLU A 1 423 ? -37.019 2.128 43.994 1.00 89.25 423 GLU A C 1
ATOM 3354 O O . GLU A 1 423 ? -36.570 3.191 43.548 1.00 89.25 423 GLU A O 1
ATOM 3359 N N . MET A 1 424 ? -38.315 1.931 44.237 1.00 83.44 424 MET A N 1
ATOM 3360 C CA . MET A 1 424 ? -39.353 2.936 44.045 1.00 83.44 424 MET A CA 1
ATOM 3361 C C . MET A 1 424 ? -39.861 3.411 45.406 1.00 83.44 424 MET A C 1
ATOM 3363 O O . MET A 1 424 ? -40.552 2.675 46.110 1.00 83.44 424 MET A O 1
ATOM 3367 N N . LEU A 1 425 ? -39.584 4.665 45.755 1.00 78.56 425 LEU A N 1
ATOM 3368 C CA . LEU A 1 425 ? -40.153 5.302 46.943 1.00 78.56 425 LEU A CA 1
ATOM 3369 C C . LEU A 1 425 ? -41.357 6.136 46.502 1.00 78.56 425 LEU A C 1
ATOM 3371 O O . LEU A 1 425 ? -41.241 7.318 46.167 1.00 78.56 425 LEU A O 1
ATOM 3375 N N . ALA A 1 426 ? -42.518 5.477 46.432 1.00 65.56 426 ALA A N 1
ATOM 3376 C CA . ALA A 1 426 ? -43.742 6.036 45.855 1.00 65.56 426 ALA A CA 1
ATOM 3377 C C . ALA A 1 426 ? -44.213 7.326 46.552 1.00 65.56 426 ALA A C 1
ATOM 3379 O O . ALA A 1 426 ? -44.662 8.254 45.875 1.00 65.56 426 ALA A O 1
ATOM 3380 N N . GLU A 1 427 ? -44.062 7.407 47.878 1.00 66.12 427 GLU A N 1
ATOM 3381 C CA . GLU A 1 427 ? -44.429 8.582 48.684 1.00 66.12 427 GLU A CA 1
ATOM 3382 C C . GLU A 1 427 ? -43.543 9.798 48.376 1.00 66.12 427 GLU A C 1
ATOM 3384 O O . GLU A 1 427 ? -44.025 10.929 48.336 1.00 66.12 427 GLU A O 1
ATOM 3389 N N . GLU A 1 428 ? -42.267 9.566 48.058 1.00 68.62 428 GLU A N 1
ATOM 3390 C CA . GLU A 1 428 ? -41.288 10.617 47.763 1.00 68.62 428 GLU A CA 1
ATOM 3391 C C . GLU A 1 428 ? -41.179 10.950 46.268 1.00 68.62 428 GLU A C 1
ATOM 3393 O O . GLU A 1 428 ? -40.452 11.866 45.891 1.00 68.62 428 GLU A O 1
ATOM 3398 N N . ARG A 1 429 ? -41.887 10.207 45.401 1.00 84.06 429 ARG A N 1
ATOM 3399 C CA . ARG A 1 429 ? -41.689 10.224 43.938 1.00 84.06 429 ARG A CA 1
ATOM 3400 C C . ARG A 1 429 ? -40.204 10.111 43.569 1.00 84.06 429 ARG A C 1
ATOM 3402 O O . ARG A 1 429 ? -39.725 10.833 42.693 1.00 84.06 429 ARG A O 1
ATOM 3409 N N . THR A 1 430 ? -39.500 9.200 44.235 1.00 89.12 430 THR A N 1
ATOM 3410 C CA . THR A 1 430 ? -38.071 8.959 44.015 1.00 89.12 430 THR A CA 1
ATOM 3411 C C . THR A 1 430 ? -37.861 7.602 43.354 1.00 89.12 430 THR A C 1
ATOM 3413 O O . THR A 1 430 ? -38.389 6.591 43.822 1.00 89.12 430 THR A O 1
ATOM 3416 N N . VAL A 1 431 ? -37.061 7.587 42.287 1.00 92.88 431 VAL A N 1
ATOM 3417 C CA . VAL A 1 431 ? -36.532 6.370 41.661 1.00 92.88 431 VAL A CA 1
ATOM 3418 C C . VAL A 1 431 ? -35.037 6.313 41.929 1.00 92.88 431 VAL A C 1
ATOM 3420 O O . VAL A 1 431 ? -34.290 7.199 41.507 1.00 92.88 431 VAL A O 1
ATOM 3423 N N . SER A 1 432 ? -34.613 5.271 42.633 1.00 94.31 432 SER A N 1
ATOM 3424 C CA . SER A 1 432 ? -33.204 4.985 42.889 1.00 94.31 432 SER A CA 1
ATOM 3425 C C . SER A 1 432 ? -32.773 3.809 42.023 1.00 94.31 432 SER A C 1
ATOM 3427 O O . SER A 1 432 ? -33.423 2.767 42.042 1.00 94.31 432 SER A O 1
ATOM 3429 N N . VAL A 1 433 ? -31.682 3.969 41.277 1.00 96.44 433 VAL A N 1
ATOM 3430 C CA . VAL A 1 433 ? -31.127 2.951 40.374 1.00 96.44 433 VAL A CA 1
ATOM 3431 C C . VAL A 1 433 ? -29.702 2.634 40.802 1.00 96.44 433 VAL A C 1
ATOM 3433 O O . VAL A 1 433 ? -28.899 3.551 40.972 1.00 96.44 433 VAL A O 1
ATOM 3436 N N . SER A 1 434 ? -29.371 1.356 40.949 1.00 96.69 434 SER A N 1
ATOM 3437 C CA . SER A 1 434 ? -28.007 0.878 41.172 1.00 96.69 434 SER A CA 1
ATOM 3438 C C . SER A 1 434 ? -27.565 0.005 40.004 1.00 96.69 434 SER A C 1
ATOM 3440 O O . SER A 1 434 ? -28.173 -1.027 39.739 1.00 96.69 434 SER A O 1
ATOM 3442 N N . ILE A 1 435 ? -26.518 0.417 39.290 1.00 96.56 435 ILE A N 1
ATOM 3443 C CA . ILE A 1 435 ? -25.972 -0.343 38.159 1.00 96.56 435 ILE A CA 1
ATOM 3444 C C . ILE A 1 435 ? -24.874 -1.286 38.656 1.00 96.56 435 ILE A C 1
ATOM 3446 O O . ILE A 1 435 ? -23.939 -0.838 39.323 1.00 96.56 435 ILE A O 1
ATOM 3450 N N . ASN A 1 436 ? -24.950 -2.565 38.276 1.00 95.00 436 ASN A N 1
ATOM 3451 C CA . ASN A 1 436 ? -23.902 -3.548 38.548 1.00 95.00 436 ASN A CA 1
ATOM 3452 C C . ASN A 1 436 ? -22.668 -3.237 37.687 1.00 95.00 436 ASN A C 1
ATOM 3454 O O . ASN A 1 436 ? -22.664 -3.462 36.475 1.00 95.00 436 ASN A O 1
ATOM 3458 N N . HIS A 1 437 ? -21.610 -2.713 38.309 1.00 90.62 437 HIS A N 1
ATOM 3459 C CA . HIS A 1 437 ? -20.385 -2.332 37.605 1.00 90.62 437 HIS A CA 1
ATOM 3460 C C . HIS A 1 437 ? -19.473 -3.530 37.279 1.00 90.62 437 HIS A C 1
ATOM 3462 O O . HIS A 1 437 ? -18.495 -3.370 36.554 1.00 90.62 437 HIS A O 1
ATOM 3468 N N . GLN A 1 438 ? -19.790 -4.721 37.796 1.00 91.06 438 GLN A N 1
ATOM 3469 C CA . GLN A 1 438 ? -19.049 -5.965 37.566 1.00 91.06 438 GLN A CA 1
ATOM 3470 C C . GLN A 1 438 ? -19.741 -6.896 36.556 1.00 91.06 438 GLN A C 1
ATOM 3472 O O . GLN A 1 438 ? -19.259 -8.002 36.312 1.00 91.06 438 GLN A O 1
ATOM 3477 N N . HIS A 1 439 ? -20.861 -6.475 35.952 1.00 93.50 439 HIS A N 1
ATOM 3478 C CA . HIS A 1 439 ? -21.610 -7.318 35.023 1.00 93.50 439 HIS A CA 1
ATOM 3479 C C . HIS A 1 439 ? -20.775 -7.645 33.760 1.00 93.50 439 HIS A C 1
ATOM 3481 O O . HIS A 1 439 ? -20.282 -6.717 33.107 1.00 93.50 439 HIS A O 1
ATOM 3487 N N . PRO A 1 440 ? -20.647 -8.925 33.343 1.00 88.38 440 PRO A N 1
ATOM 3488 C CA . PRO A 1 440 ? -19.775 -9.342 32.237 1.00 88.38 440 PRO A CA 1
ATOM 3489 C C . PRO A 1 440 ? -20.039 -8.632 30.904 1.00 88.38 440 PRO A C 1
ATOM 3491 O O . PRO A 1 440 ? -19.108 -8.388 30.138 1.00 88.38 440 PRO A O 1
ATOM 3494 N N . TYR A 1 441 ? -21.287 -8.231 30.643 1.00 88.31 441 TYR A N 1
ATOM 3495 C CA . TYR A 1 441 ? -21.655 -7.466 29.441 1.00 88.31 441 TYR A CA 1
ATOM 3496 C C . TYR A 1 441 ? -20.915 -6.121 29.324 1.00 88.31 441 TYR A C 1
ATOM 3498 O O . TYR A 1 441 ? -20.696 -5.618 28.228 1.00 88.31 441 TYR A O 1
ATOM 3506 N N . LEU A 1 442 ? -20.447 -5.536 30.431 1.00 83.19 442 LEU A N 1
ATOM 3507 C CA . LEU A 1 442 ? -19.661 -4.301 30.376 1.00 83.19 442 LEU A CA 1
ATOM 3508 C C . LEU A 1 442 ? -18.318 -4.488 29.650 1.00 83.19 442 LEU A C 1
ATOM 3510 O O . LEU A 1 442 ? -17.811 -3.545 29.038 1.00 83.19 442 LEU A O 1
ATOM 3514 N N . ILE A 1 443 ? -17.768 -5.707 29.666 1.00 75.06 443 ILE A N 1
ATOM 3515 C CA . ILE A 1 443 ? -16.545 -6.064 28.937 1.00 75.06 443 ILE A CA 1
ATOM 3516 C C . ILE A 1 443 ? -16.808 -6.068 27.426 1.00 75.06 443 ILE A C 1
ATOM 3518 O O . ILE A 1 443 ? -15.946 -5.633 26.662 1.00 75.06 443 ILE A O 1
ATOM 3522 N N . THR A 1 444 ? -17.990 -6.518 26.991 1.00 75.69 444 THR A N 1
ATOM 3523 C CA . THR A 1 444 ? -18.326 -6.642 25.564 1.00 75.69 444 THR A CA 1
ATOM 3524 C C . THR A 1 444 ? -18.582 -5.278 24.925 1.00 75.69 444 THR A C 1
ATOM 3526 O O . THR A 1 444 ? -18.085 -5.011 23.832 1.00 75.69 444 THR A O 1
ATOM 3529 N N . ILE A 1 445 ? -19.278 -4.377 25.625 1.00 78.25 445 ILE A N 1
ATOM 3530 C CA . ILE A 1 445 ? -19.595 -3.032 25.114 1.00 78.25 445 ILE A CA 1
ATOM 3531 C C . ILE A 1 445 ? -18.452 -2.017 25.297 1.00 78.25 445 ILE A C 1
ATOM 3533 O O . ILE A 1 445 ? -18.396 -0.991 24.608 1.00 78.25 445 ILE A O 1
ATOM 3537 N N . GLY A 1 446 ? -17.552 -2.274 26.252 1.00 75.19 446 GLY A N 1
ATOM 3538 C CA . GLY A 1 446 ? -16.427 -1.413 26.604 1.00 75.19 446 GLY A CA 1
ATOM 3539 C C . GLY A 1 446 ? -16.810 0.015 27.030 1.00 75.19 446 GLY A C 1
ATOM 3540 O O . GLY A 1 446 ? -17.975 0.407 27.132 1.00 75.19 446 GLY A O 1
ATOM 3541 N N . ALA A 1 447 ? -15.795 0.861 27.237 1.00 71.81 447 ALA A N 1
ATOM 3542 C CA . ALA A 1 447 ? -15.993 2.260 27.646 1.00 71.81 447 ALA A CA 1
ATOM 3543 C C . ALA A 1 447 ? -16.769 3.097 26.606 1.00 71.81 447 ALA A C 1
ATOM 3545 O O . ALA A 1 447 ? -17.338 4.143 26.931 1.00 71.81 447 ALA A O 1
ATOM 3546 N N . ALA A 1 448 ? -16.792 2.650 25.347 1.00 58.69 448 ALA A N 1
ATOM 3547 C CA . ALA A 1 448 ? -17.563 3.279 24.289 1.00 58.69 448 ALA A CA 1
ATOM 3548 C C . ALA A 1 448 ? -19.072 3.019 24.458 1.00 58.69 448 ALA A C 1
ATOM 3550 O O . ALA A 1 448 ? -19.840 3.977 24.437 1.00 58.69 448 ALA A O 1
ATOM 3551 N N . GLY A 1 449 ? -19.525 1.789 24.696 1.00 71.62 449 GLY A N 1
ATOM 3552 C CA . GLY A 1 449 ? -20.954 1.529 24.911 1.00 71.62 449 GLY A CA 1
ATOM 3553 C C . GLY A 1 449 ? -21.482 2.021 26.262 1.00 71.62 449 GLY A C 1
ATOM 3554 O O . GLY A 1 449 ? -22.678 2.261 26.405 1.00 71.62 449 GLY A O 1
ATOM 3555 N N . TYR A 1 450 ? -20.595 2.244 27.239 1.00 82.12 450 TYR A N 1
ATOM 3556 C CA . TYR A 1 450 ? -20.977 2.528 28.626 1.00 82.12 450 TYR A CA 1
ATOM 3557 C C . TYR A 1 450 ? -21.988 3.678 28.825 1.00 82.12 450 TYR A C 1
ATOM 3559 O O . TYR A 1 450 ? -22.948 3.484 29.569 1.00 82.12 450 TYR A O 1
ATOM 3567 N N . PRO A 1 451 ? -21.865 4.856 28.173 1.00 80.19 451 PRO A N 1
ATOM 3568 C CA . PRO A 1 451 ? -22.852 5.924 28.346 1.00 80.19 451 PRO A CA 1
ATOM 3569 C C . PRO A 1 451 ? -24.250 5.550 27.846 1.00 80.19 451 PRO A C 1
ATOM 3571 O O . PRO A 1 451 ? -25.235 5.947 28.464 1.00 80.19 451 PRO A O 1
ATOM 3574 N N . ASP A 1 452 ? -24.343 4.798 26.743 1.00 83.88 452 ASP A N 1
ATOM 3575 C CA . ASP A 1 452 ? -25.639 4.327 26.251 1.00 83.88 452 ASP A CA 1
ATOM 3576 C C . ASP A 1 452 ? -26.201 3.245 27.173 1.00 83.88 452 ASP A C 1
ATOM 3578 O O . ASP A 1 452 ? -27.354 3.331 27.568 1.00 83.88 452 ASP A O 1
ATOM 3582 N N . TYR A 1 453 ? -25.369 2.318 27.646 1.00 91.00 453 TYR A N 1
ATOM 3583 C CA . TYR A 1 453 ? -25.776 1.317 28.632 1.00 91.00 453 TYR A CA 1
ATOM 3584 C C . TYR A 1 453 ? -26.359 1.935 29.914 1.00 91.00 453 TYR A C 1
ATOM 3586 O O . TYR A 1 453 ? -27.444 1.550 30.350 1.00 91.00 453 TYR A O 1
ATOM 3594 N N . VAL A 1 454 ? -25.691 2.946 30.488 1.00 92.62 454 VAL A N 1
ATOM 3595 C CA . VAL A 1 454 ? -26.203 3.682 31.660 1.00 92.62 454 VAL A CA 1
ATOM 3596 C C . VAL A 1 454 ? -27.537 4.358 31.337 1.00 92.62 454 VAL A C 1
ATOM 3598 O O . VAL A 1 454 ? -28.465 4.298 32.144 1.00 92.62 454 VAL A O 1
ATOM 3601 N N . ARG A 1 455 ? -27.658 4.968 30.150 1.00 91.75 455 ARG A N 1
ATOM 3602 C CA . ARG A 1 455 ? -28.907 5.585 29.682 1.00 91.75 455 ARG A CA 1
ATOM 3603 C C . ARG A 1 455 ? -30.036 4.560 29.595 1.00 91.75 455 ARG A C 1
ATOM 3605 O O . ARG A 1 455 ? -31.115 4.844 30.102 1.00 91.75 455 ARG A O 1
ATOM 3612 N N . GLN A 1 456 ? -29.789 3.393 28.998 1.00 93.31 456 GLN A N 1
ATOM 3613 C CA . GLN A 1 456 ? -30.786 2.327 28.877 1.00 93.31 456 GLN A CA 1
ATOM 3614 C C . GLN A 1 456 ? -31.275 1.880 30.259 1.00 93.31 456 GLN A C 1
ATOM 3616 O O . GLN A 1 456 ? -32.476 1.932 30.497 1.00 93.31 456 GLN A O 1
ATOM 3621 N N . CYS A 1 457 ? -30.365 1.579 31.197 1.00 95.00 457 CYS A N 1
ATOM 3622 C CA . CYS A 1 457 ? -30.728 1.157 32.559 1.00 95.00 457 CYS A CA 1
ATOM 3623 C C . CYS A 1 457 ? -31.591 2.200 33.288 1.00 95.00 457 CYS A C 1
ATOM 3625 O O . CYS A 1 457 ? -32.600 1.870 33.907 1.00 95.00 457 CYS A O 1
ATOM 3627 N N . VAL A 1 458 ? -31.212 3.481 33.210 1.00 94.00 458 VAL A N 1
ATOM 3628 C CA . VAL A 1 458 ? -31.970 4.563 33.858 1.00 94.00 458 VAL A CA 1
ATOM 3629 C C . VAL A 1 458 ? -33.332 4.762 33.190 1.00 94.00 458 VAL A C 1
ATOM 3631 O O . VAL A 1 458 ? -34.324 4.985 33.882 1.00 94.00 458 VAL A O 1
ATOM 3634 N N . TYR A 1 459 ? -33.406 4.685 31.859 1.00 94.75 459 TYR A N 1
ATOM 3635 C CA . TYR A 1 459 ? -34.668 4.844 31.134 1.00 94.75 459 TYR A CA 1
ATOM 3636 C C . TYR A 1 459 ? -35.620 3.676 31.373 1.00 94.75 459 TYR A C 1
ATOM 3638 O O . TYR A 1 459 ? -36.816 3.922 31.517 1.00 94.75 459 TYR A O 1
ATOM 3646 N N . ASP A 1 460 ? -35.104 2.451 31.473 1.00 93.88 460 ASP A N 1
ATOM 3647 C CA . ASP A 1 460 ? -35.884 1.277 31.867 1.00 93.88 460 ASP A CA 1
ATOM 3648 C C . ASP A 1 460 ? -36.484 1.472 33.263 1.00 93.88 460 ASP A C 1
ATOM 3650 O O . ASP A 1 460 ? -37.706 1.448 33.410 1.00 93.88 460 ASP A O 1
ATOM 3654 N N . ALA A 1 461 ? -35.666 1.829 34.258 1.00 92.75 461 ALA A N 1
ATOM 3655 C CA . ALA A 1 461 ? -36.140 2.055 35.624 1.00 92.75 461 ALA A CA 1
ATOM 3656 C C . ALA A 1 461 ? -37.192 3.180 35.729 1.00 92.75 461 ALA A C 1
ATOM 3658 O O . ALA A 1 461 ? -38.193 3.057 36.440 1.00 92.75 461 ALA A O 1
ATOM 3659 N N . ILE A 1 462 ? -37.006 4.293 35.009 1.00 92.25 462 ILE A N 1
ATOM 3660 C CA . ILE A 1 462 ? -38.000 5.378 34.980 1.00 92.25 462 ILE A CA 1
ATOM 3661 C C . ILE A 1 462 ? -39.288 4.908 34.288 1.00 92.25 462 ILE A C 1
ATOM 3663 O O . ILE A 1 462 ? -40.381 5.202 34.775 1.00 92.25 462 ILE A O 1
ATOM 3667 N N . ALA A 1 463 ? -39.183 4.184 33.172 1.00 92.12 463 ALA A N 1
ATOM 3668 C CA . ALA A 1 463 ? -40.339 3.679 32.439 1.00 92.12 463 ALA A CA 1
ATOM 3669 C C . ALA A 1 463 ? -41.152 2.671 33.267 1.00 92.12 463 ALA A C 1
ATOM 3671 O O . ALA A 1 463 ? -42.381 2.765 33.303 1.00 92.12 463 ALA A O 1
ATOM 3672 N N . GLU A 1 464 ? -40.480 1.768 33.983 1.00 90.56 464 GLU A N 1
ATOM 3673 C CA . GLU A 1 464 ? -41.096 0.834 34.930 1.00 90.56 464 GLU A CA 1
ATOM 3674 C C . GLU A 1 464 ? -41.810 1.561 36.073 1.00 90.56 464 GLU A C 1
ATOM 3676 O O . GLU A 1 464 ? -42.958 1.238 36.384 1.00 90.56 464 GLU A O 1
ATOM 3681 N N . PHE A 1 465 ? -41.190 2.594 36.656 1.00 88.00 465 PHE A N 1
ATOM 3682 C CA . PHE A 1 465 ? -41.810 3.390 37.720 1.00 88.00 465 PHE A CA 1
ATOM 3683 C C . PHE A 1 465 ? -43.080 4.103 37.253 1.00 88.00 465 PHE A C 1
ATOM 3685 O O . PHE A 1 465 ? -44.105 4.087 37.943 1.00 88.00 465 PHE A O 1
ATOM 3692 N N . ILE A 1 466 ? -43.029 4.740 36.079 1.00 85.50 466 ILE A N 1
ATOM 3693 C CA . ILE A 1 466 ? -44.192 5.441 35.529 1.00 85.50 466 ILE A CA 1
ATOM 3694 C C . ILE A 1 466 ? -45.314 4.436 35.239 1.00 85.50 466 ILE A C 1
ATOM 3696 O O . ILE A 1 466 ? -46.459 4.696 35.617 1.00 85.50 466 ILE A O 1
ATOM 3700 N N . ALA A 1 467 ? -44.986 3.278 34.653 1.00 86.44 467 ALA A N 1
ATOM 3701 C CA . ALA A 1 467 ? -45.952 2.216 34.394 1.00 86.44 467 ALA A CA 1
ATOM 3702 C C . ALA A 1 467 ? -46.618 1.736 35.694 1.00 86.44 467 ALA A C 1
ATOM 3704 O O . ALA A 1 467 ? -47.841 1.809 35.813 1.00 86.44 467 ALA A O 1
ATOM 3705 N N . ALA A 1 468 ? -45.825 1.362 36.705 1.00 84.56 468 ALA A N 1
ATOM 3706 C CA . ALA A 1 468 ? -46.326 0.907 38.002 1.00 84.56 468 ALA A CA 1
ATOM 3707 C C . ALA A 1 468 ? -47.272 1.926 38.659 1.00 84.56 468 ALA A C 1
ATOM 3709 O O . ALA A 1 468 ? -48.310 1.555 39.206 1.00 84.56 468 ALA A O 1
ATOM 3710 N N . LYS A 1 469 ? -46.949 3.221 38.575 1.00 79.06 469 LYS A N 1
ATOM 3711 C CA . LYS A 1 469 ? -47.755 4.293 39.170 1.00 79.06 469 LYS A CA 1
ATOM 3712 C C . LYS A 1 469 ? -49.073 4.548 38.432 1.00 79.06 469 LYS A C 1
ATOM 3714 O O . LYS A 1 469 ? -50.061 4.891 39.077 1.00 79.06 469 LYS A O 1
ATOM 3719 N N . MET A 1 470 ? -49.086 4.455 37.102 1.00 68.75 470 MET A N 1
ATOM 3720 C CA . MET A 1 470 ? -50.259 4.810 36.291 1.00 68.75 470 MET A CA 1
ATOM 3721 C C . MET A 1 470 ? -51.311 3.703 36.243 1.00 68.75 470 MET A C 1
ATOM 3723 O O . MET A 1 470 ? -52.503 4.001 36.267 1.00 68.75 470 MET A O 1
ATOM 3727 N N . THR A 1 471 ? -50.887 2.443 36.173 1.00 67.75 471 THR A N 1
ATOM 3728 C CA . THR A 1 471 ? -51.792 1.295 35.991 1.00 67.75 471 THR A CA 1
ATOM 3729 C C . THR A 1 471 ? -51.872 0.401 37.232 1.00 67.75 471 THR A C 1
ATOM 3731 O O . THR A 1 471 ? -52.680 -0.525 37.271 1.00 67.75 471 THR A O 1
ATOM 3734 N N . GLY A 1 472 ? -51.046 0.656 38.255 1.00 72.25 472 GLY A N 1
ATOM 3735 C CA . GLY A 1 472 ? -50.937 -0.179 39.455 1.00 72.25 472 GLY A CA 1
ATOM 3736 C C . GLY A 1 472 ? -50.194 -1.501 39.229 1.00 72.25 472 GLY A C 1
ATOM 3737 O O . GLY A 1 472 ? -50.096 -2.303 40.156 1.00 72.25 472 GLY A O 1
ATOM 3738 N N . LYS A 1 473 ? -49.695 -1.750 38.009 1.00 76.94 473 LYS A N 1
ATOM 3739 C CA . LYS A 1 473 ? -48.943 -2.947 37.605 1.00 76.94 473 LYS A CA 1
ATOM 3740 C C . LYS A 1 473 ? -47.914 -2.590 36.533 1.00 76.94 473 LYS A C 1
ATOM 3742 O O . LYS A 1 473 ? -48.154 -1.720 35.705 1.00 76.94 473 LYS A O 1
ATOM 3747 N N . VAL A 1 474 ? -46.789 -3.293 36.486 1.00 81.81 474 VAL A N 1
ATOM 3748 C CA . VAL A 1 474 ? -45.812 -3.114 35.403 1.00 81.81 474 VAL A CA 1
ATOM 3749 C C . VAL A 1 474 ? -46.261 -3.933 34.190 1.00 81.81 474 VAL A C 1
ATOM 3751 O O . VAL A 1 474 ? -46.124 -5.151 34.163 1.00 81.81 474 VAL A O 1
ATOM 3754 N N . GLU A 1 475 ? -46.841 -3.269 33.190 1.00 86.62 475 GLU A N 1
ATOM 3755 C CA . GLU A 1 475 ? -47.264 -3.905 31.936 1.00 86.62 475 GLU A CA 1
ATOM 3756 C C . GLU A 1 475 ? -46.272 -3.610 30.803 1.00 86.62 475 GLU A C 1
ATOM 3758 O O . GLU A 1 475 ? -45.906 -2.456 30.567 1.00 86.62 475 GLU A O 1
ATOM 3763 N N . ALA A 1 476 ? -45.872 -4.642 30.052 1.00 86.00 476 ALA A N 1
ATOM 3764 C CA . ALA A 1 476 ? -44.794 -4.555 29.061 1.00 86.00 476 ALA A CA 1
ATOM 3765 C C . ALA A 1 476 ? -45.004 -3.467 27.989 1.00 86.00 476 ALA A C 1
ATOM 3767 O O . ALA A 1 476 ? -44.062 -2.768 27.616 1.00 86.00 476 ALA A O 1
ATOM 3768 N N . HIS A 1 477 ? -46.233 -3.292 27.489 1.00 88.50 477 HIS A N 1
ATOM 3769 C CA . HIS A 1 477 ? -46.534 -2.256 26.493 1.00 88.50 477 HIS A CA 1
ATOM 3770 C C . HIS A 1 477 ? -46.412 -0.841 27.070 1.00 88.50 477 HIS A C 1
ATOM 3772 O O . HIS A 1 477 ? -45.886 0.048 26.401 1.00 88.50 477 HIS A O 1
ATOM 3778 N N . THR A 1 478 ? -46.836 -0.651 28.319 1.00 87.12 478 THR A N 1
ATOM 3779 C CA . THR A 1 478 ? -46.759 0.628 29.033 1.00 87.12 478 THR A CA 1
ATOM 3780 C C . THR A 1 478 ? -45.304 1.016 29.296 1.00 87.12 478 THR A C 1
ATOM 3782 O O . THR A 1 478 ? -44.915 2.152 29.028 1.00 87.12 478 THR A O 1
ATOM 3785 N N . VAL A 1 479 ? -44.462 0.059 29.706 1.00 91.31 479 VAL A N 1
ATOM 3786 C CA . VAL A 1 479 ? -43.012 0.278 29.862 1.00 91.31 479 VAL A CA 1
ATOM 3787 C C . VAL A 1 479 ? -42.373 0.686 28.531 1.00 91.31 479 VAL A C 1
ATOM 3789 O O . VAL A 1 479 ? -41.698 1.714 28.463 1.00 91.31 479 VAL A O 1
ATOM 3792 N N . ARG A 1 480 ? -42.643 -0.045 27.437 1.00 91.69 480 ARG A N 1
ATOM 3793 C CA . ARG A 1 480 ? -42.116 0.298 26.100 1.00 91.69 480 ARG A CA 1
ATOM 3794 C C . ARG A 1 480 ? -42.536 1.700 25.652 1.00 91.69 480 ARG A C 1
ATOM 3796 O O . ARG A 1 480 ? -41.706 2.431 25.119 1.00 91.69 480 ARG A O 1
ATOM 3803 N N . PHE A 1 481 ? -43.790 2.092 25.891 1.00 90.31 481 PHE A N 1
ATOM 3804 C CA . PHE A 1 481 ? -44.294 3.425 25.549 1.00 90.31 481 PHE A CA 1
ATOM 3805 C C . PHE A 1 481 ? -43.554 4.541 26.301 1.00 90.31 481 PHE A C 1
ATOM 3807 O O . PHE A 1 481 ? -43.166 5.547 25.703 1.00 90.31 481 PHE A O 1
ATOM 3814 N N . HIS A 1 482 ? -43.323 4.384 27.605 1.00 90.81 482 HIS A N 1
ATOM 3815 C CA . HIS A 1 482 ? -42.591 5.392 28.375 1.00 90.81 482 HIS A CA 1
ATOM 3816 C C . HIS A 1 482 ? -41.103 5.430 28.016 1.00 90.81 482 HIS A C 1
ATOM 3818 O O . HIS A 1 482 ? -40.551 6.523 27.881 1.00 90.81 482 HIS A O 1
ATOM 3824 N N . LYS A 1 483 ? -40.477 4.272 27.769 1.00 93.44 483 LYS A N 1
ATOM 3825 C CA . LYS A 1 483 ? -39.089 4.208 27.297 1.00 93.44 483 LYS A CA 1
ATOM 3826 C C . LYS A 1 483 ? -38.913 4.887 25.936 1.00 93.44 483 LYS A C 1
ATOM 3828 O O . LYS A 1 483 ? -37.987 5.678 25.786 1.00 93.44 483 LYS A O 1
ATOM 3833 N N . ASP A 1 484 ? -39.811 4.652 24.972 1.00 90.94 484 ASP A N 1
ATOM 3834 C CA . ASP A 1 484 ? -39.786 5.329 23.661 1.00 90.94 484 ASP A CA 1
ATOM 3835 C C . ASP A 1 484 ? -39.813 6.857 23.813 1.00 90.94 484 ASP A C 1
ATOM 3837 O O . ASP A 1 484 ? -39.013 7.567 23.205 1.00 90.94 484 ASP A O 1
ATOM 3841 N N . ASN A 1 485 ? -40.674 7.375 24.693 1.00 89.94 485 ASN A N 1
ATOM 3842 C CA . ASN A 1 485 ? -40.748 8.812 24.946 1.00 89.94 485 ASN A CA 1
ATOM 3843 C C . ASN A 1 485 ? -39.454 9.384 25.548 1.00 89.94 485 ASN A C 1
ATOM 3845 O O . ASN A 1 485 ? -39.056 10.484 25.163 1.00 89.94 485 ASN A O 1
ATOM 3849 N N . LEU A 1 486 ? -38.781 8.644 26.438 1.00 89.38 486 LEU A N 1
ATOM 3850 C CA . LEU A 1 486 ? -37.477 9.031 26.990 1.00 89.38 486 LEU A CA 1
ATOM 3851 C C . LEU A 1 486 ? -36.362 8.974 25.934 1.00 89.38 486 LEU A C 1
ATOM 3853 O O . LEU A 1 486 ? -35.513 9.861 25.881 1.00 89.38 486 LEU A O 1
ATOM 3857 N N . LEU A 1 487 ? -36.377 7.978 25.043 1.00 86.81 487 LEU A N 1
ATOM 3858 C CA . LEU A 1 487 ? -35.396 7.850 23.957 1.00 86.81 487 LEU A CA 1
ATOM 3859 C C . LEU A 1 487 ? -35.486 8.988 22.928 1.00 86.81 487 LEU A C 1
ATOM 3861 O O . LEU A 1 487 ? -34.494 9.300 22.273 1.00 86.81 487 LEU A O 1
ATOM 3865 N N . ARG A 1 488 ? -36.640 9.657 22.818 1.00 84.56 488 ARG A N 1
ATOM 3866 C CA . ARG A 1 488 ? -36.817 10.864 21.989 1.00 84.56 488 ARG A CA 1
ATOM 3867 C C . ARG A 1 488 ? -36.279 12.137 22.647 1.00 84.56 488 ARG A C 1
ATOM 3869 O O . ARG A 1 488 ? -36.098 13.135 21.953 1.00 84.56 488 ARG A O 1
ATOM 3876 N N . THR A 1 489 ? -36.032 12.139 23.958 1.00 76.81 489 THR A N 1
ATOM 3877 C CA . THR A 1 489 ? -35.616 13.336 24.707 1.00 76.81 489 THR A CA 1
ATOM 3878 C C . THR A 1 489 ? -34.315 13.964 24.188 1.00 76.81 489 THR A C 1
ATOM 3880 O O . THR A 1 489 ? -34.319 15.176 23.988 1.00 76.81 489 THR A O 1
ATOM 3883 N N . PRO A 1 490 ? -33.232 13.216 23.889 1.00 68.31 490 PRO A N 1
ATOM 3884 C CA . PRO A 1 490 ? -32.007 13.813 23.347 1.00 68.31 490 PRO A CA 1
ATOM 3885 C C . PRO A 1 490 ? -32.214 14.542 22.012 1.00 68.31 490 PRO A C 1
ATOM 3887 O O . PRO A 1 490 ? -31.600 15.577 21.783 1.00 68.31 490 PRO A O 1
ATOM 3890 N N . TYR A 1 491 ? -33.099 14.021 21.156 1.00 57.84 491 TYR A N 1
ATOM 3891 C CA . TYR A 1 491 ? -33.442 14.639 19.874 1.00 57.84 491 TYR A CA 1
ATOM 3892 C C . TYR A 1 491 ? -34.199 15.961 20.076 1.00 57.84 491 TYR A C 1
ATOM 3894 O O . TYR A 1 491 ? -33.843 16.969 19.480 1.00 57.84 491 TYR A O 1
ATOM 3902 N N . LYS A 1 492 ? -35.177 15.986 20.993 1.00 63.03 492 LYS A N 1
ATOM 3903 C CA . LYS A 1 492 ? -35.930 17.207 21.328 1.00 63.03 492 LYS A CA 1
ATOM 3904 C C . LYS A 1 492 ? -35.040 18.310 21.908 1.00 63.03 492 LYS A C 1
ATOM 3906 O O . LYS A 1 492 ? -35.166 19.455 21.506 1.00 63.03 492 LYS A O 1
ATOM 3911 N N . ILE A 1 493 ? -34.103 17.953 22.790 1.00 54.09 493 ILE A N 1
ATOM 3912 C CA . ILE A 1 493 ? -33.136 18.906 23.366 1.00 54.09 493 ILE A CA 1
ATOM 3913 C C . ILE A 1 493 ? -32.244 19.516 22.273 1.00 54.09 493 ILE A C 1
ATOM 3915 O O . ILE A 1 493 ? -31.918 20.697 22.329 1.00 54.09 493 ILE A O 1
ATOM 3919 N N . HIS A 1 494 ? -31.841 18.717 21.283 1.00 48.78 494 HIS A N 1
ATOM 3920 C CA . HIS A 1 494 ? -31.020 19.187 20.168 1.00 48.78 494 HIS A CA 1
ATOM 3921 C C . HIS A 1 494 ? -31.796 20.117 19.216 1.00 48.78 494 HIS A C 1
ATOM 3923 O O . HIS A 1 494 ? -31.239 21.104 18.743 1.00 48.78 494 HIS A O 1
ATOM 3929 N N . ASP A 1 495 ? -33.074 19.833 18.952 1.00 44.47 495 ASP A N 1
ATOM 3930 C CA . ASP A 1 495 ? -33.936 20.700 18.136 1.00 44.47 495 ASP A CA 1
ATOM 3931 C C . ASP A 1 495 ? -34.227 22.042 18.842 1.00 44.47 495 ASP A C 1
ATOM 3933 O O . ASP A 1 495 ? -34.099 23.096 18.223 1.00 44.47 495 ASP A O 1
ATOM 3937 N N . GLU A 1 496 ? -34.504 22.029 20.152 1.00 46.78 496 GLU A N 1
ATOM 3938 C CA . GLU A 1 496 ? -34.721 23.243 20.961 1.00 46.78 496 GLU A CA 1
ATOM 3939 C C . GLU A 1 496 ? -33.460 24.129 21.056 1.00 46.78 496 GLU A C 1
ATOM 3941 O O . GLU A 1 496 ? -33.554 25.358 21.043 1.00 46.78 496 GLU A O 1
ATOM 3946 N N . ALA A 1 497 ? -32.265 23.526 21.106 1.00 40.78 497 ALA A N 1
ATOM 3947 C CA . ALA A 1 497 ? -31.002 24.265 21.095 1.00 40.78 497 ALA A CA 1
ATOM 3948 C C . ALA A 1 497 ? -30.769 24.999 19.758 1.00 40.78 497 ALA A C 1
ATOM 3950 O O . ALA A 1 497 ? -30.366 26.163 19.768 1.00 40.78 497 ALA A O 1
ATOM 3951 N N . ASN A 1 498 ? -31.095 24.364 18.627 1.00 39.06 498 ASN A N 1
ATOM 3952 C CA . ASN A 1 498 ? -30.965 24.963 17.292 1.00 39.06 498 ASN A CA 1
ATOM 3953 C C . ASN A 1 498 ? -31.976 26.093 17.034 1.00 39.06 498 ASN A C 1
ATOM 3955 O O . ASN A 1 498 ? -31.651 27.054 16.339 1.00 39.06 498 ASN A O 1
ATOM 3959 N N . GLU A 1 499 ? -33.189 26.011 17.589 1.00 43.31 499 GLU A N 1
ATOM 3960 C CA . GLU A 1 499 ? -34.166 27.108 17.509 1.00 43.31 499 GLU A CA 1
ATOM 3961 C C . GLU A 1 499 ? -33.743 28.321 18.359 1.00 43.31 499 GLU A C 1
ATOM 3963 O O . GLU A 1 499 ? -33.974 29.460 17.958 1.00 43.31 499 GLU A O 1
ATOM 3968 N N . SER A 1 500 ? -33.054 28.105 19.487 1.00 42.88 500 SER A N 1
ATOM 3969 C CA . SER A 1 500 ? -32.586 29.192 20.364 1.00 42.88 500 SER A CA 1
ATOM 3970 C C . SER A 1 500 ? -31.396 29.999 19.815 1.00 42.88 500 SER A C 1
ATOM 3972 O O . SER A 1 500 ? -31.252 31.174 20.153 1.00 42.88 500 SER A O 1
ATOM 3974 N N . GLU A 1 501 ? -30.564 29.417 18.941 1.00 40.75 501 GLU A N 1
ATOM 3975 C CA . GLU A 1 501 ? -29.474 30.140 18.259 1.00 40.75 501 GLU A CA 1
ATOM 3976 C C . GLU A 1 501 ? -29.987 31.053 17.129 1.00 40.75 501 GLU A C 1
ATOM 3978 O O . GLU A 1 501 ? -29.373 32.084 16.842 1.00 40.75 501 GLU A O 1
ATOM 3983 N N . ALA A 1 502 ? -31.139 30.727 16.530 1.00 40.62 502 ALA A N 1
ATOM 3984 C CA . ALA A 1 502 ? -31.750 31.501 15.448 1.00 40.62 502 ALA A CA 1
ATOM 3985 C C . ALA A 1 502 ? -32.424 32.813 15.908 1.00 40.62 502 ALA A C 1
ATOM 3987 O O . ALA A 1 502 ? -32.709 33.662 15.065 1.00 40.62 502 ALA A O 1
ATOM 3988 N N . ASP A 1 503 ? -32.647 32.994 17.215 1.00 37.22 503 ASP A N 1
ATOM 3989 C CA . ASP A 1 503 ? -33.379 34.136 17.795 1.00 37.22 503 ASP A CA 1
ATOM 3990 C C . ASP A 1 503 ? -32.469 35.134 18.553 1.00 37.22 503 ASP A C 1
ATOM 3992 O O . ASP A 1 503 ? -32.934 36.001 19.299 1.00 37.22 503 ASP A O 1
ATOM 3996 N N . SER A 1 504 ? -31.146 35.045 18.362 1.00 32.72 504 SER A N 1
ATOM 3997 C CA . SER A 1 504 ? -30.197 36.045 18.874 1.00 32.72 504 SER A CA 1
ATOM 3998 C C . SER A 1 504 ? -30.137 37.282 17.950 1.00 32.72 504 SER A C 1
ATOM 4000 O O . SER A 1 504 ? -30.052 37.135 16.729 1.00 32.72 504 SER A O 1
ATOM 4002 N N . PRO A 1 505 ? -30.213 38.525 18.476 1.00 35.81 505 PRO A N 1
ATOM 4003 C CA . PRO A 1 505 ? -30.252 39.719 17.638 1.00 35.81 505 PRO A CA 1
ATOM 4004 C C . PRO A 1 505 ? -28.913 39.911 16.920 1.00 35.81 505 PRO A C 1
ATOM 4006 O O . PRO A 1 505 ? -27.861 39.969 17.552 1.00 35.81 505 PRO A O 1
ATOM 4009 N N . SER A 1 506 ? -28.976 40.038 15.594 1.00 37.59 506 SER A N 1
ATOM 4010 C CA . SER A 1 506 ? -27.839 40.310 14.713 1.00 37.59 506 SER A CA 1
ATOM 4011 C C . SER A 1 506 ? -27.014 41.508 15.202 1.00 37.59 506 SER A C 1
ATOM 4013 O O . SER A 1 506 ? -27.516 42.637 15.219 1.00 37.59 506 SER A O 1
ATOM 4015 N N . GLU A 1 507 ? -25.751 41.275 15.566 1.00 31.25 507 GLU A N 1
ATOM 4016 C CA . GLU A 1 507 ? -24.776 42.345 15.795 1.00 31.25 507 GLU A CA 1
ATOM 4017 C C . GLU A 1 507 ? -24.423 43.080 14.484 1.00 31.25 507 GLU A C 1
ATOM 4019 O O . GLU A 1 507 ? -24.552 42.511 13.396 1.00 31.25 507 GLU A O 1
ATOM 4024 N N . PRO A 1 508 ? -24.031 44.367 14.563 1.00 37.44 508 PRO A N 1
ATOM 4025 C CA . PRO A 1 508 ? -24.066 45.287 13.435 1.00 37.44 508 PRO A CA 1
ATOM 4026 C C . PRO A 1 508 ? -22.880 45.133 12.477 1.00 37.44 508 PRO A C 1
ATOM 4028 O O . PRO A 1 508 ? -21.760 44.809 12.864 1.00 37.44 508 PRO A O 1
ATOM 4031 N N . ASP A 1 509 ? -23.173 45.456 11.220 1.00 35.94 509 ASP A N 1
ATOM 4032 C CA . ASP A 1 509 ? -22.300 45.461 10.048 1.00 35.94 509 ASP A CA 1
ATOM 4033 C C . ASP A 1 509 ? -20.958 46.185 10.288 1.00 35.94 509 ASP A C 1
ATOM 4035 O O . ASP A 1 509 ? -20.908 47.386 10.564 1.00 35.94 509 ASP A O 1
ATOM 4039 N N . LEU A 1 510 ? -19.855 45.438 10.174 1.00 34.84 510 LEU A N 1
ATOM 4040 C CA . LEU A 1 510 ? -18.484 45.890 10.451 1.00 34.84 510 LEU A CA 1
ATOM 4041 C C . LEU A 1 510 ? -17.764 46.428 9.201 1.00 34.84 510 LEU A C 1
ATOM 4043 O O . LEU A 1 510 ? -16.538 46.507 9.172 1.00 34.84 510 LEU A O 1
ATOM 4047 N N . PHE A 1 511 ? -18.517 46.843 8.178 1.00 36.47 511 PHE A N 1
ATOM 4048 C CA . PHE A 1 511 ? -17.991 47.554 7.011 1.00 36.47 511 PHE A CA 1
ATOM 4049 C C . PHE A 1 511 ? -18.591 48.954 6.874 1.00 36.47 511 PHE A C 1
ATOM 4051 O O . PHE A 1 511 ? -19.197 49.322 5.870 1.00 36.47 511 PHE A O 1
ATOM 4058 N N . SER A 1 512 ? -18.322 49.799 7.867 1.00 36.69 512 SER A N 1
ATOM 4059 C CA . SER A 1 512 ? -18.250 51.237 7.631 1.00 36.69 512 SER A CA 1
ATOM 4060 C C . SER A 1 512 ? -17.125 51.853 8.458 1.00 36.69 512 SER A C 1
ATOM 4062 O O . SER A 1 512 ? -17.298 52.075 9.652 1.00 36.69 512 SER A O 1
ATOM 4064 N N . GLN A 1 513 ? -15.996 52.134 7.801 1.00 32.56 513 GLN A N 1
ATOM 4065 C CA . GLN A 1 513 ? -15.231 53.391 7.838 1.00 32.56 513 GLN A CA 1
ATOM 4066 C C . GLN A 1 513 ? -13.720 53.163 7.638 1.00 32.56 513 GLN A C 1
ATOM 4068 O O . GLN A 1 513 ? -13.061 52.551 8.473 1.00 32.56 513 GLN A O 1
ATOM 4073 N N . VAL A 1 514 ? -13.236 53.809 6.564 1.00 34.19 514 VAL A N 1
ATOM 4074 C CA . VAL A 1 514 ? -11.853 54.142 6.151 1.00 34.19 514 VAL A CA 1
ATOM 4075 C C . VAL A 1 514 ? -11.015 53.035 5.522 1.00 34.19 514 VAL A C 1
ATOM 4077 O O . VAL A 1 514 ? -10.570 52.110 6.231 1.00 34.19 514 VAL A O 1
#

Nearest PDB structures (foldseek):
  7k7t-assembly1_A  TM=6.854E-01  e=2.727E-16  Homo sapiens
  5tth-assembly1_A  TM=4.528E-01  e=7.662E-15  Danio rerio
  6d14-assembly1_A  TM=4.436E-01  e=2.373E-14  Danio rerio
  5wmt-assembly5_C  TM=5.975E-01  e=3.507E-07  Canis lupus familiaris
  8tf0-assembly3_C  TM=6.185E-01  e=1.807E-06  Canis lupus familiaris

Mean predicted aligned error: 15.38 Å

pLDDT: mean 84.42, std 14.91, range [31.25, 98.69]

Sequence (514 aa):
MQLSVGIESINSYKRLSYNVWFALAEFVDNSTQSYRDNKALLDAAYENENTRLTISILYDPDTRTLTIRDNSIGMSQTELEAALLIAANPPREGGRSKYGMGLKTAACWFGDEWTIKTKKLGEKESVRVTVDVPAVAERRTGLLAPDIHPAEESAHYTEIKIGKLHRRFSTATKNNTRKHLASIYRRDLKEGATEIWFQNELVKWESFGSKSFLNDKEGNQYLKNVSIDVNGKTVTGWVGVLASGGRTFGGFSLLQNDRVIRGYPTAWKPAAIFGQEEGSNDTVNQRLCGELNVDGFQVNHTKEDISWQDDEQEILEEKLAEECKTFRQVARTPYKGDTRRPTEKDIDEAVSQLEQELGSNAAIDTIELVEAPPETVLETSSKLVMAEVAKKPPRMDIQVGSLRVKLYFDHEARPDSAYYHMEMLAEERTVSVSINHQHPYLITIGAAGYPDYVRQCVYDAIAEFIAAKMTGKVEAHTVRFHKDNLLRTPYKIHDEANESEADSPSEPDLFSQV

Secondary structure (DSSP, 8-state):
------GGGGGGGGGS---HHHHHHHHHHHHHHHHHHTHHHHHHHHHHHT--EEEEEEEETTTTEEEEEE-S----HHHHHHHHSTTPPPSSTTSS--SS-HHHHHHHHHEEEEEEEEE-TT-SEEEEEEEEHHHHHHHT------EEEE--TT--EEEEEEEEESS---HHHHHHHHHHHHHHTHHHHHTTSEEEEETTEE-------TTTBPB-TTS-BSEEEEEEEETTEEEEEEEEEBSS--TTT-EEEEEETTEEEE-TTS-B--HHHH-STT--S-HHHHHEEEEEE-TT--B-TTSSSB---TTHHHHHHHHHHHHHHHHHHHHHSPPTT--SPPPHHHHHHHHHHHHHHHTSHHHHHHHHT-PPPPHHHHHHHHHHHHHHHTTSPPSEEEEETTEEEEEEEESS--TTS-SEEEEEEGGGTEEEEEEETT-THHHHHHHHHHHHHHHHHHHHHHHHHHHHHHHSS--HHHHHHHHHHHHTHHHHHHHHHHHHHTTSPPPPPS----

Radius of gyration: 34.19 Å; Cα contacts (8 Å, |Δi|>4): 812; chains: 1; bounding box: 82×87×87 Å